Protein AF-0000000085120084 (afdb_homodimer)

Foldseek 3Di:
DFWWLDWFDQDAQQKDDRGGAGEIETAGAAAPAFLQLLVDWDAAPVRRIGGGALQNCSHPCSNSVNIDDDDALVVVVVVVVVRVVVDPDPDAHAYEYHHRALCVCVPPPRSVVNQCVSQVVPHAYEYEHLQQDDDADDDLSLQRHAYEHAQEDCSSVDDDNRRADLVRQQRNVVRHPAHEYEYEDFQVCLVVVVVVVVVSCPPHDDHAYEYEYRDQAPVRSVVGQVSSCVSCVVVVHHYIYRRCRVVPNNDPRD/DFWWLDKFDQDADQKDDRGGFGEIETAGAAAPAFLQLLFDWDAAPVGDIGGGALQNCRHPCSNRVSIDDDPALVVVVVVVVVRVVVDPDPDAGAYEYHHRALCVCVPPPRSVVNQCVSQVVPHAYEYEHLQQDDDADDDLSLQRYAYAHAQEDCSSVDDDNRRADLVSQQRNPVRHPAHEYEYEDEQVCLVVVVVVVVVSCPPHDDHAYEYEYRDQAPVRRVVGQVSSCVSCVVVVHHYMYRRCRVVPNNDPRD

Nearest PDB structures (foldseek):
  5th5-assembly1_A  TM=8.296E-01  e=1.908E-13  Bacillus subtilis
  6c7h-assembly1_A  TM=4.377E-01  e=2.631E-01  synthetic construct
  7qc9-assembly1_A  TM=4.422E-01  e=4.883E-01  Thermotoga maritima MSB8
  7qc7-assembly1_A  TM=3.231E-01  e=5.526E-01  Thermotoga maritima MSB8
  5th5-assembly1_A  TM=7.676E-01  e=8.579E-13  Bacillus subtilis

InterPro domains:
  IPR007197 Radical SAM [PS51918] (14-254)
  IPR013785 Aldolase-type TIM barrel [G3DSA:3.20.20.70] (2-247)
  IPR024924 7-carboxy-7-deazaguanine synthase-like [MF_00917] (2-251)
  IPR024924 7-carboxy-7-deazaguanine synthase-like [PIRSF000370] (1-253)
  IPR058240 Radical SAM superfamily [SSF102114] (69-213)

Solvent-accessible surface area (backbone atoms only — not comparable to full-atom values): 26102 Å² total; per-residue (Å²): 119,42,50,33,45,46,74,42,47,74,32,48,32,30,47,62,88,55,44,23,30,32,22,32,37,39,23,19,36,38,36,100,58,62,30,39,47,62,53,31,76,42,67,40,87,93,67,49,77,43,56,12,37,93,50,34,68,23,28,42,69,75,36,47,86,61,35,45,75,33,76,42,37,66,58,52,51,51,53,52,49,52,42,49,64,79,39,86,61,94,59,75,57,29,37,34,36,22,45,28,26,40,66,80,41,57,84,38,66,42,49,45,51,40,52,45,50,38,43,78,70,64,22,51,38,34,37,38,27,42,48,36,62,82,69,79,87,88,49,76,63,62,34,65,38,31,37,42,24,36,40,58,48,72,64,25,65,45,53,66,83,61,30,55,26,67,68,29,48,32,50,49,50,72,53,19,86,77,31,30,38,33,35,75,39,42,66,90,37,48,73,61,47,52,54,51,48,54,54,66,56,50,95,38,70,88,59,59,40,28,41,21,40,39,57,68,35,44,68,45,24,60,74,14,36,63,58,43,40,51,49,16,49,60,66,66,26,21,30,24,62,54,47,44,25,68,73,54,30,68,55,78,75,93,116,47,46,30,42,47,72,41,46,73,36,50,32,31,47,64,85,55,43,24,30,33,23,33,38,41,24,19,35,39,36,97,60,66,30,41,47,63,54,34,72,45,67,44,88,88,62,49,77,44,55,12,37,92,51,38,68,20,28,44,67,78,36,48,84,66,33,43,77,32,80,44,38,64,60,53,49,50,54,50,48,52,42,50,64,76,40,83,64,91,58,77,55,29,37,34,38,24,46,32,25,42,67,81,38,59,83,36,64,47,50,44,51,43,52,44,51,39,46,77,68,63,24,49,40,34,38,40,29,43,49,39,60,86,69,81,84,86,53,74,65,63,36,69,38,32,38,44,26,37,43,58,52,67,64,27,65,48,55,63,89,59,32,56,27,64,68,29,49,36,54,50,49,74,54,19,88,80,32,30,38,33,35,73,42,42,68,92,39,48,69,62,45,53,56,50,49,55,59,64,56,52,96,38,71,87,59,58,42,30,40,24,42,39,58,65,34,44,68,46,23,62,75,15,36,63,61,45,40,51,52,15,49,59,68,67,24,23,29,24,63,54,48,43,26,65,73,56,30,69,56,78,78,94

Sequence (508 aa):
MLEINEIFGPTIQGEGKLVGTPSIFIRFGKCNFSCTGFGVVYETPSGIKKYACDSYYAVDKEFKDTWTKYQSYNDIVAEVDNLISTYNYNYKIDIVITGGEPLLYWNKKEFQKLLKHYIENGHKVTIETNASLNINFEFDYQKEILFSMSVKLSNSLEPLNKRINKNTLVKILENTKDSYMKFVIGKDFLNKAKTEIIEILKDIPKCEVYLMPLGDTADEINKNCEDVINMAIENGFKYCDRLHIRVWNNKRGVMLEINEIFGPTIQGEGKLVGTPSIFIRFGKCNFSCTGFGVVYETPSGIKKYACDSYYAVDKEFKDTWTKYQSYNDIVAEVDNLISTYNYNYKIDIVITGGEPLLYWNKKEFQKLLKHYIENGHKVTIETNASLNINFEFDYQKEILFSMSVKLSNSLEPLNKRINKNTLVKILENTKDSYMKFVIGKDFLNKAKTEIIEILKDIPKCEVYLMPLGDTADEINKNCEDVINMAIENGFKYCDRLHIRVWNNKRGV

Organism: Aliarcobacter butzleri (strain RM4018) (NCBI:txid367737)

Radius of gyration: 23.21 Å; Cα contacts (8 Å, |Δi|>4): 1169; chains: 2; bounding box: 50×69×61 Å

Structure (mmCIF, N/CA/C/O backbone):
data_AF-0000000085120084-model_v1
#
loop_
_entity.id
_entity.type
_entity.pdbx_description
1 polymer '7-carboxy-7-deazaguanine synthase'
#
loop_
_atom_site.group_PDB
_atom_site.id
_atom_site.type_symbol
_atom_site.label_atom_id
_atom_site.label_alt_id
_atom_site.label_comp_id
_atom_site.label_asym_id
_atom_site.label_entity_id
_atom_site.label_seq_id
_atom_site.pdbx_PDB_ins_code
_atom_site.Cartn_x
_atom_site.Cartn_y
_atom_site.Cartn_z
_atom_site.occupancy
_atom_site.B_iso_or_equiv
_atom_site.auth_seq_id
_atom_site.auth_comp_id
_atom_site.auth_asym_id
_atom_site.auth_atom_id
_atom_site.pdbx_PDB_model_num
ATOM 1 N N . MET A 1 1 ? 12.641 30.453 6.977 1 88.81 1 MET A N 1
ATOM 2 C CA . MET A 1 1 ? 13.125 29.484 7.961 1 88.81 1 MET A CA 1
ATOM 3 C C . MET A 1 1 ? 12.188 28.297 8.07 1 88.81 1 MET A C 1
ATOM 5 O O . MET A 1 1 ? 10.961 28.453 8.047 1 88.81 1 MET A O 1
ATOM 9 N N . LEU A 1 2 ? 12.867 27.078 8.125 1 94.75 2 LEU A N 1
ATOM 10 C CA . LEU A 1 2 ? 12.086 25.844 8.227 1 94.75 2 LEU A CA 1
ATOM 11 C C . LEU A 1 2 ? 12.391 25.109 9.531 1 94.75 2 LEU A C 1
ATOM 13 O O . LEU A 1 2 ? 13.555 24.906 9.875 1 94.75 2 LEU A O 1
ATOM 17 N N . GLU A 1 3 ? 11.312 24.828 10.156 1 95.69 3 GLU A N 1
ATOM 18 C CA . GLU A 1 3 ? 11.492 24.141 11.438 1 95.69 3 GLU A CA 1
ATOM 19 C C . GLU A 1 3 ? 11.172 22.656 11.312 1 95.69 3 GLU A C 1
ATOM 21 O O . GLU A 1 3 ? 10.031 22.281 11.07 1 95.69 3 GLU A O 1
ATOM 26 N N . ILE A 1 4 ? 12.273 21.906 11.453 1 96.38 4 ILE A N 1
ATOM 27 C CA . ILE A 1 4 ? 12.164 20.469 11.195 1 96.38 4 ILE A CA 1
ATOM 28 C C . ILE A 1 4 ? 12.383 19.703 12.5 1 96.38 4 ILE A C 1
ATOM 30 O O . ILE A 1 4 ? 13.336 19.969 13.234 1 96.38 4 ILE A O 1
ATOM 34 N N . ASN A 1 5 ? 11.344 18.859 12.898 1 93.88 5 ASN A N 1
ATOM 35 C CA . ASN A 1 5 ? 11.438 18.031 14.102 1 93.88 5 ASN A CA 1
ATOM 36 C C . ASN A 1 5 ? 12.492 16.938 13.953 1 93.88 5 ASN A C 1
ATOM 38 O O . ASN A 1 5 ? 13.328 16.75 14.836 1 93.88 5 ASN A O 1
ATOM 42 N N . GLU A 1 6 ? 12.406 16.25 12.859 1 95.12 6 GLU A N 1
ATOM 43 C CA . GLU A 1 6 ? 13.406 15.211 12.648 1 95.12 6 GLU A CA 1
ATOM 44 C C . GLU A 1 6 ? 13.523 14.852 11.164 1 95.12 6 GLU A C 1
ATOM 46 O O . GLU A 1 6 ? 12.57 15 10.406 1 95.12 6 GLU A O 1
ATOM 51 N N . ILE A 1 7 ? 14.633 14.594 10.648 1 96.69 7 ILE A N 1
ATOM 52 C CA . ILE A 1 7 ? 14.898 14 9.336 1 96.69 7 ILE A CA 1
ATOM 53 C C . ILE A 1 7 ? 15.516 12.617 9.516 1 96.69 7 ILE A C 1
ATOM 55 O O . ILE A 1 7 ? 16.578 12.477 10.117 1 96.69 7 ILE A O 1
ATOM 59 N N . PHE A 1 8 ? 14.758 11.57 9.07 1 95.75 8 PHE A N 1
ATOM 60 C CA . PHE A 1 8 ? 15.234 10.219 9.352 1 95.75 8 PHE A CA 1
ATOM 61 C C . PHE A 1 8 ? 14.992 9.297 8.164 1 95.75 8 PHE A C 1
ATOM 63 O O . PHE A 1 8 ? 14.219 9.633 7.262 1 95.75 8 PHE A O 1
ATOM 70 N N . GLY A 1 9 ? 15.461 8.195 8.234 1 93 9 GLY A N 1
ATOM 71 C CA . GLY A 1 9 ? 15.477 7.195 7.176 1 93 9 GLY A CA 1
ATOM 72 C C . GLY A 1 9 ? 16.875 6.84 6.715 1 93 9 GLY A C 1
ATOM 73 O O . GLY A 1 9 ? 17.859 7.207 7.359 1 93 9 GLY A O 1
ATOM 74 N N . PRO A 1 10 ? 16.953 6.141 5.668 1 93.62 10 PRO A N 1
ATOM 75 C CA . PRO A 1 10 ? 15.906 5.52 4.863 1 93.62 10 PRO A CA 1
ATOM 76 C C . PRO A 1 10 ? 15.141 4.438 5.625 1 93.62 10 PRO A C 1
ATOM 78 O O . PRO A 1 10 ? 15.727 3.719 6.441 1 93.62 10 PRO A O 1
ATOM 81 N N . THR A 1 11 ? 13.984 4.543 5.555 1 95.88 11 THR A N 1
ATOM 82 C CA . THR A 1 11 ? 13.055 3.514 6.016 1 95.88 11 THR A CA 1
ATOM 83 C C . THR A 1 11 ? 11.969 3.266 4.977 1 95.88 11 THR A C 1
ATOM 85 O O . THR A 1 11 ? 12.18 3.477 3.779 1 95.88 11 THR A O 1
ATOM 88 N N . ILE A 1 12 ? 10.938 2.73 5.34 1 96.75 12 ILE A N 1
ATOM 89 C CA . ILE A 1 12 ? 9.875 2.492 4.367 1 96.75 12 ILE A CA 1
ATOM 90 C C . ILE A 1 12 ? 8.648 3.314 4.738 1 96.75 12 ILE A C 1
ATOM 92 O O . ILE A 1 12 ? 8.398 3.574 5.918 1 96.75 12 ILE A O 1
ATOM 96 N N . GLN A 1 13 ? 7.988 3.801 3.74 1 97.62 13 GLN A N 1
ATOM 97 C CA . GLN A 1 13 ? 6.672 4.398 3.934 1 97.62 13 GLN A CA 1
ATOM 98 C C . GLN A 1 13 ? 5.699 3.4 4.555 1 97.62 13 GLN A C 1
ATOM 100 O O . GLN A 1 13 ? 5.512 2.301 4.027 1 97.62 13 GLN A O 1
ATOM 105 N N . GLY A 1 14 ? 5.207 3.688 5.594 1 96.31 14 GLY A N 1
ATOM 106 C CA . GLY A 1 14 ? 4.387 2.736 6.328 1 96.31 14 GLY A CA 1
ATOM 107 C C . GLY A 1 14 ? 2.896 2.947 6.121 1 96.31 14 GLY A C 1
ATOM 108 O O . GLY A 1 14 ? 2.078 2.172 6.617 1 96.31 14 GLY A O 1
ATOM 109 N N . GLU A 1 15 ? 2.535 3.965 5.395 1 96.88 15 GLU A N 1
ATOM 110 C CA . GLU A 1 15 ? 1.121 4.297 5.242 1 96.88 15 GLU A CA 1
ATOM 111 C C . GLU A 1 15 ? 0.801 4.695 3.805 1 96.88 15 GLU A C 1
ATOM 113 O O . GLU A 1 15 ? 1.697 5.062 3.041 1 96.88 15 GLU A O 1
ATOM 118 N N . GLY A 1 16 ? -0.418 4.492 3.479 1 96.62 16 GLY A N 1
ATOM 119 C CA . GLY A 1 16 ? -0.972 5.066 2.262 1 96.62 16 GLY A CA 1
ATOM 120 C C . GLY A 1 16 ? -0.589 4.297 1.012 1 96.62 16 GLY A C 1
ATOM 121 O O . GLY A 1 16 ? -0.245 3.117 1.083 1 96.62 16 GLY A O 1
ATOM 122 N N . LYS A 1 17 ? -0.605 5.035 -0.081 1 95.88 17 LYS A N 1
ATOM 123 C CA . LYS A 1 17 ? -0.541 4.453 -1.418 1 95.88 17 LYS A CA 1
ATOM 124 C C . LYS A 1 17 ? 0.846 3.881 -1.702 1 95.88 17 LYS A C 1
ATOM 126 O O . LYS A 1 17 ? 0.986 2.941 -2.486 1 95.88 17 LYS A O 1
ATOM 131 N N . LEU A 1 18 ? 1.805 4.418 -1.079 1 97.25 18 LEU A N 1
ATOM 132 C CA . LEU A 1 18 ? 3.168 4.02 -1.414 1 97.25 18 LEU A CA 1
ATOM 133 C C . LEU A 1 18 ? 3.801 3.23 -0.273 1 97.25 18 LEU A C 1
ATOM 135 O O . LEU A 1 18 ? 5.023 3.242 -0.108 1 97.25 18 LEU A O 1
ATOM 139 N N . VAL A 1 19 ? 2.861 2.586 0.517 1 97.94 19 VAL A N 1
ATOM 140 C CA . VAL A 1 19 ? 3.312 1.753 1.626 1 97.94 19 VAL A CA 1
ATOM 141 C C . VAL A 1 19 ? 4.371 0.769 1.136 1 97.94 19 VAL A C 1
ATOM 143 O O . VAL A 1 19 ? 4.238 0.191 0.054 1 97.94 19 VAL A O 1
ATOM 146 N N . GLY A 1 20 ? 5.457 0.679 1.888 1 97.75 20 GLY A N 1
ATOM 147 C CA . GLY A 1 20 ? 6.523 -0.267 1.6 1 97.75 20 GLY A CA 1
ATOM 148 C C . GLY A 1 20 ? 7.66 0.34 0.797 1 97.75 20 GLY A C 1
ATOM 149 O O . GLY A 1 20 ? 8.711 -0.282 0.629 1 97.75 20 GLY A O 1
ATOM 150 N N . THR A 1 21 ? 7.504 1.568 0.317 1 97.56 21 THR A N 1
ATOM 151 C CA . THR A 1 21 ? 8.5 2.209 -0.535 1 97.56 21 THR A CA 1
ATOM 152 C C . THR A 1 21 ? 9.633 2.797 0.305 1 97.56 21 THR A C 1
ATOM 154 O O . THR A 1 21 ? 9.383 3.473 1.306 1 97.56 21 THR A O 1
ATOM 157 N N . PRO A 1 22 ? 10.812 2.484 -0.003 1 96.31 22 PRO A N 1
ATOM 158 C CA . PRO A 1 22 ? 11.922 3.15 0.681 1 96.31 22 PRO A CA 1
ATOM 159 C C . PRO A 1 22 ? 11.812 4.672 0.65 1 96.31 22 PRO A C 1
ATOM 161 O O . PRO A 1 22 ? 11.656 5.262 -0.424 1 96.31 22 PRO A O 1
ATOM 164 N N . SER A 1 23 ? 11.93 5.16 1.755 1 96.12 23 SER A N 1
ATOM 165 C CA . SER A 1 23 ? 11.648 6.59 1.874 1 96.12 23 SER A CA 1
ATOM 166 C C . SER A 1 23 ? 12.523 7.234 2.945 1 96.12 23 SER A C 1
ATOM 168 O O . SER A 1 23 ? 12.945 6.566 3.893 1 96.12 23 SER A O 1
ATOM 170 N N . ILE A 1 24 ? 12.789 8.5 2.832 1 97.38 24 ILE A N 1
ATOM 171 C CA . ILE A 1 24 ? 13.328 9.398 3.85 1 97.38 24 ILE A CA 1
ATOM 172 C C . ILE A 1 24 ? 12.25 10.398 4.273 1 97.38 24 ILE A C 1
ATOM 174 O O . ILE A 1 24 ? 11.523 10.93 3.432 1 97.38 24 ILE A O 1
ATOM 178 N N . PHE A 1 25 ? 12.219 10.625 5.457 1 98.19 25 PHE A N 1
ATOM 179 C CA . PHE A 1 25 ? 11.156 11.461 6.012 1 98.19 25 PHE A CA 1
ATOM 180 C C . PHE A 1 25 ? 11.719 12.789 6.512 1 98.19 25 PHE A C 1
ATOM 182 O O . PHE A 1 25 ? 12.758 12.82 7.176 1 98.19 25 PHE A O 1
ATOM 189 N N . ILE A 1 26 ? 11.117 13.711 6.219 1 98.38 26 ILE A N 1
ATOM 190 C CA . ILE A 1 26 ? 11.352 15.039 6.773 1 98.38 26 ILE A CA 1
ATOM 191 C C . ILE A 1 26 ? 10.117 15.508 7.535 1 98.38 26 ILE A C 1
ATOM 193 O O . ILE A 1 26 ? 9.102 15.859 6.926 1 98.38 26 ILE A O 1
ATOM 197 N N . ARG A 1 27 ? 10.297 15.375 8.758 1 97.5 27 ARG A N 1
ATOM 198 C CA . ARG A 1 27 ? 9.164 15.695 9.617 1 97.5 27 ARG A CA 1
ATOM 199 C C . ARG A 1 27 ? 9.258 17.125 10.133 1 97.5 27 ARG A C 1
ATOM 201 O O . ARG A 1 27 ? 10.102 17.438 10.969 1 97.5 27 ARG A O 1
ATOM 208 N N . PHE A 1 28 ? 8.32 17.953 9.68 1 97.25 28 PHE A N 1
ATOM 209 C CA . PHE A 1 28 ? 8.297 19.359 10.031 1 97.25 28 PHE A CA 1
ATOM 210 C C . PHE A 1 28 ? 7.625 19.562 11.383 1 97.25 28 PHE A C 1
ATOM 212 O O . PHE A 1 28 ? 6.812 18.75 11.812 1 97.25 28 PHE A O 1
ATOM 219 N N . GLY A 1 29 ? 8.016 20.547 12.016 1 94.19 29 GLY A N 1
ATOM 220 C CA . GLY A 1 29 ? 7.391 20.906 13.281 1 94.19 29 GLY A CA 1
ATOM 221 C C . GLY A 1 29 ? 6.176 21.812 13.109 1 94.19 29 GLY A C 1
ATOM 222 O O . GLY A 1 29 ? 5.945 22.344 12.031 1 94.19 29 GLY A O 1
ATOM 223 N N . LYS A 1 30 ? 5.527 21.797 14.094 1 93.94 30 LYS A N 1
ATOM 224 C CA . LYS A 1 30 ? 4.344 22.641 14.234 1 93.94 30 LYS A CA 1
ATOM 225 C C . LYS A 1 30 ? 3.156 22.062 13.477 1 93.94 30 LYS A C 1
ATOM 227 O O . LYS A 1 30 ? 3.334 21.359 12.469 1 93.94 30 LYS A O 1
ATOM 232 N N . CYS A 1 31 ? 2.127 22.328 14.07 1 96.31 31 CYS A N 1
ATOM 233 C CA . CYS A 1 31 ? 0.863 21.953 13.453 1 96.31 31 CYS A CA 1
ATOM 234 C C . CYS A 1 31 ? -0.243 22.922 13.828 1 96.31 31 CYS A C 1
ATOM 236 O O . CYS A 1 31 ? -0.233 23.5 14.922 1 96.31 31 CYS A O 1
ATOM 238 N N . ASN A 1 32 ? -1.125 23.203 12.703 1 93.25 32 ASN A N 1
ATOM 239 C CA . ASN A 1 32 ? -2.277 24.047 12.969 1 93.25 32 ASN A CA 1
ATOM 240 C C . ASN A 1 32 ? -3.34 23.312 13.781 1 93.25 32 ASN A C 1
ATOM 242 O O . ASN A 1 32 ? -4.395 23.875 14.078 1 93.25 32 ASN A O 1
ATOM 246 N N . PHE A 1 33 ? -2.982 21.938 14.188 1 92.56 33 PHE A N 1
ATOM 247 C CA . PHE A 1 33 ? -3.928 21.141 14.969 1 92.56 33 PHE A CA 1
ATOM 248 C C . PHE A 1 33 ? -3.275 20.625 16.25 1 92.56 33 PHE A C 1
ATOM 250 O O . PHE A 1 33 ? -2.047 20.562 16.344 1 92.56 33 PHE A O 1
ATOM 257 N N . SER A 1 34 ? -4.156 20.359 17.078 1 91 34 SER A N 1
ATOM 258 C CA . SER A 1 34 ? -3.672 19.688 18.281 1 91 34 SER A CA 1
ATOM 259 C C . SER A 1 34 ? -4.125 18.234 18.312 1 91 34 SER A C 1
ATOM 261 O O . SER A 1 34 ? -3.443 17.391 18.891 1 91 34 SER A O 1
ATOM 263 N N . CYS A 1 35 ? -5.246 18.016 17.891 1 92 35 CYS A N 1
ATOM 264 C CA . CYS A 1 35 ? -5.832 16.688 17.703 1 92 35 CYS A CA 1
ATOM 265 C C . CYS A 1 35 ? -5.812 15.906 19.016 1 92 35 CYS A C 1
ATOM 267 O O . CYS A 1 35 ? -5.41 14.742 19.031 1 92 35 CYS A O 1
ATOM 269 N N . THR A 1 36 ? -6.258 16.281 20.016 1 89.5 36 THR A N 1
ATOM 270 C CA . THR A 1 36 ? -6.297 15.719 21.359 1 89.5 36 THR A CA 1
ATOM 271 C C . THR A 1 36 ? -7.227 14.508 21.406 1 89.5 36 THR A C 1
ATOM 273 O O . THR A 1 36 ? -7.109 13.656 22.297 1 89.5 36 THR A O 1
ATOM 276 N N . GLY A 1 37 ? -8.047 14.703 20.5 1 88.69 37 GLY A N 1
ATOM 277 C CA . GLY A 1 37 ? -9.055 13.656 20.484 1 88.69 37 GLY A CA 1
ATOM 278 C C . GLY A 1 37 ? -8.469 12.273 20.234 1 88.69 37 GLY A C 1
ATOM 279 O O . GLY A 1 37 ? -9.125 11.266 20.5 1 88.69 37 GLY A O 1
ATOM 280 N N . PHE A 1 38 ? -7.43 12.203 19.672 1 88.62 38 PHE A N 1
ATOM 281 C CA . PHE A 1 38 ? -6.828 10.898 19.406 1 88.62 38 PHE A CA 1
ATOM 282 C C . PHE A 1 38 ? -6.242 10.305 20.672 1 88.62 38 PHE A C 1
ATOM 284 O O . PHE A 1 38 ? -5.969 9.102 20.734 1 88.62 38 PHE A O 1
ATOM 291 N N . GLY A 1 39 ? -6.059 11.141 21.625 1 86.06 39 GLY A N 1
ATOM 292 C CA . GLY A 1 39 ? -5.902 10.672 22.984 1 86.06 39 GLY A CA 1
ATOM 293 C C . GLY A 1 39 ? -4.539 10.07 23.266 1 86.06 39 GLY A C 1
ATOM 294 O O . GLY A 1 39 ? -4.375 9.289 24.203 1 86.06 39 GLY A O 1
ATOM 295 N N . VAL A 1 40 ? -3.762 10.484 22.438 1 85.75 40 VAL A N 1
ATOM 296 C CA . VAL A 1 40 ? -2.41 10.023 22.75 1 85.75 40 VAL A CA 1
ATOM 297 C C . VAL A 1 40 ? -1.847 10.828 23.922 1 85.75 40 VAL A C 1
ATOM 299 O O . VAL A 1 40 ? -1.767 12.055 23.859 1 85.75 40 VAL A O 1
ATOM 302 N N . VAL A 1 41 ? -1.443 9.844 24.844 1 87.56 41 VAL A N 1
ATOM 303 C CA . VAL A 1 41 ? -0.958 10.492 26.062 1 87.56 41 VAL A CA 1
ATOM 304 C C . VAL A 1 41 ? 0.563 10.617 26 1 87.56 41 VAL A C 1
ATOM 306 O O . VAL A 1 41 ? 1.261 9.664 25.656 1 87.56 41 VAL A O 1
ATOM 309 N N . TYR A 1 42 ? 0.962 12.055 26.297 1 88.94 42 TYR A N 1
ATOM 310 C CA . TYR A 1 42 ? 2.406 12.258 26.328 1 88.94 42 TYR A CA 1
ATOM 311 C C . TYR A 1 42 ? 2.789 13.266 27.406 1 88.94 42 TYR A C 1
ATOM 313 O O . TYR A 1 42 ? 1.93 13.969 27.938 1 88.94 42 TYR A O 1
ATOM 321 N N . GLU A 1 43 ? 3.945 13.023 27.75 1 88.38 43 GLU A N 1
ATOM 322 C CA . GLU A 1 43 ? 4.469 13.953 28.75 1 88.38 43 GLU A CA 1
ATOM 323 C C . GLU A 1 43 ? 5.375 14.992 28.094 1 88.38 43 GLU A C 1
ATOM 325 O O . GLU A 1 43 ? 6.27 14.656 27.312 1 88.38 43 GLU A O 1
ATOM 330 N N . THR A 1 44 ? 5.219 16.344 28.422 1 88.94 44 THR A N 1
ATOM 331 C CA . THR A 1 44 ? 6.023 17.438 27.906 1 88.94 44 THR A CA 1
ATOM 332 C C . THR A 1 44 ? 7.367 17.516 28.609 1 88.94 44 THR A C 1
ATOM 334 O O . THR A 1 44 ? 7.555 16.891 29.656 1 88.94 44 THR A O 1
ATOM 337 N N . PRO A 1 45 ? 8.336 18.094 27.938 1 87.12 45 PRO A N 1
ATOM 338 C CA . PRO A 1 45 ? 9.633 18.203 28.609 1 87.12 45 PRO A CA 1
ATOM 339 C C . PRO A 1 45 ? 9.516 18.828 30 1 87.12 45 PRO A C 1
ATOM 341 O O . PRO A 1 45 ? 10.359 18.578 30.859 1 87.12 45 PRO A O 1
ATOM 344 N N . SER A 1 46 ? 8.562 19.672 30.391 1 88.19 46 SER A N 1
ATOM 345 C CA . SER A 1 46 ? 8.344 20.297 31.703 1 88.19 46 SER A CA 1
ATOM 346 C C . SER A 1 46 ? 7.609 19.359 32.656 1 88.19 46 SER A C 1
ATOM 348 O O . SER A 1 46 ? 7.312 19.719 33.781 1 88.19 46 SER A O 1
ATOM 350 N N . GLY A 1 47 ? 7.18 17.938 32 1 91.19 47 GLY A N 1
ATOM 351 C CA . GLY A 1 47 ? 6.602 16.906 32.844 1 91.19 47 GLY A CA 1
ATOM 352 C C . GLY A 1 47 ? 5.082 16.922 32.844 1 91.19 47 GLY A C 1
ATOM 353 O O . GLY A 1 47 ? 4.453 16.234 33.656 1 91.19 47 GLY A O 1
ATOM 354 N N . ILE A 1 48 ? 4.641 17.844 32.094 1 87.19 48 ILE A N 1
ATOM 355 C CA . ILE A 1 48 ? 3.186 17.938 32.031 1 87.19 48 ILE A CA 1
ATOM 356 C C . ILE A 1 48 ? 2.633 16.891 31.078 1 87.19 48 ILE A C 1
ATOM 358 O O . ILE A 1 48 ? 3.109 16.75 29.953 1 87.19 48 ILE A O 1
ATOM 362 N N . LYS A 1 49 ? 1.561 16.125 31.562 1 89.38 49 LYS A N 1
ATOM 363 C CA . LYS A 1 49 ? 0.931 15.102 30.719 1 89.38 49 LYS A CA 1
ATOM 364 C C . LYS A 1 49 ? -0.169 15.711 29.844 1 89.38 49 LYS A C 1
ATOM 366 O O . LYS A 1 49 ? -1.047 16.422 30.359 1 89.38 49 LYS A O 1
ATOM 371 N N . LYS A 1 50 ? 0.06 15.352 28.516 1 90.44 50 LYS A N 1
ATOM 372 C CA . LYS A 1 50 ? -0.904 15.906 27.578 1 90.44 50 LYS A CA 1
ATOM 373 C C . LYS A 1 50 ? -1.448 14.828 26.641 1 90.44 50 LYS A C 1
ATOM 375 O O . LYS A 1 50 ? -0.98 13.688 26.656 1 90.44 50 LYS A O 1
ATOM 380 N N . TYR A 1 51 ? -2.557 15.297 25.906 1 91.12 51 TYR A N 1
ATOM 381 C CA . TYR A 1 51 ? -3.15 14.406 24.906 1 91.12 51 TYR A CA 1
ATOM 382 C C . TYR A 1 51 ? -3.094 15.023 23.516 1 91.12 51 TYR A C 1
ATOM 384 O O . TYR A 1 51 ? -3.346 16.219 23.359 1 91.12 51 TYR A O 1
ATOM 392 N N . ALA A 1 52 ? -2.799 14.141 22.672 1 86.75 52 ALA A N 1
ATOM 393 C CA . ALA A 1 52 ? -2.734 14.648 21.312 1 86.75 52 ALA A CA 1
ATOM 394 C C . ALA A 1 52 ? -2.67 13.5 20.297 1 86.75 52 ALA A C 1
ATOM 396 O O . ALA A 1 52 ? -3.133 12.391 20.578 1 86.75 52 ALA A O 1
ATOM 397 N N . CYS A 1 53 ? -2.15 13.789 19.109 1 89.94 53 CYS A N 1
ATOM 398 C CA . CYS A 1 53 ? -1.941 12.758 18.094 1 89.94 53 CYS A CA 1
ATOM 399 C C . CYS A 1 53 ? -0.586 12.086 18.281 1 89.94 53 CYS A C 1
ATOM 401 O O . CYS A 1 53 ? 0.19 12.469 19.156 1 89.94 53 CYS A O 1
ATOM 403 N N . ASP A 1 54 ? -0.395 11.086 17.453 1 83.06 54 ASP A N 1
ATOM 404 C CA . ASP A 1 54 ? 0.789 10.258 17.672 1 83.06 54 ASP A CA 1
ATOM 405 C C . ASP A 1 54 ? 2.059 11.008 17.266 1 83.06 54 ASP A C 1
ATOM 407 O O . ASP A 1 54 ? 3.17 10.531 17.516 1 83.06 54 ASP A O 1
ATOM 411 N N . SER A 1 55 ? 1.997 12.219 16.781 1 89.69 55 SER A N 1
ATOM 412 C CA . SER A 1 55 ? 3.15 13.031 16.422 1 89.69 55 SER A CA 1
ATOM 413 C C . SER A 1 55 ? 3.244 14.289 17.281 1 89.69 55 SER A C 1
ATOM 415 O O . SER A 1 55 ? 3.676 15.344 16.812 1 89.69 55 SER A O 1
ATOM 417 N N . TYR A 1 56 ? 2.928 14.203 18.391 1 89.12 56 TYR A N 1
ATOM 418 C CA . TYR A 1 56 ? 2.836 15.312 19.328 1 89.12 56 TYR A CA 1
ATOM 419 C C . TYR A 1 56 ? 4.16 16.062 19.422 1 89.12 56 TYR A C 1
ATOM 421 O O . TYR A 1 56 ? 4.176 17.297 19.578 1 89.12 56 TYR A O 1
ATOM 429 N N . TYR A 1 57 ? 4.98 15.266 19.406 1 86.38 57 TYR A N 1
ATOM 430 C CA . TYR A 1 57 ? 6.301 15.859 19.578 1 86.38 57 TYR A CA 1
ATOM 431 C C . TYR A 1 57 ? 6.609 16.844 18.469 1 86.38 57 TYR A C 1
ATOM 433 O O . TYR A 1 57 ? 7.473 17.719 18.609 1 86.38 57 TYR A O 1
ATOM 441 N N . ALA A 1 58 ? 6.188 16.797 17.156 1 86.94 58 ALA A N 1
ATOM 442 C CA . ALA A 1 58 ? 6.348 17.719 16.047 1 86.94 58 ALA A CA 1
ATOM 443 C C . ALA A 1 58 ? 5.27 18.797 16.062 1 86.94 58 ALA A C 1
ATOM 445 O O . ALA A 1 58 ? 5.316 19.75 15.289 1 86.94 58 ALA A O 1
ATOM 446 N N . VAL A 1 59 ? 4.199 18.531 17 1 84.06 59 VAL A N 1
ATOM 447 C CA . VAL A 1 59 ? 3.035 19.406 16.984 1 84.06 59 VAL A CA 1
ATOM 448 C C . VAL A 1 59 ? 3.082 20.359 18.188 1 84.06 59 VAL A C 1
ATOM 450 O O . VAL A 1 59 ? 2.92 21.562 18.047 1 84.06 59 VAL A O 1
ATOM 453 N N . ASP A 1 60 ? 3.416 19.766 19.359 1 84.94 60 ASP A N 1
ATOM 454 C CA . ASP A 1 60 ? 3.352 20.516 20.609 1 84.94 60 ASP A CA 1
ATOM 455 C C . ASP A 1 60 ? 4.543 21.453 20.75 1 84.94 60 ASP A C 1
ATOM 457 O O . ASP A 1 60 ? 5.695 21.016 20.734 1 84.94 60 ASP A O 1
ATOM 461 N N . LYS A 1 61 ? 4.406 22.719 21.016 1 86.31 61 LYS A N 1
ATOM 462 C CA . LYS A 1 61 ? 5.422 23.766 21.078 1 86.31 61 LYS A CA 1
ATOM 463 C C . LYS A 1 61 ? 6.375 23.547 22.234 1 86.31 61 LYS A C 1
ATOM 465 O O . LYS A 1 61 ? 7.473 24.109 22.266 1 86.31 61 LYS A O 1
ATOM 470 N N . GLU A 1 62 ? 5.652 22.719 23.141 1 88.38 62 GLU A N 1
ATOM 471 C CA . GLU A 1 62 ? 6.527 22.406 24.266 1 88.38 62 GLU A CA 1
ATOM 472 C C . GLU A 1 62 ? 7.777 21.672 23.797 1 88.38 62 GLU A C 1
ATOM 474 O O . GLU A 1 62 ? 8.766 21.594 24.531 1 88.38 62 GLU A O 1
ATOM 479 N N . PHE A 1 63 ? 7.691 21.25 22.641 1 87.5 63 PHE A N 1
ATOM 480 C CA . PHE A 1 63 ? 8.836 20.5 22.141 1 87.5 63 PHE A CA 1
ATOM 481 C C . PHE A 1 63 ? 9.617 21.312 21.125 1 87.5 63 PHE A C 1
ATOM 483 O O . PHE A 1 63 ? 10.508 20.797 20.453 1 87.5 63 PHE A O 1
ATOM 490 N N . LYS A 1 64 ? 9.391 22.516 20.844 1 88.5 64 LYS A N 1
ATOM 491 C CA . LYS A 1 64 ? 9.93 23.359 19.781 1 88.5 64 LYS A CA 1
ATOM 492 C C . LYS A 1 64 ? 11.445 23.484 19.891 1 88.5 64 LYS A C 1
ATOM 494 O O . LYS A 1 64 ? 12.133 23.641 18.891 1 88.5 64 LYS A O 1
ATOM 499 N N . ASP A 1 65 ? 11.852 23.469 21.156 1 88.62 65 ASP A N 1
ATOM 500 C CA . ASP A 1 65 ? 13.289 23.641 21.359 1 88.62 65 ASP A CA 1
ATOM 501 C C . ASP A 1 65 ? 14.062 22.438 20.812 1 88.62 65 ASP A C 1
ATOM 503 O O . ASP A 1 65 ? 15.281 22.5 20.625 1 88.62 65 ASP A O 1
ATOM 507 N N . THR A 1 66 ? 13.281 21.594 20.469 1 87.62 66 THR A N 1
ATOM 508 C CA . THR A 1 66 ? 13.922 20.406 19.938 1 87.62 66 THR A CA 1
ATOM 509 C C . THR A 1 66 ? 13.914 20.422 18.406 1 87.62 66 THR A C 1
ATOM 511 O O . THR A 1 66 ? 14.508 19.547 17.781 1 87.62 66 THR A O 1
ATOM 514 N N . TRP A 1 67 ? 13.281 21.266 17.969 1 90.75 67 TRP A N 1
ATOM 515 C CA . TRP A 1 67 ? 13.227 21.375 16.516 1 90.75 67 TRP A CA 1
ATOM 516 C C . TRP A 1 67 ? 14.445 22.109 15.969 1 90.75 67 TRP A C 1
ATOM 518 O O . TRP A 1 67 ? 14.922 23.062 16.578 1 90.75 67 TRP A O 1
ATOM 528 N N . THR A 1 68 ? 14.883 21.531 14.938 1 93.69 68 THR A N 1
ATOM 529 C CA . THR A 1 68 ? 16.016 22.188 14.289 1 93.69 68 THR A CA 1
ATOM 530 C C . THR A 1 68 ? 15.539 23.219 13.266 1 93.69 68 THR A C 1
ATOM 532 O O . THR A 1 68 ? 14.656 22.922 12.453 1 93.69 68 THR A O 1
ATOM 535 N N . LYS A 1 69 ? 16.109 24.297 13.328 1 95.44 69 LYS A N 1
ATOM 536 C CA . LYS A 1 69 ? 15.727 25.359 12.406 1 95.44 69 LYS A CA 1
ATOM 537 C C . LYS A 1 69 ? 16.719 25.469 11.25 1 95.44 69 LYS A C 1
ATOM 539 O O . LYS A 1 69 ? 17.922 25.656 11.469 1 95.44 69 LYS A O 1
ATOM 544 N N . TYR A 1 70 ? 16.109 25.453 10.078 1 95.5 70 TYR A N 1
ATOM 545 C CA . TYR A 1 70 ? 16.969 25.531 8.898 1 95.5 70 TYR A CA 1
ATOM 546 C C . TYR A 1 70 ? 16.688 26.812 8.109 1 95.5 70 TYR A C 1
ATOM 548 O O . TYR A 1 70 ? 15.539 27.094 7.754 1 95.5 70 TYR A O 1
ATOM 556 N N . GLN A 1 71 ? 17.812 27.344 7.918 1 95.06 71 GLN A N 1
ATOM 557 C CA . GLN A 1 71 ? 17.672 28.609 7.207 1 95.06 71 GLN A CA 1
ATOM 558 C C . GLN A 1 71 ? 17.578 28.391 5.703 1 95.06 71 GLN A C 1
ATOM 560 O O . GLN A 1 71 ? 16.938 29.172 4.992 1 95.06 71 GLN A O 1
ATOM 565 N N . SER A 1 72 ? 18.062 27.531 5.344 1 97.06 72 SER A N 1
ATOM 566 C CA . SER A 1 72 ? 18.078 27.234 3.916 1 97.06 72 SER A CA 1
ATOM 567 C C . SER A 1 72 ? 17.719 25.766 3.656 1 97.06 72 SER A C 1
ATOM 569 O O . SER A 1 72 ? 18.172 24.875 4.383 1 97.06 72 SER A O 1
ATOM 571 N N . TYR A 1 73 ? 16.953 25.547 2.59 1 96 73 TYR A N 1
ATOM 572 C CA . TYR A 1 73 ? 16.609 24.188 2.215 1 96 73 TYR A CA 1
ATOM 573 C C . TYR A 1 73 ? 17.844 23.359 1.942 1 96 73 TYR A C 1
ATOM 575 O O . TYR A 1 73 ? 17.812 22.125 2.025 1 96 73 TYR A O 1
ATOM 583 N N . ASN A 1 74 ? 19.062 23.969 1.508 1 97.31 74 ASN A N 1
ATOM 584 C CA . ASN A 1 74 ? 20.281 23.25 1.172 1 97.31 74 ASN A CA 1
ATOM 585 C C . ASN A 1 74 ? 20.812 22.438 2.357 1 97.31 74 ASN A C 1
ATOM 587 O O . ASN A 1 74 ? 21.359 21.359 2.18 1 97.31 74 ASN A O 1
ATOM 591 N N . ASP A 1 75 ? 20.469 22.984 3.59 1 96.88 75 ASP A N 1
ATOM 592 C CA . ASP A 1 75 ? 20.938 22.281 4.781 1 96.88 75 ASP A CA 1
ATOM 593 C C . ASP A 1 75 ? 20.125 21 5.012 1 96.88 75 ASP A C 1
ATOM 595 O O . ASP A 1 75 ? 20.656 20 5.496 1 96.88 75 ASP A O 1
ATOM 599 N N . ILE A 1 76 ? 18.969 21.234 4.727 1 98 76 ILE A N 1
ATOM 600 C CA . ILE A 1 76 ? 18.109 20.062 4.836 1 98 76 ILE A CA 1
ATOM 601 C C . ILE A 1 76 ? 18.516 19.016 3.797 1 98 76 ILE A C 1
ATOM 603 O O . ILE A 1 76 ? 18.641 17.828 4.113 1 98 76 ILE A O 1
ATOM 607 N N . VAL A 1 77 ? 18.719 19.344 2.535 1 97.31 77 VAL A N 1
ATOM 608 C CA . VAL A 1 77 ? 19.141 18.453 1.46 1 97.31 77 VAL A CA 1
ATOM 609 C C . VAL A 1 77 ? 20.453 17.781 1.841 1 97.31 77 VAL A C 1
ATOM 611 O O . VAL A 1 77 ? 20.641 16.578 1.603 1 97.31 77 VAL A O 1
ATOM 614 N N . ALA A 1 78 ? 21.281 18.516 2.414 1 96.69 78 ALA A N 1
ATOM 615 C CA . ALA A 1 78 ? 22.578 17.953 2.812 1 96.69 78 ALA A CA 1
ATOM 616 C C . ALA A 1 78 ? 22.391 16.812 3.818 1 96.69 78 ALA A C 1
ATOM 618 O O . ALA A 1 78 ? 23.062 15.789 3.74 1 96.69 78 ALA A O 1
ATOM 619 N N . GLU A 1 79 ? 21.547 17.156 4.797 1 95.69 79 GLU A N 1
ATOM 620 C CA . GLU A 1 79 ? 21.266 16.125 5.793 1 95.69 79 GLU A CA 1
ATOM 621 C C . GLU A 1 79 ? 20.672 14.875 5.141 1 95.69 79 GLU A C 1
ATOM 623 O O . GLU A 1 79 ? 21.062 13.75 5.477 1 95.69 79 GLU A O 1
ATOM 628 N N . VAL A 1 80 ? 19.656 15.133 4.273 1 96.19 80 VAL A N 1
ATOM 629 C CA . VAL A 1 80 ? 19.016 14.016 3.574 1 96.19 80 VAL A CA 1
ATOM 630 C C . VAL A 1 80 ? 20.047 13.273 2.73 1 96.19 80 VAL A C 1
ATOM 632 O O . VAL A 1 80 ? 20.062 12.039 2.709 1 96.19 80 VAL A O 1
ATOM 635 N N . ASP A 1 81 ? 20.875 13.859 2.01 1 93 81 ASP A N 1
ATOM 636 C CA . ASP A 1 81 ? 21.906 13.25 1.187 1 93 81 ASP A CA 1
ATOM 637 C C . ASP A 1 81 ? 22.859 12.398 2.033 1 93 81 ASP A C 1
ATOM 639 O O . ASP A 1 81 ? 23.328 11.352 1.584 1 93 81 ASP A O 1
ATOM 643 N N . ASN A 1 82 ? 23.078 12.906 3.295 1 92.81 82 ASN A N 1
ATOM 644 C CA . ASN A 1 82 ? 23.922 12.133 4.195 1 92.81 82 ASN A CA 1
ATOM 645 C C . ASN A 1 82 ? 23.281 10.797 4.562 1 92.81 82 ASN A C 1
ATOM 647 O O . ASN A 1 82 ? 23.969 9.773 4.664 1 92.81 82 ASN A O 1
ATOM 651 N N . LEU A 1 83 ? 22 11.039 4.816 1 91.56 83 LEU A N 1
ATOM 652 C CA . LEU A 1 83 ? 21.281 9.812 5.113 1 91.56 83 LEU A CA 1
ATOM 653 C C . LEU A 1 83 ? 21.297 8.859 3.922 1 91.56 83 LEU A C 1
ATOM 655 O O . LEU A 1 83 ? 21.469 7.652 4.09 1 91.56 83 LEU A O 1
ATOM 659 N N . ILE A 1 84 ? 21.188 9.203 2.781 1 86.19 84 ILE A N 1
ATOM 660 C CA . ILE A 1 84 ? 21.156 8.414 1.557 1 86.19 84 ILE A CA 1
ATOM 661 C C . ILE A 1 84 ? 22.531 7.805 1.3 1 86.19 84 ILE A C 1
ATOM 663 O O . ILE A 1 84 ? 22.625 6.66 0.85 1 86.19 84 ILE A O 1
ATOM 667 N N . SER A 1 85 ? 23.5 8.602 1.416 1 84.94 85 SER A N 1
ATOM 668 C CA . SER A 1 85 ? 24.859 8.211 1.064 1 84.94 85 SER A CA 1
ATOM 669 C C . SER A 1 85 ? 25.328 7.023 1.896 1 84.94 85 SER A C 1
ATOM 671 O O . SER A 1 85 ? 26.312 6.367 1.552 1 84.94 85 SER A O 1
ATOM 673 N N . THR A 1 86 ? 24.562 6.852 3.293 1 79.75 86 THR A N 1
ATOM 674 C CA . THR A 1 86 ? 24.906 5.727 4.156 1 79.75 86 THR A CA 1
ATOM 675 C C . THR A 1 86 ? 24.625 4.402 3.453 1 79.75 86 THR A C 1
ATOM 677 O O . THR A 1 86 ? 25.125 3.355 3.869 1 79.75 86 THR A O 1
ATOM 680 N N . TYR A 1 87 ? 23.906 4.5 2.258 1 75.06 87 TYR A N 1
ATOM 681 C CA . TYR A 1 87 ? 23.609 3.309 1.469 1 75.06 87 TYR A CA 1
ATOM 682 C C . TYR A 1 87 ? 24.062 3.488 0.023 1 75.06 87 TYR A C 1
ATOM 684 O O . TYR A 1 87 ? 24.125 4.613 -0.477 1 75.06 87 TYR A O 1
ATOM 692 N N . ASN A 1 88 ? 24.797 2.572 -0.396 1 73.25 88 ASN A N 1
ATOM 693 C CA . ASN A 1 88 ? 25.172 2.643 -1.806 1 73.25 88 ASN A CA 1
ATOM 694 C C . ASN A 1 88 ? 23.953 2.523 -2.713 1 73.25 88 ASN A C 1
ATOM 696 O O . ASN A 1 88 ? 23.609 1.427 -3.162 1 73.25 88 ASN A O 1
ATOM 700 N N . TYR A 1 89 ? 23.172 3.658 -2.867 1 70.19 89 TYR A N 1
ATOM 701 C CA . TYR A 1 89 ? 21.906 3.664 -3.572 1 70.19 89 TYR A CA 1
ATOM 702 C C . TYR A 1 89 ? 22.094 4.008 -5.043 1 70.19 89 TYR A C 1
ATOM 704 O O . TYR A 1 89 ? 22.844 4.918 -5.383 1 70.19 89 TYR A O 1
ATOM 712 N N . ASN A 1 90 ? 21.594 3.25 -5.914 1 78.06 90 ASN A N 1
ATOM 713 C CA . ASN A 1 90 ? 21.594 3.609 -7.328 1 78.06 90 ASN A CA 1
ATOM 714 C C . ASN A 1 90 ? 20.188 3.961 -7.82 1 78.06 90 ASN A C 1
ATOM 716 O O . ASN A 1 90 ? 19.922 3.922 -9.023 1 78.06 90 ASN A O 1
ATOM 720 N N . TYR A 1 91 ? 19.375 4.258 -6.664 1 84.75 91 TYR A N 1
ATOM 721 C CA . TYR A 1 91 ? 18 4.605 -7.047 1 84.75 91 TYR A CA 1
ATOM 722 C C . TYR A 1 91 ? 17.547 5.871 -6.332 1 84.75 91 TYR A C 1
ATOM 724 O O . TYR A 1 91 ? 18.188 6.328 -5.387 1 84.75 91 TYR A O 1
ATOM 732 N N . LYS A 1 92 ? 16.375 6.465 -6.949 1 89.56 92 LYS A N 1
ATOM 733 C CA . LYS A 1 92 ? 15.781 7.652 -6.336 1 89.56 92 LYS A CA 1
ATOM 734 C C . LYS A 1 92 ? 14.867 7.277 -5.18 1 89.56 92 LYS A C 1
ATOM 736 O O . LYS A 1 92 ? 13.914 6.516 -5.359 1 89.56 92 LYS A O 1
ATOM 741 N N . ILE A 1 93 ? 15.25 7.848 -3.914 1 93.38 93 ILE A N 1
ATOM 742 C CA . ILE A 1 93 ? 14.484 7.512 -2.723 1 93.38 93 ILE A CA 1
ATOM 743 C C . ILE A 1 93 ? 13.328 8.5 -2.559 1 93.38 93 ILE A C 1
ATOM 745 O O . ILE A 1 93 ? 13.477 9.688 -2.852 1 93.38 93 ILE A O 1
ATOM 749 N N . ASP A 1 94 ? 12.203 7.906 -2.242 1 96.56 94 ASP A N 1
ATOM 750 C CA . ASP A 1 94 ? 11.039 8.758 -2.033 1 96.56 94 ASP A CA 1
ATOM 751 C C . ASP A 1 94 ? 11.242 9.688 -0.838 1 96.56 94 ASP A C 1
ATOM 753 O O . ASP A 1 94 ? 11.773 9.273 0.195 1 96.56 94 ASP A O 1
ATOM 757 N N . ILE A 1 95 ? 10.914 10.898 -0.975 1 98.25 95 ILE A N 1
ATOM 758 C CA . ILE A 1 95 ? 10.984 11.875 0.106 1 98.25 95 ILE A CA 1
ATOM 759 C C . ILE A 1 95 ? 9.578 12.141 0.648 1 98.25 95 ILE A C 1
ATOM 761 O O . ILE A 1 95 ? 8.695 12.594 -0.086 1 98.25 95 ILE A O 1
ATOM 765 N N . VAL A 1 96 ? 9.461 11.836 1.783 1 98.75 96 VAL A N 1
ATOM 766 C CA . VAL A 1 96 ? 8.172 12.047 2.436 1 98.75 96 VAL A CA 1
ATOM 767 C C . VAL A 1 96 ? 8.258 13.242 3.379 1 98.75 96 VAL A C 1
ATOM 769 O O . VAL A 1 96 ? 9.008 13.211 4.359 1 98.75 96 VAL A O 1
ATOM 772 N N . ILE A 1 97 ? 7.578 14.141 3.109 1 98.69 97 ILE A N 1
ATOM 773 C CA . ILE A 1 97 ? 7.484 15.344 3.924 1 98.69 97 ILE A CA 1
ATOM 774 C C . ILE A 1 97 ? 6.238 15.281 4.805 1 98.69 97 ILE A C 1
ATOM 776 O O . ILE A 1 97 ? 5.113 15.258 4.301 1 98.69 97 ILE A O 1
ATOM 780 N N . THR A 1 98 ? 6.539 15.273 6.031 1 98 98 THR A N 1
ATOM 781 C CA . THR A 1 98 ? 5.477 15.094 7.012 1 98 98 THR A CA 1
ATOM 782 C C . THR A 1 98 ? 5.719 15.961 8.242 1 98 98 THR A C 1
ATOM 784 O O . THR A 1 98 ? 6.445 16.953 8.172 1 98 98 THR A O 1
ATOM 787 N N . GLY A 1 99 ? 5.059 15.617 9.367 1 95.38 99 GLY A N 1
ATOM 788 C CA . GLY A 1 99 ? 5.281 16.344 10.602 1 95.38 99 GLY A CA 1
ATOM 789 C C . GLY A 1 99 ? 3.998 16.781 11.281 1 95.38 99 GLY A C 1
ATOM 790 O O . GLY A 1 99 ? 3.045 16.016 11.375 1 95.38 99 GLY A O 1
ATOM 791 N N . GLY A 1 100 ? 4.363 17.766 11.898 1 91.69 100 GLY A N 1
ATOM 792 C CA . GLY A 1 100 ? 3.049 18.281 12.25 1 91.69 100 GLY A CA 1
ATOM 793 C C . GLY A 1 100 ? 2.18 18.578 11.047 1 91.69 100 GLY A C 1
ATOM 794 O O . GLY A 1 100 ? 1.514 17.688 10.516 1 91.69 100 GLY A O 1
ATOM 795 N N . GLU A 1 101 ? 2.383 19.859 10.469 1 97.31 101 GLU A N 1
ATOM 796 C CA . GLU A 1 101 ? 1.701 20.156 9.211 1 97.31 101 GLU A CA 1
ATOM 797 C C . GLU A 1 101 ? 2.625 20.891 8.242 1 97.31 101 GLU A C 1
ATOM 799 O O . GLU A 1 101 ? 2.807 22.109 8.344 1 97.31 101 GLU A O 1
ATOM 804 N N . PRO A 1 102 ? 3.096 20.109 7.359 1 97.94 102 PRO A N 1
ATOM 805 C CA . PRO A 1 102 ? 4.086 20.688 6.445 1 97.94 102 PRO A CA 1
ATOM 806 C C . PRO A 1 102 ? 3.523 21.844 5.621 1 97.94 102 PRO A C 1
ATOM 808 O O . PRO A 1 102 ? 4.27 22.734 5.23 1 97.94 102 PRO A O 1
ATOM 811 N N . LEU A 1 103 ? 2.275 21.906 5.355 1 98.5 103 LEU A N 1
ATOM 812 C CA . LEU A 1 103 ? 1.739 22.953 4.48 1 98.5 103 LEU A CA 1
ATOM 813 C C . LEU A 1 103 ? 1.781 24.312 5.164 1 98.5 103 LEU A C 1
ATOM 815 O O . LEU A 1 103 ? 1.567 25.344 4.516 1 98.5 103 LEU A O 1
ATOM 819 N N . LEU A 1 104 ? 1.995 24.297 6.449 1 98 104 LEU A N 1
ATOM 820 C CA . LEU A 1 104 ? 2.256 25.562 7.117 1 98 104 LEU A CA 1
ATOM 821 C C . LEU A 1 104 ? 3.404 26.312 6.441 1 98 104 LEU A C 1
ATOM 823 O O . LEU A 1 104 ? 3.479 27.531 6.504 1 98 104 LEU A O 1
ATOM 827 N N . TYR A 1 105 ? 4.254 25.547 5.777 1 95.31 105 TYR A N 1
ATOM 828 C CA . TYR A 1 105 ? 5.453 26.156 5.207 1 95.31 105 TYR A CA 1
ATOM 829 C C . TYR A 1 105 ? 5.336 26.281 3.693 1 95.31 105 TYR A C 1
ATOM 831 O O . TYR A 1 105 ? 6.297 26.672 3.021 1 95.31 105 TYR A O 1
ATOM 839 N N . TRP A 1 106 ? 4.223 26.094 3.172 1 98.25 106 TRP A N 1
ATOM 840 C CA . TRP A 1 106 ? 3.98 25.969 1.739 1 98.25 106 TRP A CA 1
ATOM 841 C C . TRP A 1 106 ? 4.441 27.219 0.997 1 98.25 106 TRP A C 1
ATOM 843 O O . TRP A 1 106 ? 5.004 27.125 -0.098 1 98.25 106 TRP A O 1
ATOM 853 N N . ASN A 1 107 ? 4.227 28.312 1.519 1 96.5 107 ASN A N 1
ATOM 854 C CA . ASN A 1 107 ? 4.508 29.562 0.823 1 96.5 107 ASN A CA 1
ATOM 855 C C . ASN A 1 107 ? 5.922 30.062 1.116 1 96.5 107 ASN A C 1
ATOM 857 O O . ASN A 1 107 ? 6.301 31.156 0.69 1 96.5 107 ASN A O 1
ATOM 861 N N . LYS A 1 108 ? 6.516 29.359 2.08 1 96.62 108 LYS A N 1
ATOM 862 C CA . LYS A 1 108 ? 7.902 29.734 2.352 1 96.62 108 LYS A CA 1
ATOM 863 C C . LYS A 1 108 ? 8.812 29.359 1.181 1 96.62 108 LYS A C 1
ATOM 865 O O . LYS A 1 108 ? 8.766 28.234 0.685 1 96.62 108 LYS A O 1
ATOM 870 N N . LYS A 1 109 ? 9.688 30.234 0.824 1 97.62 109 LYS A N 1
ATOM 871 C CA . LYS A 1 109 ? 10.547 30.078 -0.345 1 97.62 109 LYS A CA 1
ATOM 872 C C . LYS A 1 109 ? 11.453 28.859 -0.201 1 97.62 109 LYS A C 1
ATOM 874 O O . LYS A 1 109 ? 11.594 28.062 -1.142 1 97.62 109 LYS A O 1
ATOM 879 N N . GLU A 1 110 ? 11.914 28.688 0.89 1 97.94 110 GLU A N 1
ATOM 880 C CA . GLU A 1 110 ? 12.867 27.609 1.097 1 97.94 110 GLU A CA 1
ATOM 881 C C . GLU A 1 110 ? 12.18 26.25 1.059 1 97.94 110 GLU A C 1
ATOM 883 O O . GLU A 1 110 ? 12.773 25.25 0.631 1 97.94 110 GLU A O 1
ATOM 888 N N . PHE A 1 111 ? 11.016 26.219 1.469 1 98.06 111 PHE A N 1
ATOM 889 C CA . PHE A 1 111 ? 10.242 25 1.395 1 98.06 111 PHE A CA 1
ATOM 890 C C . PHE A 1 111 ? 9.977 24.609 -0.056 1 98.06 111 PHE A C 1
ATOM 892 O O . PHE A 1 111 ? 10.148 23.453 -0.438 1 98.06 111 PHE A O 1
ATOM 899 N N . GLN A 1 112 ? 9.602 25.641 -0.774 1 98.69 112 GLN A N 1
ATOM 900 C CA . GLN A 1 112 ? 9.32 25.391 -2.184 1 98.69 112 GLN A CA 1
ATOM 901 C C . GLN A 1 112 ? 10.586 24.969 -2.93 1 98.69 112 GLN A C 1
ATOM 903 O O . GLN A 1 112 ? 10.547 24.109 -3.805 1 98.69 112 GLN A O 1
ATOM 908 N N . LYS A 1 113 ? 11.672 25.594 -2.508 1 98.62 113 LYS A N 1
ATOM 909 C CA . LYS A 1 113 ? 12.945 25.203 -3.109 1 98.62 113 LYS A CA 1
ATOM 910 C C . LYS A 1 113 ? 13.289 23.75 -2.762 1 98.62 113 LYS A C 1
ATOM 912 O O . LYS A 1 113 ? 13.844 23.031 -3.59 1 98.62 113 LYS A O 1
ATOM 917 N N . LEU A 1 114 ? 12.992 23.375 -1.61 1 98.62 114 LEU A N 1
ATOM 918 C CA . LEU A 1 114 ? 13.234 22 -1.169 1 98.62 114 LEU A CA 1
ATOM 919 C C . LEU A 1 114 ? 12.43 21.016 -2.002 1 98.62 114 LEU A C 1
ATOM 921 O O . LEU A 1 114 ? 12.977 20.031 -2.498 1 98.62 114 LEU A O 1
ATOM 925 N N . LEU A 1 115 ? 11.141 21.312 -2.145 1 98.75 115 LEU A N 1
ATOM 926 C CA . LEU A 1 115 ? 10.273 20.453 -2.947 1 98.75 115 LEU A CA 1
ATOM 927 C C . LEU A 1 115 ? 10.758 20.391 -4.391 1 98.75 115 LEU A C 1
ATOM 929 O O . LEU A 1 115 ? 10.875 19.312 -4.965 1 98.75 115 LEU A O 1
ATOM 933 N N . LYS A 1 116 ? 10.93 21.547 -4.973 1 98.62 116 LYS A N 1
ATOM 934 C CA . LYS A 1 116 ? 11.391 21.641 -6.352 1 98.62 116 LYS A CA 1
ATOM 935 C C . LYS A 1 116 ? 12.68 20.844 -6.555 1 98.62 116 LYS A C 1
ATOM 937 O O . LYS A 1 116 ? 12.836 20.141 -7.559 1 98.62 116 LYS A O 1
ATOM 942 N N . HIS A 1 117 ? 13.609 20.969 -5.582 1 98.44 117 HIS A N 1
ATOM 943 C CA . HIS A 1 117 ? 14.883 20.266 -5.668 1 98.44 117 HIS A CA 1
ATOM 944 C C . HIS A 1 117 ? 14.672 18.766 -5.84 1 98.44 117 HIS A C 1
ATOM 946 O O . HIS A 1 117 ? 15.219 18.172 -6.762 1 98.44 117 HIS A O 1
ATOM 952 N N . TYR A 1 118 ? 13.797 18.219 -5.02 1 98.19 118 TYR A N 1
ATOM 953 C CA . TYR A 1 118 ? 13.664 16.766 -5.043 1 98.19 118 TYR A CA 1
ATOM 954 C C . TYR A 1 118 ? 12.844 16.312 -6.246 1 98.19 118 TYR A C 1
ATOM 956 O O . TYR A 1 118 ? 13.172 15.312 -6.887 1 98.19 118 TYR A O 1
ATOM 964 N N . ILE A 1 119 ? 11.875 17.047 -6.527 1 98.25 119 ILE A N 1
ATOM 965 C CA . ILE A 1 119 ? 11.039 16.672 -7.656 1 98.25 119 ILE A CA 1
ATOM 966 C C . ILE A 1 119 ? 11.836 16.797 -8.953 1 98.25 119 ILE A C 1
ATOM 968 O O . ILE A 1 119 ? 11.82 15.875 -9.781 1 98.25 119 ILE A O 1
ATOM 972 N N . GLU A 1 120 ? 12.383 17.766 -9.25 1 96.56 120 GLU A N 1
ATOM 973 C CA . GLU A 1 120 ? 13.117 17.984 -10.492 1 96.56 120 GLU A CA 1
ATOM 974 C C . GLU A 1 120 ? 14.312 17.047 -10.609 1 96.56 120 GLU A C 1
ATOM 976 O O . GLU A 1 120 ? 14.844 16.828 -11.695 1 96.56 120 GLU A O 1
ATOM 981 N N . ASN A 1 121 ? 14.891 16.641 -9.242 1 95.56 121 ASN A N 1
ATOM 982 C CA . ASN A 1 121 ? 15.992 15.68 -9.297 1 95.56 121 ASN A CA 1
ATOM 983 C C . ASN A 1 121 ? 15.477 14.242 -9.32 1 95.56 121 ASN A C 1
ATOM 985 O O . ASN A 1 121 ? 16.25 13.305 -9.102 1 95.56 121 ASN A O 1
ATOM 989 N N . GLY A 1 122 ? 14.172 14.062 -9.609 1 93.75 122 GLY A N 1
ATOM 990 C CA . GLY A 1 122 ? 13.602 12.773 -9.977 1 93.75 122 GLY A CA 1
ATOM 991 C C . GLY A 1 122 ? 13.109 11.977 -8.789 1 93.75 122 GLY A C 1
ATOM 992 O O . GLY A 1 122 ? 12.734 10.812 -8.93 1 93.75 122 GLY A O 1
ATOM 993 N N . HIS A 1 123 ? 13.141 12.547 -7.582 1 95.88 123 HIS A N 1
ATOM 994 C CA . HIS A 1 123 ? 12.57 11.883 -6.418 1 95.88 123 HIS A CA 1
ATOM 995 C C . HIS A 1 123 ? 11.062 12.047 -6.371 1 95.88 123 HIS A C 1
ATOM 997 O O . HIS A 1 123 ? 10.531 13.062 -6.836 1 95.88 123 HIS A O 1
ATOM 1003 N N . LYS A 1 124 ? 10.461 11.109 -5.938 1 96.94 124 LYS A N 1
ATOM 1004 C CA . LYS A 1 124 ? 9.047 11.273 -5.637 1 96.94 124 LYS A CA 1
ATOM 1005 C C . LYS A 1 124 ? 8.844 11.969 -4.293 1 96.94 124 LYS A C 1
ATOM 1007 O O . LYS A 1 124 ? 9.516 11.641 -3.312 1 96.94 124 LYS A O 1
ATOM 1012 N N . VAL A 1 125 ? 8.039 12.852 -4.254 1 98.56 125 VAL A N 1
ATOM 1013 C CA . VAL A 1 125 ? 7.789 13.594 -3.021 1 98.56 125 VAL A CA 1
ATOM 1014 C C . VAL A 1 125 ? 6.344 13.398 -2.578 1 98.56 125 VAL A C 1
ATOM 1016 O O . VAL A 1 125 ? 5.41 13.68 -3.334 1 98.56 125 VAL A O 1
ATOM 1019 N N . THR A 1 126 ? 6.184 12.914 -1.504 1 98.81 126 THR A N 1
ATOM 1020 C CA . THR A 1 126 ? 4.879 12.797 -0.866 1 98.81 126 THR A CA 1
ATOM 1021 C C . THR A 1 126 ? 4.75 13.789 0.286 1 98.81 126 THR A C 1
ATOM 1023 O O . THR A 1 126 ? 5.633 13.875 1.142 1 98.81 126 THR A O 1
ATOM 1026 N N . ILE A 1 127 ? 3.729 14.492 0.396 1 98.88 127 ILE A N 1
ATOM 1027 C CA . ILE A 1 127 ? 3.441 15.352 1.539 1 98.88 127 ILE A CA 1
ATOM 1028 C C . ILE A 1 127 ? 2.25 14.797 2.316 1 98.88 127 ILE A C 1
ATOM 1030 O O . ILE A 1 127 ? 1.155 14.656 1.766 1 98.88 127 ILE A O 1
ATOM 1034 N N . GLU A 1 128 ? 2.562 14.43 3.355 1 98.38 128 GLU A N 1
ATOM 1035 C CA . GLU A 1 128 ? 1.495 14.078 4.289 1 98.38 128 GLU A CA 1
ATOM 1036 C C . GLU A 1 128 ? 0.946 15.312 4.992 1 98.38 128 GLU A C 1
ATOM 1038 O O . GLU A 1 128 ? 1.671 15.992 5.723 1 98.38 128 GLU A O 1
ATOM 1043 N N . THR A 1 129 ? -0.253 15.547 4.957 1 98.69 129 THR A N 1
ATOM 1044 C CA . THR A 1 129 ? -0.85 16.812 5.375 1 98.69 129 THR A CA 1
ATOM 1045 C C . THR A 1 129 ? -2.291 16.609 5.836 1 98.69 129 THR A C 1
ATOM 1047 O O . THR A 1 129 ? -2.953 15.656 5.406 1 98.69 129 THR A O 1
ATOM 1050 N N . ASN A 1 130 ? -2.666 17.359 6.703 1 97.94 130 ASN A N 1
ATOM 1051 C CA . ASN A 1 130 ? -4.074 17.344 7.078 1 97.94 130 ASN A CA 1
ATOM 1052 C C . ASN A 1 130 ? -4.934 18.094 6.062 1 97.94 130 ASN A C 1
ATOM 1054 O O . ASN A 1 130 ? -6.164 18.047 6.125 1 97.94 130 ASN A O 1
ATOM 1058 N N . ALA A 1 131 ? -4.254 18.875 5.125 1 98.62 131 ALA A N 1
ATOM 1059 C CA . ALA A 1 131 ? -4.859 19.516 3.961 1 98.62 131 ALA A CA 1
ATOM 1060 C C . ALA A 1 131 ? -5.898 20.547 4.379 1 98.62 131 ALA A C 1
ATOM 1062 O O . ALA A 1 131 ? -6.898 20.75 3.686 1 98.62 131 ALA A O 1
ATOM 1063 N N . SER A 1 132 ? -5.688 21.062 5.34 1 98.06 132 SER A N 1
ATOM 1064 C CA . SER A 1 132 ? -6.672 22.031 5.828 1 98.06 132 SER A CA 1
ATOM 1065 C C . SER A 1 132 ? -6.277 23.453 5.465 1 98.06 132 SER A C 1
ATOM 1067 O O . SER A 1 132 ? -7.098 24.375 5.551 1 98.06 132 SER A O 1
ATOM 1069 N N . LEU A 1 133 ? -4.992 23.641 5.137 1 98 133 LEU A N 1
ATOM 1070 C CA . LEU A 1 133 ? -4.492 24.984 4.879 1 98 133 LEU A CA 1
ATOM 1071 C C . LEU A 1 133 ? -4.629 25.344 3.404 1 98 133 LEU A C 1
ATOM 1073 O O . LEU A 1 133 ? -4.488 24.469 2.535 1 98 133 LEU A O 1
ATOM 1077 N N . ASN A 1 134 ? -4.801 26.484 3.148 1 97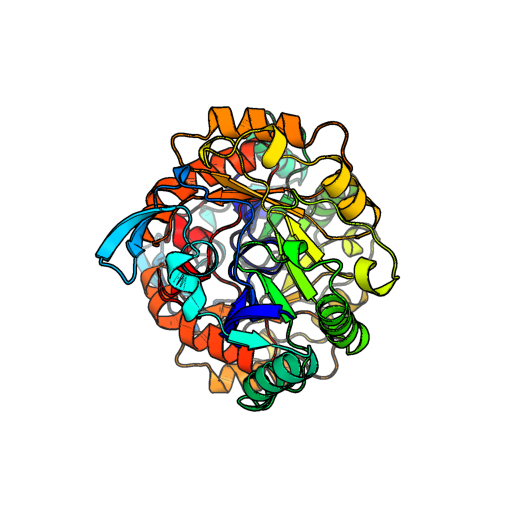.69 134 ASN A N 1
ATOM 1078 C CA . ASN A 1 134 ? -4.934 26.953 1.771 1 97.69 134 ASN A CA 1
ATOM 1079 C C . ASN A 1 134 ? -3.588 26.953 1.051 1 97.69 134 ASN A C 1
ATOM 1081 O O . ASN A 1 134 ? -2.611 27.516 1.552 1 97.69 134 ASN A O 1
ATOM 1085 N N . ILE A 1 135 ? -3.721 26.391 0.034 1 97.62 135 ILE A N 1
ATOM 1086 C CA . ILE A 1 135 ? -2.506 26.438 -0.773 1 97.62 135 ILE A CA 1
ATOM 1087 C C . ILE A 1 135 ? -2.865 26.688 -2.234 1 97.62 135 ILE A C 1
ATOM 1089 O O . ILE A 1 135 ? -4.004 26.469 -2.648 1 97.62 135 ILE A O 1
ATOM 1093 N N . ASN A 1 136 ? -1.865 27.219 -2.992 1 97.69 136 ASN A N 1
ATOM 1094 C CA . ASN A 1 136 ? -2.027 27.422 -4.43 1 97.69 136 ASN A CA 1
ATOM 1095 C C . ASN A 1 136 ? -0.893 26.766 -5.215 1 97.69 136 ASN A C 1
ATOM 1097 O O . ASN A 1 136 ? 0.236 26.672 -4.73 1 97.69 136 ASN A O 1
ATOM 1101 N N . PHE A 1 137 ? -1.298 26.25 -6.367 1 96.75 137 PHE A N 1
ATOM 1102 C CA . PHE A 1 137 ? -0.284 25.672 -7.238 1 96.75 137 PHE A CA 1
ATOM 1103 C C . PHE A 1 137 ? 0.218 26.703 -8.25 1 96.75 137 PHE A C 1
ATOM 1105 O O . PHE A 1 137 ? -0.513 27.094 -9.156 1 96.75 137 PHE A O 1
ATOM 1112 N N . GLU A 1 138 ? 1.503 27.156 -7.938 1 98 138 GLU A N 1
ATOM 1113 C CA . GLU A 1 138 ? 2.082 28.25 -8.711 1 98 138 GLU A CA 1
ATOM 1114 C C . GLU A 1 138 ? 3.129 27.734 -9.695 1 98 138 GLU A C 1
ATOM 1116 O O . GLU A 1 138 ? 3.482 28.422 -10.656 1 98 138 GLU A O 1
ATOM 1121 N N . PHE A 1 139 ? 3.557 26.578 -9.32 1 98.06 139 PHE A N 1
ATOM 1122 C CA . PHE A 1 139 ? 4.66 26.047 -10.117 1 98.06 139 PHE A CA 1
ATOM 1123 C C . PHE A 1 139 ? 4.344 24.641 -10.609 1 98.06 139 PHE A C 1
ATOM 1125 O O . PHE A 1 139 ? 3.641 23.875 -9.945 1 98.06 139 PHE A O 1
ATOM 1132 N N . ASP A 1 140 ? 4.812 24.234 -11.719 1 97.69 140 ASP A N 1
ATOM 1133 C CA . ASP A 1 140 ? 4.496 22.953 -12.359 1 97.69 140 ASP A CA 1
ATOM 1134 C C . ASP A 1 140 ? 4.988 21.781 -11.516 1 97.69 140 ASP A C 1
ATOM 1136 O O . ASP A 1 140 ? 4.312 20.75 -11.414 1 97.69 140 ASP A O 1
ATOM 1140 N N . TYR A 1 141 ? 6.145 21.922 -10.758 1 98.19 141 TYR A N 1
ATOM 1141 C CA . TYR A 1 141 ? 6.688 20.812 -9.977 1 98.19 141 TYR A CA 1
ATOM 1142 C C . TYR A 1 141 ? 5.758 20.453 -8.82 1 98.19 141 TYR A C 1
ATOM 1144 O O . TYR A 1 141 ? 5.773 19.328 -8.344 1 98.19 141 TYR A O 1
ATOM 1152 N N . GLN A 1 142 ? 4.996 21.453 -8.398 1 98.75 142 GLN A N 1
ATOM 1153 C CA . GLN A 1 142 ? 4.074 21.219 -7.297 1 98.75 142 GLN A CA 1
ATOM 1154 C C . GLN A 1 142 ? 3.018 20.188 -7.672 1 98.75 142 GLN A C 1
ATOM 1156 O O . GLN A 1 142 ? 2.484 19.484 -6.801 1 98.75 142 GLN A O 1
ATOM 1161 N N . LYS A 1 143 ? 2.789 20.109 -9.039 1 98.56 143 LYS A N 1
ATOM 1162 C CA . LYS A 1 143 ? 1.744 19.219 -9.516 1 98.56 143 LYS A CA 1
ATOM 1163 C C . LYS A 1 143 ? 2.209 17.766 -9.484 1 98.56 143 LYS A C 1
ATOM 1165 O O . LYS A 1 143 ? 1.398 16.844 -9.617 1 98.56 143 LYS A O 1
ATOM 1170 N N . GLU A 1 144 ? 3.369 17.641 -9.25 1 98.44 144 GLU A N 1
ATOM 1171 C CA . GLU A 1 144 ? 3.949 16.297 -9.234 1 98.44 144 GLU A CA 1
ATOM 1172 C C . GLU A 1 144 ? 3.973 15.727 -7.82 1 98.44 144 GLU A C 1
ATOM 1174 O O . GLU A 1 144 ? 4.359 14.57 -7.621 1 98.44 144 GLU A O 1
ATOM 1179 N N . ILE A 1 145 ? 3.727 16.391 -6.883 1 98.62 145 ILE A N 1
ATOM 1180 C CA . ILE A 1 145 ? 3.727 15.969 -5.484 1 98.62 145 ILE A CA 1
ATOM 1181 C C . ILE A 1 145 ? 2.545 15.039 -5.227 1 98.62 145 ILE A C 1
ATOM 1183 O O . ILE A 1 145 ? 1.437 15.281 -5.711 1 98.62 145 ILE A O 1
ATOM 1187 N N . LEU A 1 146 ? 2.656 14.125 -4.645 1 98.69 146 LEU A N 1
ATOM 1188 C CA . LEU A 1 146 ? 1.595 13.273 -4.121 1 98.69 146 LEU A CA 1
ATOM 1189 C C . LEU A 1 146 ? 1.165 13.727 -2.732 1 98.69 146 LEU A C 1
ATOM 1191 O O . LEU A 1 146 ? 1.941 13.641 -1.778 1 98.69 146 LEU A O 1
ATOM 1195 N N . PHE A 1 147 ? 0.089 14.039 -2.592 1 98.88 147 PHE A N 1
ATOM 1196 C CA . PHE A 1 147 ? -0.431 14.453 -1.293 1 98.88 147 PHE A CA 1
ATOM 1197 C C . PHE A 1 147 ? -1.201 13.312 -0.635 1 98.88 147 PHE A C 1
ATOM 1199 O O . PHE A 1 147 ? -2.143 12.773 -1.22 1 98.88 147 PHE A O 1
ATOM 1206 N N . SER A 1 148 ? -0.755 12.953 0.36 1 98.69 148 SER A N 1
ATOM 1207 C CA . SER A 1 148 ? -1.539 12.125 1.269 1 98.69 148 SER A CA 1
ATOM 1208 C C . SER A 1 148 ? -2.301 12.977 2.277 1 98.69 148 SER A C 1
ATOM 1210 O O . SER A 1 148 ? -1.729 13.43 3.27 1 98.69 148 SER A O 1
ATOM 1212 N N . MET A 1 149 ? -3.436 13.133 2.008 1 98.69 149 MET A N 1
ATOM 1213 C CA . MET A 1 149 ? -4.215 14.086 2.783 1 98.69 149 MET A CA 1
ATOM 1214 C C . MET A 1 149 ? -4.984 13.391 3.902 1 98.69 149 MET A C 1
ATOM 1216 O O . MET A 1 149 ? -6.004 12.75 3.654 1 98.69 149 MET A O 1
ATOM 1220 N N . SER A 1 150 ? -4.539 13.5 5.023 1 97.94 150 SER A N 1
ATOM 1221 C CA . SER A 1 150 ? -5.18 12.961 6.219 1 97.94 150 SER A CA 1
ATOM 1222 C C . SER A 1 150 ? -6.16 13.969 6.82 1 97.94 150 SER A C 1
ATOM 1224 O O . SER A 1 150 ? -5.895 14.547 7.875 1 97.94 150 SER A O 1
ATOM 1226 N N . VAL A 1 151 ? -7.102 14.211 6.262 1 98 151 VAL A N 1
ATOM 1227 C CA . VAL A 1 151 ? -8.109 15.164 6.719 1 98 151 VAL A CA 1
ATOM 1228 C C . VAL A 1 151 ? -8.695 14.703 8.055 1 98 151 VAL A C 1
ATOM 1230 O O . VAL A 1 151 ? -9.07 13.539 8.195 1 98 151 VAL A O 1
ATOM 1233 N N . LYS A 1 152 ? -8.797 15.352 8.938 1 94.56 152 LYS A N 1
ATOM 1234 C CA . LYS A 1 152 ? -9.18 14.992 10.297 1 94.56 152 LYS A CA 1
ATOM 1235 C C . LYS A 1 152 ? -10.695 14.977 10.453 1 94.56 152 LYS A C 1
ATOM 1237 O O . LYS A 1 152 ? -11.391 15.844 9.914 1 94.56 152 LYS A O 1
ATOM 1242 N N . LEU A 1 153 ? -11.023 14.266 11.125 1 96.75 153 LEU A N 1
ATOM 1243 C CA . LEU A 1 153 ? -12.445 14.141 11.438 1 96.75 153 LEU A CA 1
ATOM 1244 C C . LEU A 1 153 ? -12.734 14.648 12.852 1 96.75 153 LEU A C 1
ATOM 1246 O O . LEU A 1 153 ? -11.828 15.125 13.539 1 96.75 153 LEU A O 1
ATOM 1250 N N . SER A 1 154 ? -14.023 14.328 13.188 1 95.12 154 SER A N 1
ATOM 1251 C CA . SER A 1 154 ? -14.438 14.953 14.438 1 95.12 154 SER A CA 1
ATOM 1252 C C . SER A 1 154 ? -13.812 14.258 15.641 1 95.12 154 SER A C 1
ATOM 1254 O O . SER A 1 154 ? -13.75 14.82 16.734 1 95.12 154 SER A O 1
ATOM 1256 N N . ASN A 1 155 ? -13.266 13.039 15.375 1 91.75 155 ASN A N 1
ATOM 1257 C CA . ASN A 1 155 ? -12.617 12.336 16.469 1 91.75 155 ASN A CA 1
ATOM 1258 C C . ASN A 1 155 ? -11.289 12.984 16.859 1 91.75 155 ASN A C 1
ATOM 1260 O O . ASN A 1 155 ? -10.734 12.688 17.922 1 91.75 155 ASN A O 1
ATOM 1264 N N . SER A 1 156 ? -10.859 13.953 15.984 1 92 156 SER A N 1
ATOM 1265 C CA . SER A 1 156 ? -9.656 14.711 16.344 1 92 156 SER A CA 1
ATOM 1266 C C . SER A 1 156 ? -9.984 15.836 17.312 1 92 156 SER A C 1
ATOM 1268 O O . SER A 1 156 ? -9.086 16.406 17.938 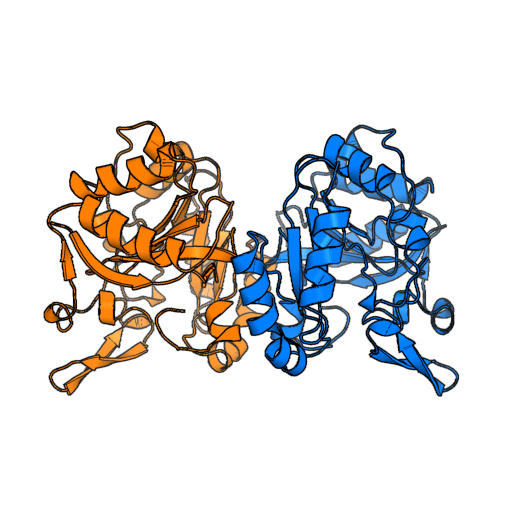1 92 156 SER A O 1
ATOM 1270 N N . LEU A 1 157 ? -11.008 15.977 17.625 1 89.12 157 LEU A N 1
ATOM 1271 C CA . LEU A 1 157 ? -11.57 17.062 18.422 1 89.12 157 LEU A CA 1
ATOM 1272 C C . LEU A 1 157 ? -11.203 18.422 17.844 1 89.12 157 LEU A C 1
ATOM 1274 O O . LEU A 1 157 ? -11.398 19.453 18.484 1 89.12 157 LEU A O 1
ATOM 1278 N N . GLU A 1 158 ? -10.891 18.594 16.391 1 87.06 158 GLU A N 1
ATOM 1279 C CA . GLU A 1 158 ? -10.664 19.859 15.719 1 87.06 158 GLU A CA 1
ATOM 1280 C C . GLU A 1 158 ? -11.945 20.375 15.07 1 87.06 158 GLU A C 1
ATOM 1282 O O . GLU A 1 158 ? -12.703 19.609 14.477 1 87.06 158 GLU A O 1
ATOM 1287 N N . PRO A 1 159 ? -11.945 21.375 15.406 1 93.88 159 PRO A N 1
ATOM 1288 C CA . PRO A 1 159 ? -13.211 21.922 14.906 1 93.88 159 PRO A CA 1
ATOM 1289 C C . PRO A 1 159 ? -13.383 21.719 13.406 1 93.88 159 PRO A C 1
ATOM 1291 O O . PRO A 1 159 ? -12.406 21.781 12.648 1 93.88 159 PRO A O 1
ATOM 1294 N N . LEU A 1 160 ? -14.617 21.688 12.977 1 93.06 160 LEU A N 1
ATOM 1295 C CA . LEU A 1 160 ? -15 21.375 11.602 1 93.06 160 LEU A CA 1
ATOM 1296 C C . LEU A 1 160 ? -14.469 22.438 10.641 1 93.06 160 LEU A C 1
ATOM 1298 O O . LEU A 1 160 ? -13.875 22.109 9.609 1 93.06 160 LEU A O 1
ATOM 1302 N N . ASN A 1 161 ? -14.609 23.609 10.812 1 90.88 161 ASN A N 1
ATOM 1303 C CA . ASN A 1 161 ? -14.234 24.688 9.922 1 90.88 161 ASN A CA 1
ATOM 1304 C C . ASN A 1 161 ? -12.719 24.812 9.797 1 90.88 161 ASN A C 1
ATOM 1306 O O . ASN A 1 161 ? -12.219 25.453 8.859 1 90.88 161 ASN A O 1
ATOM 1310 N N . LYS A 1 162 ? -12.023 24.234 10.742 1 93 162 LYS A N 1
ATOM 1311 C CA . LYS A 1 162 ? -10.562 24.266 10.711 1 93 162 LYS A CA 1
ATOM 1312 C C . LYS A 1 162 ? -9.992 23.047 10.016 1 93 162 LYS A C 1
ATOM 1314 O O . LYS A 1 162 ? -8.977 23.125 9.32 1 93 162 LYS A O 1
ATOM 1319 N N . ARG A 1 163 ? -10.688 22 10.211 1 93.25 163 ARG A N 1
ATOM 1320 C CA . ARG A 1 163 ? -10.039 20.75 9.82 1 93.25 163 ARG A CA 1
ATOM 1321 C C . ARG A 1 163 ? -10.43 20.359 8.398 1 93.25 163 ARG A C 1
ATOM 1323 O O . ARG A 1 163 ? -9.781 19.516 7.785 1 93.25 163 ARG A O 1
ATOM 1330 N N . ILE A 1 164 ? -11.562 21 7.832 1 97.19 164 ILE A N 1
ATOM 1331 C CA . ILE A 1 164 ? -11.992 20.688 6.473 1 97.19 164 ILE A CA 1
ATOM 1332 C C . ILE A 1 164 ? -11.805 21.906 5.574 1 97.19 164 ILE A C 1
ATOM 1334 O O . ILE A 1 164 ? -12.445 22.938 5.777 1 97.19 164 ILE A O 1
ATOM 1338 N N . ASN A 1 165 ? -11.07 21.688 4.734 1 95.94 165 ASN A N 1
ATOM 1339 C CA . ASN A 1 165 ? -10.891 22.734 3.725 1 95.94 165 ASN A CA 1
ATOM 1340 C C . ASN A 1 165 ? -11.039 22.172 2.312 1 95.94 165 ASN A C 1
ATOM 1342 O O . ASN A 1 165 ? -10.047 21.828 1.664 1 95.94 165 ASN A O 1
ATOM 1346 N N . LYS A 1 166 ? -12.281 22.234 1.819 1 96.81 166 LYS A N 1
ATOM 1347 C CA . LYS A 1 166 ? -12.625 21.578 0.563 1 96.81 166 LYS A CA 1
ATOM 1348 C C . LYS A 1 166 ? -11.961 22.266 -0.622 1 96.81 166 LYS A C 1
ATOM 1350 O O . LYS A 1 166 ? -11.609 21.625 -1.613 1 96.81 166 LYS A O 1
ATOM 1355 N N . ASN A 1 167 ? -11.672 23.578 -0.517 1 96.75 167 ASN A N 1
ATOM 1356 C CA . ASN A 1 167 ? -11 24.297 -1.598 1 96.75 167 ASN A CA 1
ATOM 1357 C C . ASN A 1 167 ? -9.586 23.75 -1.83 1 96.75 167 ASN A C 1
ATOM 1359 O O . ASN A 1 167 ? -9.188 23.516 -2.973 1 96.75 167 ASN A O 1
ATOM 1363 N N . THR A 1 168 ? -9.008 23.5 -0.715 1 98.38 168 THR A N 1
ATOM 1364 C CA . THR A 1 168 ? -7.656 22.953 -0.828 1 98.38 168 THR A CA 1
ATOM 1365 C C . THR A 1 168 ? -7.691 21.516 -1.344 1 98.38 168 THR A C 1
ATOM 1367 O O . THR A 1 168 ? -6.871 21.125 -2.18 1 98.38 168 THR A O 1
ATOM 1370 N N . LEU A 1 169 ? -8.578 20.812 -0.925 1 98.5 169 LEU A N 1
ATOM 1371 C CA . LEU A 1 169 ? -8.711 19.438 -1.401 1 98.5 169 LEU A CA 1
ATOM 1372 C C . LEU A 1 169 ? -8.938 19.406 -2.908 1 98.5 169 LEU A C 1
ATOM 1374 O O . LEU A 1 169 ? -8.297 18.625 -3.621 1 98.5 169 LEU A O 1
ATOM 1378 N N . VAL A 1 170 ? -9.805 20.312 -3.35 1 98.44 170 VAL A N 1
ATOM 1379 C CA . VAL A 1 170 ? -10.117 20.391 -4.773 1 98.44 170 VAL A CA 1
ATOM 1380 C C . VAL A 1 170 ? -8.875 20.812 -5.551 1 98.44 170 VAL A C 1
ATOM 1382 O O . VAL A 1 170 ? -8.539 20.219 -6.574 1 98.44 170 VAL A O 1
ATOM 1385 N N . LYS A 1 171 ? -8.312 21.719 -5.066 1 98.56 171 LYS A N 1
ATOM 1386 C CA . LYS A 1 171 ? -7.137 22.219 -5.766 1 98.56 171 LYS A CA 1
ATOM 1387 C C . LYS A 1 171 ? -6.066 21.141 -5.883 1 98.56 171 LYS A C 1
ATOM 1389 O O . LYS A 1 171 ? -5.469 20.953 -6.945 1 98.56 171 LYS A O 1
ATOM 1394 N N . ILE A 1 172 ? -5.855 20.469 -4.785 1 98.75 172 ILE A N 1
ATOM 1395 C CA . ILE A 1 172 ? -4.844 19.406 -4.801 1 98.75 172 ILE A CA 1
ATOM 1396 C C . ILE A 1 172 ? -5.266 18.312 -5.762 1 98.75 172 ILE A C 1
ATOM 1398 O O . ILE A 1 172 ? -4.477 17.875 -6.605 1 98.75 172 ILE A O 1
ATOM 1402 N N . LEU A 1 173 ? -6.48 17.938 -5.719 1 98.56 173 LEU A N 1
ATOM 1403 C CA . LEU A 1 173 ? -6.941 16.797 -6.488 1 98.56 173 LEU A CA 1
ATOM 1404 C C . LEU A 1 173 ? -7.055 17.141 -7.969 1 98.56 173 LEU A C 1
ATOM 1406 O O . LEU A 1 173 ? -6.879 16.281 -8.836 1 98.56 173 LEU A O 1
ATOM 1410 N N . GLU A 1 174 ? -7.25 18.422 -8.227 1 98.19 174 GLU A N 1
ATOM 1411 C CA . GLU A 1 174 ? -7.348 18.844 -9.625 1 98.19 174 GLU A CA 1
ATOM 1412 C C . GLU A 1 174 ? -5.969 19.062 -10.234 1 98.19 174 GLU A C 1
ATOM 1414 O O . GLU A 1 174 ? -5.805 18.984 -11.453 1 98.19 174 GLU A O 1
ATOM 1419 N N . ASN A 1 175 ? -5.09 19.25 -9.367 1 98.56 175 ASN A N 1
ATOM 1420 C CA . ASN A 1 175 ? -3.799 19.625 -9.93 1 98.56 175 ASN A CA 1
ATOM 1421 C C . ASN A 1 175 ? -2.793 18.484 -9.859 1 98.56 175 ASN A C 1
ATOM 1423 O O . ASN A 1 175 ? -1.735 18.531 -10.484 1 98.56 175 ASN A O 1
ATOM 1427 N N . THR A 1 176 ? -3.188 17.578 -9.07 1 98.31 176 THR A N 1
ATOM 1428 C CA . THR A 1 176 ? -2.262 16.453 -8.953 1 98.31 176 THR A CA 1
ATOM 1429 C C . THR A 1 176 ? -2.939 15.148 -9.359 1 98.31 176 THR A C 1
ATOM 1431 O O . THR A 1 176 ? -4.164 15.023 -9.273 1 98.31 176 THR A O 1
ATOM 1434 N N . LYS A 1 177 ? -2.273 14.219 -9.75 1 90.69 177 LYS A N 1
ATOM 1435 C CA . LYS A 1 177 ? -2.869 13.031 -10.367 1 90.69 177 LYS A CA 1
ATOM 1436 C C . LYS A 1 177 ? -3.186 11.969 -9.32 1 90.69 177 LYS A C 1
ATOM 1438 O O . LYS A 1 177 ? -4.254 11.352 -9.359 1 90.69 177 LYS A O 1
ATOM 1443 N N . ASP A 1 178 ? -2.373 11.727 -8.281 1 94.25 178 ASP A N 1
ATOM 1444 C CA . ASP A 1 178 ? -2.473 10.508 -7.492 1 94.25 178 ASP A CA 1
ATOM 1445 C C . ASP A 1 178 ? -2.641 10.82 -6.008 1 94.25 178 ASP A C 1
ATOM 1447 O O . ASP A 1 178 ? -2.518 9.938 -5.16 1 94.25 178 ASP A O 1
ATOM 1451 N N . SER A 1 179 ? -3.039 12.047 -5.797 1 98.75 179 SER A N 1
ATOM 1452 C CA . SER A 1 179 ? -3.223 12.406 -4.395 1 98.75 179 SER A CA 1
ATOM 1453 C C . SER A 1 179 ? -4.488 11.781 -3.822 1 98.75 179 SER A C 1
ATOM 1455 O O . SER A 1 179 ? -5.445 11.523 -4.555 1 98.75 179 SER A O 1
ATOM 1457 N N . TYR A 1 180 ? -4.43 11.531 -2.555 1 98.69 180 TYR A N 1
ATOM 1458 C CA . TYR A 1 180 ? -5.52 10.773 -1.953 1 98.69 180 TYR A CA 1
ATOM 1459 C C . TYR A 1 180 ? -5.805 11.258 -0.536 1 98.69 180 TYR A C 1
ATOM 1461 O O . TYR A 1 180 ? -5.062 12.078 0.008 1 98.69 180 TYR A O 1
ATOM 1469 N N . MET A 1 181 ? -6.91 10.773 -0.051 1 98.62 181 MET A N 1
ATOM 1470 C CA . MET A 1 181 ? -7.285 11.109 1.319 1 98.62 181 MET A CA 1
ATOM 1471 C C . MET A 1 181 ? -7.125 9.906 2.238 1 98.62 181 MET A C 1
ATOM 1473 O O . MET A 1 181 ? -7.285 8.758 1.806 1 98.62 181 MET A O 1
ATOM 1477 N N . LYS A 1 182 ? -6.812 10.133 3.451 1 98.19 182 LYS A N 1
ATOM 1478 C CA . LYS A 1 182 ? -6.602 9.133 4.492 1 98.19 182 LYS A CA 1
ATOM 1479 C C . LYS A 1 182 ? -7.25 9.555 5.805 1 98.19 182 LYS A C 1
ATOM 1481 O O . LYS A 1 182 ? -6.973 10.648 6.316 1 98.19 182 LYS A O 1
ATOM 1486 N N . PHE A 1 183 ? -8.047 8.789 6.273 1 97.94 183 PHE A N 1
ATOM 1487 C CA . PHE A 1 183 ? -8.742 9.172 7.496 1 97.94 183 PHE A CA 1
ATOM 1488 C C . PHE A 1 183 ? -8.453 8.18 8.617 1 97.94 183 PHE A C 1
ATOM 1490 O O . PHE A 1 183 ? -8.555 6.965 8.422 1 97.94 183 PHE A O 1
ATOM 1497 N N . VAL A 1 184 ? -8.156 8.586 9.742 1 96 184 VAL A N 1
ATOM 1498 C CA . VAL A 1 184 ? -7.84 7.781 10.914 1 96 184 VAL A CA 1
ATOM 1499 C C . VAL A 1 184 ? -9.102 7.57 11.75 1 96 184 VAL A C 1
ATOM 1501 O O . VAL A 1 184 ? -9.742 8.531 12.18 1 96 184 VAL A O 1
ATOM 1504 N N . ILE A 1 185 ? -9.344 6.34 11.938 1 92.75 185 ILE A N 1
ATOM 1505 C CA . ILE A 1 185 ? -10.633 6.043 12.547 1 92.75 185 ILE A CA 1
ATOM 1506 C C . ILE A 1 185 ? -10.453 5.023 13.672 1 92.75 185 ILE A C 1
ATOM 1508 O O . ILE A 1 185 ? -9.781 4.004 13.492 1 92.75 185 ILE A O 1
ATOM 1512 N N . GLY A 1 186 ? -11.008 5.297 14.773 1 89.31 186 GLY A N 1
ATOM 1513 C CA . GLY A 1 186 ? -11.094 4.328 15.859 1 89.31 186 GLY A CA 1
ATOM 1514 C C . GLY A 1 186 ? -12.367 3.508 15.82 1 89.31 186 GLY A C 1
ATOM 1515 O O . GLY A 1 186 ? -13.367 3.926 15.227 1 89.31 186 GLY A O 1
ATOM 1516 N N . LYS A 1 187 ? -12.375 2.332 16.422 1 83.19 187 LYS A N 1
ATOM 1517 C CA . LYS A 1 187 ? -13.484 1.392 16.344 1 83.19 187 LYS A CA 1
ATOM 1518 C C . LYS A 1 187 ? -14.773 2.014 16.891 1 83.19 187 LYS A C 1
ATOM 1520 O O . LYS A 1 187 ? -15.867 1.661 16.453 1 83.19 187 LYS A O 1
ATOM 1525 N N . ASP A 1 188 ? -14.594 2.895 17.734 1 85.69 188 ASP A N 1
ATOM 1526 C CA . ASP A 1 188 ? -15.797 3.463 18.344 1 85.69 188 ASP A CA 1
ATOM 1527 C C . ASP A 1 188 ? -16.281 4.684 17.562 1 85.69 188 ASP A C 1
ATOM 1529 O O . ASP A 1 188 ? -17.203 5.375 18 1 85.69 188 ASP A O 1
ATOM 1533 N N . PHE A 1 189 ? -15.734 4.93 16.438 1 88.62 189 PHE A N 1
ATOM 1534 C CA . PHE A 1 189 ? -16.047 6.145 15.695 1 88.62 189 PHE A CA 1
ATOM 1535 C C . PHE A 1 189 ? -16.453 5.812 14.266 1 88.62 189 PHE A C 1
ATOM 1537 O O . PHE A 1 189 ? -16.484 6.695 13.398 1 88.62 189 PHE A O 1
ATOM 1544 N N . LEU A 1 190 ? -16.781 4.664 13.992 1 90.88 190 LEU A N 1
ATOM 1545 C CA . LEU A 1 190 ? -16.906 4.156 12.633 1 90.88 190 LEU A CA 1
ATOM 1546 C C . LEU A 1 190 ? -18.109 4.785 11.93 1 90.88 190 LEU A C 1
ATOM 1548 O O . LEU A 1 190 ? -18 5.293 10.812 1 90.88 190 LEU A O 1
ATOM 1552 N N . ASN A 1 191 ? -19.266 4.609 12.578 1 91.81 191 ASN A N 1
ATOM 1553 C CA . ASN A 1 191 ? -20.469 5.102 11.93 1 91.81 191 ASN A CA 1
ATOM 1554 C C . ASN A 1 191 ? -20.391 6.605 11.672 1 91.81 191 ASN A C 1
ATOM 1556 O O . ASN A 1 191 ? -20.734 7.074 10.586 1 91.81 191 ASN A O 1
ATOM 1560 N N . LYS A 1 192 ? -19.922 7.371 12.609 1 95 192 LYS A N 1
ATOM 1561 C CA . LYS A 1 192 ? -19.781 8.812 12.422 1 95 192 LYS A CA 1
ATOM 1562 C C . LYS A 1 192 ? -18.703 9.133 11.383 1 95 192 LYS A C 1
ATOM 1564 O O . LYS A 1 192 ? -18.859 10.062 10.586 1 95 192 LYS A O 1
ATOM 1569 N N . ALA A 1 193 ? -17.672 8.344 11.547 1 95.44 193 ALA A N 1
ATOM 1570 C CA . ALA A 1 193 ? -16.609 8.531 10.555 1 95.44 193 ALA A CA 1
ATOM 1571 C C . ALA A 1 193 ? -17.156 8.383 9.133 1 95.44 193 ALA A C 1
ATOM 1573 O O . ALA A 1 193 ? -16.844 9.195 8.258 1 95.44 193 ALA A O 1
ATOM 1574 N N . LYS A 1 194 ? -17.969 7.406 8.852 1 94.62 194 LYS A N 1
ATOM 1575 C CA . LYS A 1 194 ? -18.547 7.148 7.535 1 94.62 194 LYS A CA 1
ATOM 1576 C C . LYS A 1 194 ? -19.344 8.352 7.035 1 94.62 194 LYS A C 1
ATOM 1578 O O . LYS A 1 194 ? -19.156 8.805 5.906 1 94.62 194 LYS A O 1
ATOM 1583 N N . THR A 1 195 ? -20.094 8.781 7.898 1 95.75 195 THR A N 1
ATOM 1584 C CA . THR A 1 195 ? -20.938 9.906 7.52 1 95.75 195 THR A CA 1
ATOM 1585 C C . THR A 1 195 ? -20.094 11.133 7.188 1 95.75 195 THR A C 1
ATOM 1587 O O . THR A 1 195 ? -20.344 11.805 6.184 1 95.75 195 THR A O 1
ATOM 1590 N N . GLU A 1 196 ? -19.156 11.383 8.102 1 97.69 196 GLU A N 1
ATOM 1591 C CA . GLU A 1 196 ? -18.328 12.57 7.898 1 97.69 196 GLU A CA 1
ATOM 1592 C C . GLU A 1 196 ? -17.5 12.461 6.617 1 97.69 196 GLU A C 1
ATOM 1594 O O . GLU A 1 196 ? -17.344 13.438 5.883 1 97.69 196 GLU A O 1
ATOM 1599 N N . ILE A 1 197 ? -16.984 11.336 6.293 1 97.5 197 ILE A N 1
ATOM 1600 C CA . ILE A 1 197 ? -16.156 11.109 5.117 1 97.5 197 ILE A CA 1
ATOM 1601 C C . ILE A 1 197 ? -16.984 11.297 3.852 1 97.5 197 ILE A C 1
ATOM 1603 O O . ILE A 1 197 ? -16.547 11.961 2.908 1 97.5 197 ILE A O 1
ATOM 1607 N N . ILE A 1 198 ? -18.172 10.742 3.861 1 95.5 198 ILE A N 1
ATOM 1608 C CA . ILE A 1 198 ? -19.047 10.883 2.711 1 95.5 198 ILE A CA 1
ATOM 1609 C C . ILE A 1 198 ? -19.344 12.367 2.465 1 95.5 198 ILE A C 1
ATOM 1611 O O . ILE A 1 198 ? -19.359 12.812 1.317 1 95.5 198 ILE A O 1
ATOM 1615 N N . GLU A 1 199 ? -19.5 12.93 3.525 1 96.56 199 GLU A N 1
ATOM 1616 C CA . GLU A 1 199 ? -19.797 14.359 3.377 1 96.56 199 GLU A CA 1
ATOM 1617 C C . GLU A 1 199 ? -18.578 15.109 2.828 1 96.56 199 GLU A C 1
ATOM 1619 O O . GLU A 1 199 ? -18.719 15.984 1.975 1 96.56 199 GLU A O 1
ATOM 1624 N N . ILE A 1 200 ? -17.469 14.883 3.375 1 96.88 200 ILE A N 1
ATOM 1625 C CA . ILE A 1 200 ? -16.234 15.531 2.926 1 96.88 200 ILE A CA 1
ATOM 1626 C C . ILE A 1 200 ? -16.016 15.25 1.441 1 96.88 200 ILE A C 1
ATOM 1628 O O . ILE A 1 200 ? -15.594 16.125 0.691 1 96.88 200 ILE A O 1
ATOM 1632 N N . LEU A 1 201 ? -16.328 14.039 0.942 1 96.88 201 LEU A N 1
ATOM 1633 C CA . LEU A 1 201 ? -16.047 13.594 -0.416 1 96.88 201 LEU A CA 1
ATOM 1634 C C . LEU A 1 201 ? -17.047 14.18 -1.407 1 96.88 201 LEU A C 1
ATOM 1636 O O . LEU A 1 201 ? -16.844 14.094 -2.621 1 96.88 201 LEU A O 1
ATOM 1640 N N . LYS A 1 202 ? -18.031 14.836 -0.812 1 95.94 202 LYS A N 1
ATOM 1641 C CA . LYS A 1 202 ? -19.016 15.453 -1.694 1 95.94 202 LYS A CA 1
ATOM 1642 C C . LYS A 1 202 ? -18.438 16.672 -2.404 1 95.94 202 LYS A C 1
ATOM 1644 O O . LYS A 1 202 ? -17.734 17.469 -1.792 1 95.94 202 LYS A O 1
ATOM 1649 N N . ASP A 1 203 ? -18.703 16.703 -3.588 1 93.56 203 ASP A N 1
ATOM 1650 C CA . ASP A 1 203 ? -18.469 17.859 -4.449 1 93.56 203 ASP A CA 1
ATOM 1651 C C . ASP A 1 203 ? -16.969 18.156 -4.57 1 93.56 203 ASP A C 1
ATOM 1653 O O . ASP A 1 203 ? -16.562 19.312 -4.637 1 93.56 203 ASP A O 1
ATOM 1657 N N . ILE A 1 204 ? -16.141 17.203 -4.34 1 96.81 204 ILE A N 1
ATOM 1658 C CA . ILE A 1 204 ? -14.734 17.312 -4.691 1 96.81 204 ILE A CA 1
ATOM 1659 C C . ILE A 1 204 ? -14.359 16.234 -5.703 1 96.81 204 ILE A C 1
ATOM 1661 O O . ILE A 1 204 ? -15.086 15.242 -5.852 1 96.81 204 ILE A O 1
ATOM 1665 N N . PRO A 1 205 ? -13.328 16.531 -6.355 1 97.44 205 PRO A N 1
ATOM 1666 C CA . PRO A 1 205 ? -12.953 15.5 -7.332 1 97.44 205 PRO A CA 1
ATOM 1667 C C . PRO A 1 205 ? -12.719 14.133 -6.695 1 97.44 205 PRO A C 1
ATOM 1669 O O . PRO A 1 205 ? -12.242 14.055 -5.559 1 97.44 205 PRO A O 1
ATOM 1672 N N . LYS A 1 206 ? -13.117 13.172 -7.457 1 94.75 206 LYS A N 1
ATOM 1673 C CA . LYS A 1 206 ? -12.961 11.812 -6.945 1 94.75 206 LYS A CA 1
ATOM 1674 C C . LYS A 1 206 ? -11.492 11.484 -6.691 1 94.75 206 LYS A C 1
ATOM 1676 O O . LYS A 1 206 ? -10.617 11.875 -7.473 1 94.75 206 LYS A O 1
ATOM 1681 N N . CYS A 1 207 ? -11.234 10.789 -5.621 1 96.75 207 CYS A N 1
ATOM 1682 C CA . CYS A 1 207 ? -9.891 10.344 -5.262 1 96.75 207 CYS A CA 1
ATOM 1683 C C . CYS A 1 207 ? -9.945 9.086 -4.406 1 96.75 207 CYS A C 1
ATOM 1685 O O . CYS A 1 207 ? -11.016 8.703 -3.92 1 96.75 207 CYS A O 1
ATOM 1687 N N . GLU A 1 208 ? -8.977 8.367 -4.395 1 97.06 208 GLU A N 1
ATOM 1688 C CA . GLU A 1 208 ? -8.898 7.215 -3.498 1 97.06 208 GLU A CA 1
ATOM 1689 C C . GLU A 1 208 ? -8.992 7.648 -2.037 1 97.06 208 GLU A C 1
ATOM 1691 O O . GLU A 1 208 ? -8.461 8.695 -1.661 1 97.06 208 GLU A O 1
ATOM 1696 N N . VAL A 1 209 ? -9.516 6.895 -1.292 1 97.94 209 VAL A N 1
ATOM 1697 C CA . VAL A 1 209 ? -9.719 7.152 0.13 1 97.94 209 VAL A CA 1
ATOM 1698 C C . VAL A 1 209 ? -9.219 5.961 0.946 1 97.94 209 VAL A C 1
ATOM 1700 O O . VAL A 1 209 ? -9.625 4.824 0.709 1 97.94 209 VAL A O 1
ATOM 1703 N N . TYR A 1 210 ? -8.492 6.242 1.822 1 98.5 210 TYR A N 1
ATOM 1704 C CA . TYR A 1 210 ? -7.934 5.234 2.719 1 98.5 210 TYR A CA 1
ATOM 1705 C C . TYR A 1 210 ? -8.445 5.43 4.141 1 98.5 210 TYR A C 1
ATOM 1707 O O . TYR A 1 210 ? -8.516 6.559 4.633 1 98.5 210 TYR A O 1
ATOM 1715 N N . LEU A 1 211 ? -8.781 4.367 4.742 1 98.25 211 LEU A N 1
ATOM 1716 C CA . LEU A 1 211 ? -9.117 4.375 6.16 1 98.25 211 LEU A CA 1
ATOM 1717 C C . LEU A 1 211 ? -8.016 3.721 6.988 1 98.25 211 LEU A C 1
ATOM 1719 O O . LEU A 1 211 ? -7.613 2.592 6.703 1 98.25 211 LEU A O 1
ATOM 1723 N N . MET A 1 212 ? -7.59 4.363 7.953 1 97.06 212 MET A N 1
ATOM 1724 C CA . MET A 1 212 ? -6.484 3.932 8.805 1 97.06 212 MET A CA 1
ATOM 1725 C C . MET A 1 212 ? -6.934 3.807 10.258 1 97.06 212 MET A C 1
ATOM 1727 O O . MET A 1 212 ? -7.512 4.738 10.812 1 97.06 212 MET A O 1
ATOM 1731 N N . PRO A 1 213 ? -6.684 2.711 10.789 1 94.94 213 PRO A N 1
ATOM 1732 C CA . PRO A 1 213 ? -7.125 2.547 12.18 1 94.94 213 PRO A CA 1
ATOM 1733 C C . PRO A 1 213 ? -6.32 3.398 13.156 1 94.94 213 PRO A C 1
ATOM 1735 O O . PRO A 1 213 ? -5.113 3.572 12.984 1 94.94 213 PRO A O 1
ATOM 1738 N N . LEU A 1 214 ? -6.957 3.82 14.109 1 91.88 214 LEU A N 1
ATOM 1739 C CA . LEU A 1 214 ? -6.289 4.566 15.172 1 91.88 214 LEU A CA 1
ATOM 1740 C C . LEU A 1 214 ? -5.449 3.637 16.047 1 91.88 214 LEU A C 1
ATOM 1742 O O . LEU A 1 214 ? -5.871 2.521 16.359 1 91.88 214 LEU A O 1
ATOM 1746 N N . GLY A 1 215 ? -4.379 4.055 16.359 1 86.5 215 GLY A N 1
ATOM 1747 C CA . GLY A 1 215 ? -3.514 3.277 17.234 1 86.5 215 GLY A CA 1
ATOM 1748 C C . GLY A 1 215 ? -2.043 3.602 17.062 1 86.5 215 GLY A C 1
ATOM 1749 O O . GLY A 1 215 ? -1.556 3.729 15.93 1 86.5 215 GLY A O 1
ATOM 1750 N N . ASP A 1 216 ? -1.476 3.748 18.172 1 86.81 216 ASP A N 1
ATOM 1751 C CA . ASP A 1 216 ? -0.053 4.062 18.078 1 86.81 216 ASP A CA 1
ATOM 1752 C C . ASP A 1 216 ? 0.8 2.867 18.5 1 86.81 216 ASP A C 1
ATOM 1754 O O . ASP A 1 216 ? 2.021 2.98 18.609 1 86.81 216 ASP A O 1
ATOM 1758 N N . THR A 1 217 ? 0.139 1.667 18.75 1 89.12 217 THR A N 1
ATOM 1759 C CA . THR A 1 217 ? 0.803 0.382 18.938 1 89.12 217 THR A CA 1
ATOM 1760 C C . THR A 1 217 ? 0.132 -0.701 18.094 1 89.12 217 THR A C 1
ATOM 1762 O O . THR A 1 217 ? -1.021 -0.549 17.688 1 89.12 217 THR A O 1
ATOM 1765 N N . ALA A 1 218 ? 0.876 -1.694 17.875 1 88.88 218 ALA A N 1
ATOM 1766 C CA . ALA A 1 218 ? 0.336 -2.797 17.078 1 88.88 218 ALA A CA 1
ATOM 1767 C C . ALA A 1 218 ? -0.907 -3.389 17.734 1 88.88 218 ALA A C 1
ATOM 1769 O O . ALA A 1 218 ? -1.876 -3.729 17.047 1 88.88 218 ALA A O 1
ATOM 1770 N N . ASP A 1 219 ? -0.87 -3.508 19.031 1 91.25 219 ASP A N 1
ATOM 1771 C CA . ASP A 1 219 ? -2.01 -4.051 19.75 1 91.25 219 ASP A CA 1
ATOM 1772 C C . ASP A 1 219 ? -3.25 -3.178 19.562 1 91.25 219 ASP A C 1
ATOM 1774 O O . ASP A 1 219 ? -4.352 -3.691 19.359 1 91.25 219 ASP A O 1
ATOM 1778 N N . GLU A 1 220 ? -2.998 -1.958 19.688 1 89.62 220 GLU A N 1
ATOM 1779 C CA . GLU A 1 220 ? -4.129 -1.052 19.516 1 89.62 220 GLU A CA 1
ATOM 1780 C C . GLU A 1 220 ? -4.68 -1.109 18.094 1 89.62 220 GLU A C 1
ATOM 1782 O O . GLU A 1 220 ? -5.895 -1.073 17.891 1 89.62 220 GLU A O 1
ATOM 1787 N N . ILE A 1 221 ? -3.875 -1.153 17.188 1 91.38 221 ILE A N 1
ATOM 1788 C CA . ILE A 1 221 ? -4.289 -1.263 15.789 1 91.38 221 ILE A CA 1
ATOM 1789 C C . ILE A 1 221 ? -5.062 -2.562 15.586 1 91.38 221 ILE A C 1
ATOM 1791 O O . ILE A 1 221 ? -6.109 -2.57 14.93 1 91.38 221 ILE A O 1
ATOM 1795 N N . ASN A 1 222 ? -4.535 -3.582 16.219 1 91.56 222 ASN A N 1
ATOM 1796 C CA . ASN A 1 222 ? -5.199 -4.875 16.078 1 91.56 222 ASN A CA 1
ATOM 1797 C C . ASN A 1 222 ? -6.617 -4.832 16.656 1 91.56 222 ASN A C 1
ATOM 1799 O O . ASN A 1 222 ? -7.516 -5.508 16.141 1 91.56 222 ASN A O 1
ATOM 1803 N N . LYS A 1 223 ? -6.75 -4.227 17.578 1 91.19 223 LYS A N 1
ATOM 1804 C CA . LYS A 1 223 ? -8.07 -4.125 18.188 1 91.19 223 LYS A CA 1
ATOM 1805 C C . LYS A 1 223 ? -9.055 -3.406 17.281 1 91.19 223 LYS A C 1
ATOM 1807 O O . LYS A 1 223 ? -10.266 -3.621 17.359 1 91.19 223 LYS A O 1
ATOM 1812 N N . ASN A 1 224 ? -8.406 -2.498 16.484 1 92.69 224 ASN A N 1
ATOM 1813 C CA . ASN A 1 224 ? -9.281 -1.624 15.711 1 92.69 224 ASN A CA 1
ATOM 1814 C C . ASN A 1 224 ? -9.336 -2.045 14.25 1 92.69 224 ASN A C 1
ATOM 1816 O O . ASN A 1 224 ? -10.297 -1.723 13.539 1 92.69 224 ASN A O 1
ATOM 1820 N N . CYS A 1 225 ? -8.43 -2.713 13.703 1 94 225 CYS A N 1
ATOM 1821 C CA . CYS A 1 225 ? -8.188 -2.822 12.266 1 94 225 CYS A CA 1
ATOM 1822 C C . CYS A 1 225 ? -9.312 -3.582 11.578 1 94 225 CYS A C 1
ATOM 1824 O O . CYS A 1 225 ? -9.75 -3.201 10.492 1 94 225 CYS A O 1
ATOM 1826 N N . GLU A 1 226 ? -9.906 -4.609 12.195 1 94.81 226 GLU A N 1
ATOM 1827 C CA . GLU A 1 226 ? -10.93 -5.398 11.508 1 94.81 226 GLU A CA 1
ATOM 1828 C C . GLU A 1 226 ? -12.18 -4.57 11.25 1 94.81 226 GLU A C 1
ATOM 1830 O O . GLU A 1 226 ? -12.781 -4.664 10.18 1 94.81 226 GLU A O 1
ATOM 1835 N N . ASP A 1 227 ? -12.5 -3.865 12.25 1 95.94 227 ASP A N 1
ATOM 1836 C CA . ASP A 1 227 ? -13.656 -2.99 12.086 1 95.94 227 ASP A CA 1
ATOM 1837 C C . ASP A 1 227 ? -13.414 -1.963 10.984 1 95.94 227 ASP A C 1
ATOM 1839 O O . ASP A 1 227 ? -14.305 -1.684 10.18 1 95.94 227 ASP A O 1
ATOM 1843 N N . VAL A 1 228 ? -12.258 -1.403 11.062 1 96.25 228 VAL A N 1
ATOM 1844 C CA . VAL A 1 228 ? -11.93 -0.393 10.07 1 96.25 228 VAL A CA 1
ATOM 1845 C C . VAL A 1 228 ? -11.891 -1.03 8.68 1 96.25 228 VAL A C 1
ATOM 1847 O O . VAL A 1 228 ? -12.359 -0.439 7.703 1 96.25 228 VAL A O 1
ATOM 1850 N N . ILE A 1 229 ? -11.406 -2.184 8.484 1 96.31 229 ILE A N 1
ATOM 1851 C CA . ILE A 1 229 ? -11.383 -2.939 7.238 1 96.31 229 ILE A CA 1
ATOM 1852 C C . ILE A 1 229 ? -12.812 -3.145 6.742 1 96.31 229 ILE A C 1
ATOM 1854 O O . ILE A 1 229 ? -13.109 -2.916 5.562 1 96.31 229 ILE A O 1
ATOM 1858 N N . ASN A 1 230 ? -13.594 -3.67 7.656 1 94.56 230 ASN A N 1
ATOM 1859 C CA . ASN A 1 230 ? -14.977 -3.928 7.266 1 94.56 230 ASN A CA 1
ATOM 1860 C C . ASN A 1 230 ? -15.656 -2.664 6.754 1 94.56 230 ASN A C 1
ATOM 1862 O O . ASN A 1 230 ? -16.406 -2.709 5.773 1 94.56 230 ASN A O 1
ATOM 1866 N N . MET A 1 231 ? -15.32 -1.672 7.375 1 93.94 231 MET A N 1
ATOM 1867 C CA . MET A 1 231 ? -15.898 -0.407 6.93 1 93.94 231 MET A CA 1
ATOM 1868 C C . MET A 1 231 ? -15.359 -0.02 5.555 1 93.94 231 MET A C 1
ATOM 1870 O O . MET A 1 231 ? -16.109 0.481 4.711 1 93.94 231 MET A O 1
ATOM 1874 N N . ALA A 1 232 ? -14.086 -0.088 5.418 1 95.06 232 ALA A N 1
ATOM 1875 C CA . ALA A 1 232 ? -13.508 0.222 4.113 1 95.06 232 ALA A CA 1
ATOM 1876 C C . ALA A 1 232 ? -14.172 -0.596 3.012 1 95.06 232 ALA A C 1
ATOM 1878 O O . ALA A 1 232 ? -14.594 -0.047 1.991 1 95.06 232 ALA A O 1
ATOM 1879 N N . ILE A 1 233 ? -14.352 -1.854 3.27 1 94.81 233 ILE A N 1
ATOM 1880 C CA . ILE A 1 233 ? -14.938 -2.771 2.299 1 94.81 233 ILE A CA 1
ATOM 1881 C C . ILE A 1 233 ? -16.375 -2.35 1.991 1 94.81 233 ILE A C 1
ATOM 1883 O O . ILE A 1 233 ? -16.781 -2.281 0.826 1 94.81 233 ILE A O 1
ATOM 1887 N N . GLU A 1 234 ? -17.031 -1.994 2.971 1 92.19 234 GLU A N 1
ATOM 1888 C CA . GLU A 1 234 ? -18.453 -1.676 2.822 1 92.19 234 GLU A CA 1
ATOM 1889 C C . GLU A 1 234 ? -18.656 -0.406 2 1 92.19 234 GLU A C 1
ATOM 1891 O O . GLU A 1 234 ? -19.703 -0.208 1.397 1 92.19 234 GLU A O 1
ATOM 1896 N N . ASN A 1 235 ? -17.578 0.275 1.912 1 92.25 235 ASN A N 1
ATOM 1897 C CA . ASN A 1 235 ? -17.812 1.574 1.291 1 92.25 235 ASN A CA 1
ATOM 1898 C C . ASN A 1 235 ? -16.891 1.798 0.093 1 92.25 235 ASN A C 1
ATOM 1900 O O . ASN A 1 235 ? -16.859 2.893 -0.472 1 92.25 235 ASN A O 1
ATOM 1904 N N . GLY A 1 236 ? -16.188 0.919 -0.178 1 92.69 236 GLY A N 1
ATOM 1905 C CA . GLY A 1 236 ? -15.32 0.993 -1.347 1 92.69 236 GLY A CA 1
ATOM 1906 C C . GLY A 1 236 ? -14.062 1.805 -1.107 1 92.69 236 GLY A C 1
ATOM 1907 O O . GLY A 1 236 ? -13.516 2.4 -2.037 1 92.69 236 GLY A O 1
ATOM 1908 N N . PHE A 1 237 ? -13.75 1.994 0.125 1 96.25 237 PHE A N 1
ATOM 1909 C CA . PHE A 1 237 ? -12.492 2.65 0.48 1 96.25 237 PHE A CA 1
ATOM 1910 C C . PHE A 1 237 ? -11.375 1.629 0.648 1 96.25 237 PHE A C 1
ATOM 1912 O O . PHE A 1 237 ? -11.625 0.422 0.655 1 96.25 237 PHE A O 1
ATOM 1919 N N . LYS A 1 238 ? -10.281 2.074 0.763 1 97.62 238 LYS A N 1
ATOM 1920 C CA . LYS A 1 238 ? -9.133 1.205 0.981 1 97.62 238 LYS A CA 1
ATOM 1921 C C . LYS A 1 238 ? -8.68 1.245 2.439 1 97.62 238 LYS A C 1
ATOM 1923 O O . LYS A 1 238 ? -8.867 2.252 3.125 1 97.62 238 LYS A O 1
ATOM 1928 N N . TYR A 1 239 ? -8.25 0.197 2.811 1 97.81 239 TYR A N 1
ATOM 1929 C CA . TYR A 1 239 ? -7.691 0.139 4.156 1 97.81 239 TYR A CA 1
ATOM 1930 C C . TYR A 1 239 ? -6.207 0.484 4.148 1 97.81 239 TYR A C 1
ATOM 1932 O O . TYR A 1 239 ? -5.449 -0.019 3.316 1 97.81 239 TYR A O 1
ATOM 1940 N N . CYS A 1 240 ? -5.848 1.314 4.941 1 97.44 240 CYS A N 1
ATOM 1941 C CA . CYS A 1 240 ? -4.457 1.699 5.148 1 97.44 240 CYS A CA 1
ATOM 1942 C C . CYS A 1 240 ? -3.988 1.327 6.547 1 97.44 240 CYS A C 1
ATOM 1944 O O . CYS A 1 240 ? -4.438 1.914 7.535 1 97.44 240 CYS A O 1
ATOM 1946 N N . ASP A 1 241 ? -3.096 0.377 6.645 1 95.44 241 ASP A N 1
ATOM 1947 C CA . ASP A 1 241 ? -2.516 0.001 7.93 1 95.44 241 ASP A CA 1
ATOM 1948 C C . ASP A 1 241 ? -1.371 0.938 8.312 1 95.44 241 ASP A C 1
ATOM 1950 O O . ASP A 1 241 ? -1.136 1.944 7.641 1 95.44 241 ASP A O 1
ATOM 1954 N N . ARG A 1 242 ? -0.846 0.788 9.367 1 94.44 242 ARG A N 1
ATOM 1955 C CA . ARG A 1 242 ? 0.356 1.496 9.789 1 94.44 242 ARG A CA 1
ATOM 1956 C C . ARG A 1 242 ? 1.532 0.537 9.938 1 94.44 242 ARG A C 1
ATOM 1958 O O . ARG A 1 242 ? 1.897 0.163 11.055 1 94.44 242 ARG A O 1
ATOM 1965 N N . LEU A 1 243 ? 2.061 0.291 8.844 1 93.94 243 LEU A N 1
ATOM 1966 C CA . LEU A 1 243 ? 3.016 -0.806 8.727 1 93.94 243 LEU A CA 1
ATOM 1967 C C . LEU A 1 243 ? 4.219 -0.579 9.633 1 93.94 243 LEU A C 1
ATOM 1969 O O . LEU A 1 243 ? 4.738 -1.523 10.234 1 93.94 243 LEU A O 1
ATOM 1973 N N . HIS A 1 244 ? 4.598 0.615 9.766 1 94 244 HIS A N 1
ATOM 1974 C CA . HIS A 1 244 ? 5.758 0.892 10.602 1 94 244 HIS A CA 1
ATOM 1975 C C . HIS A 1 244 ? 5.465 0.565 12.062 1 94 244 HIS A C 1
ATOM 1977 O O . HIS A 1 244 ? 6.379 0.223 12.82 1 94 244 HIS A O 1
ATOM 1983 N N . ILE A 1 245 ? 4.285 0.772 12.438 1 91.75 245 ILE A N 1
ATOM 1984 C CA . ILE A 1 245 ? 3.918 0.425 13.805 1 91.75 245 ILE A CA 1
ATOM 1985 C C . ILE A 1 245 ? 3.887 -1.094 13.961 1 91.75 245 ILE A C 1
ATOM 1987 O O . ILE A 1 245 ? 4.25 -1.623 15.016 1 91.75 245 ILE A O 1
ATOM 1991 N N . ARG A 1 246 ? 3.328 -1.821 12.906 1 90.69 246 ARG A N 1
ATOM 1992 C CA . ARG A 1 246 ? 3.32 -3.279 12.953 1 90.69 246 ARG A CA 1
ATOM 1993 C C . ARG A 1 246 ? 4.73 -3.828 13.148 1 90.69 246 ARG A C 1
ATOM 1995 O O . ARG A 1 246 ? 4.93 -4.781 13.906 1 90.69 246 ARG A O 1
ATOM 2002 N N . VAL A 1 247 ? 5.672 -3.121 12.523 1 91.31 247 VAL A N 1
ATOM 2003 C CA . VAL A 1 247 ? 7.043 -3.621 12.477 1 91.31 247 VAL A CA 1
ATOM 2004 C C . VAL A 1 247 ? 7.797 -3.178 13.727 1 91.31 247 VAL A C 1
ATOM 2006 O O . VAL A 1 247 ? 8.516 -3.973 14.344 1 91.31 247 VAL A O 1
ATOM 2009 N N . TRP A 1 248 ? 7.566 -2 14.102 1 90.38 248 TRP A N 1
ATOM 2010 C CA . TRP A 1 248 ? 8.477 -1.449 15.102 1 90.38 248 TRP A CA 1
ATOM 2011 C C . TRP A 1 248 ? 7.703 -0.876 16.281 1 90.38 248 TRP A C 1
ATOM 2013 O O . TRP A 1 248 ? 8.289 -0.256 17.172 1 90.38 248 TRP A O 1
ATOM 2023 N N . ASN A 1 249 ? 6.422 -0.965 16.266 1 90 249 ASN A N 1
ATOM 2024 C CA . ASN A 1 249 ? 5.543 -0.377 17.266 1 90 249 ASN A CA 1
ATOM 2025 C C . ASN A 1 249 ? 5.738 1.133 17.375 1 90 249 ASN A C 1
ATOM 2027 O O . ASN A 1 249 ? 5.793 1.825 16.359 1 90 249 ASN A O 1
ATOM 2031 N N . ASN A 1 250 ? 5.863 1.745 18.422 1 81.81 250 ASN A N 1
ATOM 2032 C CA . ASN A 1 250 ? 5.855 3.199 18.531 1 81.81 250 ASN A CA 1
ATOM 2033 C C . ASN A 1 250 ? 7.27 3.773 18.5 1 81.81 250 ASN A C 1
ATOM 2035 O O . ASN A 1 250 ? 7.496 4.898 18.953 1 81.81 250 ASN A O 1
ATOM 2039 N N . LYS A 1 251 ? 8.125 2.941 17.969 1 84 251 LYS A N 1
ATOM 2040 C CA . LYS A 1 251 ? 9.5 3.416 17.875 1 84 251 LYS A CA 1
ATOM 2041 C C . LYS A 1 251 ? 9.602 4.605 16.922 1 84 251 LYS A C 1
ATOM 2043 O O . LYS A 1 251 ? 9.102 4.551 15.805 1 84 251 LYS A O 1
ATOM 2048 N N . ARG A 1 252 ? 10.203 5.785 17.328 1 78.5 252 ARG A N 1
ATOM 2049 C CA . ARG A 1 252 ? 10.336 6.984 16.516 1 78.5 252 ARG A CA 1
ATOM 2050 C C . ARG A 1 252 ? 11.469 6.84 15.508 1 78.5 252 ARG A C 1
ATOM 2052 O O . ARG A 1 252 ? 12.422 6.086 15.734 1 78.5 252 ARG A O 1
ATOM 2059 N N . GLY A 1 253 ? 11.297 7.414 14.555 1 80.19 253 GLY A N 1
ATOM 2060 C CA . GLY A 1 253 ? 12.359 7.492 13.562 1 80.19 253 GLY A CA 1
ATOM 2061 C C . GLY A 1 253 ? 12.461 6.246 12.703 1 80.19 253 GLY A C 1
ATOM 2062 O O . GLY A 1 253 ? 13.547 5.898 12.234 1 80.19 253 GLY A O 1
ATOM 2063 N N . VAL A 1 254 ? 11.531 5.711 12.625 1 83.38 254 VAL A N 1
ATOM 2064 C CA . VAL A 1 254 ? 11.539 4.516 11.789 1 83.38 254 VAL A CA 1
ATOM 2065 C C . VAL A 1 254 ? 10.359 4.547 10.828 1 83.38 254 VAL A C 1
ATOM 2067 O O . VAL A 1 254 ? 9.375 5.254 11.07 1 83.38 254 VAL A O 1
ATOM 2070 N N . MET B 1 1 ? -12.758 -26.969 -18.297 1 91 1 MET B N 1
ATOM 2071 C CA . MET B 1 1 ? -13.062 -27.125 -16.875 1 91 1 MET B CA 1
ATOM 2072 C C . MET B 1 1 ? -12.039 -26.406 -16.016 1 91 1 MET B C 1
ATOM 2074 O O . MET B 1 1 ? -10.836 -26.453 -16.297 1 91 1 MET B O 1
ATOM 2078 N N . LEU B 1 2 ? -12.547 -25.656 -15.055 1 96.62 2 LEU B N 1
ATOM 2079 C CA . LEU B 1 2 ? -11.719 -24.891 -14.133 1 96.62 2 LEU B CA 1
ATOM 2080 C C . LEU B 1 2 ? -11.82 -25.453 -12.719 1 96.62 2 LEU B C 1
ATOM 2082 O O . LEU B 1 2 ? -12.93 -25.672 -12.203 1 96.62 2 LEU B O 1
ATOM 2086 N N . GLU B 1 3 ? -10.773 -25.766 -12.188 1 97.25 3 GLU B N 1
ATOM 2087 C CA . GLU B 1 3 ? -10.75 -26.297 -10.836 1 97.25 3 GLU B CA 1
ATOM 2088 C C . GLU B 1 3 ? -10.359 -25.234 -9.82 1 97.25 3 GLU B C 1
ATOM 2090 O O . GLU B 1 3 ? -9.219 -24.75 -9.828 1 97.25 3 GLU B O 1
ATOM 2095 N N . ILE B 1 4 ? -11.234 -24.969 -8.945 1 97.38 4 ILE B N 1
ATOM 2096 C CA . ILE B 1 4 ? -11.086 -23.859 -8.016 1 97.38 4 ILE B CA 1
ATOM 2097 C C . ILE B 1 4 ? -11.109 -24.391 -6.578 1 97.38 4 ILE B C 1
ATOM 2099 O O . ILE B 1 4 ? -11.977 -25.172 -6.211 1 97.38 4 ILE B O 1
ATOM 2103 N N . ASN B 1 5 ? -10.109 -24.062 -5.883 1 95.44 5 ASN B N 1
ATOM 2104 C CA . ASN B 1 5 ? -10 -24.484 -4.488 1 95.44 5 ASN B CA 1
ATOM 2105 C C . ASN B 1 5 ? -10.984 -23.719 -3.605 1 95.44 5 ASN B C 1
ATOM 2107 O O . ASN B 1 5 ? -11.695 -24.328 -2.797 1 95.44 5 ASN B O 1
ATOM 2111 N N . GLU B 1 6 ? -11.031 -22.391 -3.836 1 96.38 6 GLU B N 1
ATOM 2112 C CA . GLU B 1 6 ? -11.984 -21.609 -3.057 1 96.38 6 GLU B CA 1
ATOM 2113 C C . GLU B 1 6 ? -12.234 -20.234 -3.689 1 96.38 6 GLU B C 1
ATOM 2115 O O . GLU B 1 6 ? -11.352 -19.688 -4.363 1 96.38 6 GLU B O 1
ATOM 2120 N N . ILE B 1 7 ? -13.359 -19.703 -3.469 1 96.5 7 ILE B N 1
ATOM 2121 C CA . ILE B 1 7 ? -13.773 -18.328 -3.77 1 96.5 7 ILE B CA 1
ATOM 2122 C C . ILE B 1 7 ? -14.242 -17.641 -2.492 1 96.5 7 ILE B C 1
ATOM 2124 O O . ILE B 1 7 ? -15.18 -18.109 -1.84 1 96.5 7 ILE B O 1
ATOM 2128 N N . PHE B 1 8 ? -13.547 -16.609 -2.178 1 96.31 8 PHE B N 1
ATOM 2129 C CA . PHE B 1 8 ? -13.914 -16 -0.898 1 96.31 8 PHE B CA 1
ATOM 2130 C C . PHE B 1 8 ? -13.766 -14.484 -0.949 1 96.31 8 PHE B C 1
ATOM 2132 O O . PHE B 1 8 ? -13.133 -13.953 -1.86 1 96.31 8 PHE B O 1
ATOM 2139 N N . GLY B 1 9 ? -14.18 -13.812 0.068 1 93.62 9 GLY B N 1
ATOM 2140 C CA . GLY B 1 9 ? -14.281 -12.367 0.188 1 93.62 9 GLY B CA 1
ATOM 2141 C C . GLY B 1 9 ? -15.711 -11.883 0.356 1 93.62 9 GLY B C 1
ATOM 2142 O O . GLY B 1 9 ? -16.625 -12.688 0.591 1 93.62 9 GLY B O 1
ATOM 2143 N N . PRO B 1 10 ? -15.961 -10.625 0.234 1 94.38 10 PRO B N 1
ATOM 2144 C CA . PRO B 1 10 ? -14.992 -9.531 0.095 1 94.38 10 PRO B CA 1
ATOM 2145 C C . PRO B 1 10 ? -14.07 -9.406 1.304 1 94.38 10 PRO B C 1
ATOM 2147 O O . PRO B 1 10 ? -14.492 -9.641 2.438 1 94.38 10 PRO B O 1
ATOM 2150 N N . THR B 1 11 ? -12.922 -9.211 1.096 1 96.12 11 THR B N 1
ATOM 2151 C CA . THR B 1 11 ? -11.891 -8.867 2.07 1 96.12 11 THR B CA 1
ATOM 2152 C C . THR B 1 11 ? -10.914 -7.844 1.488 1 96.12 11 THR B C 1
ATOM 2154 O O . THR B 1 11 ? -11.281 -7.062 0.608 1 96.12 11 THR B O 1
ATOM 2157 N N . ILE B 1 12 ? -9.781 -7.766 1.948 1 96.88 12 ILE B N 1
ATOM 2158 C CA . ILE B 1 12 ? -8.859 -6.781 1.395 1 96.88 12 ILE B CA 1
ATOM 2159 C C . ILE B 1 12 ? -7.629 -7.492 0.835 1 96.88 12 ILE B C 1
ATOM 2161 O O . ILE B 1 12 ? -7.234 -8.547 1.333 1 96.88 12 ILE B O 1
ATOM 2165 N N . GLN B 1 13 ? -7.168 -6.906 -0.197 1 97.62 13 GLN B N 1
ATOM 2166 C CA . GLN B 1 13 ? -5.883 -7.375 -0.707 1 97.62 13 GLN B CA 1
ATOM 2167 C C . GLN B 1 13 ? -4.77 -7.145 0.311 1 97.62 13 GLN B C 1
ATOM 2169 O O . GLN B 1 13 ? -4.566 -6.02 0.772 1 97.62 13 GLN B O 1
ATOM 2174 N N . GLY B 1 14 ? -4.145 -8.219 0.672 1 96.69 14 GLY B N 1
ATOM 2175 C CA . GLY B 1 14 ? -3.193 -8.133 1.767 1 96.69 14 GLY B CA 1
ATOM 2176 C C . GLY B 1 14 ? -1.757 -7.992 1.298 1 96.69 14 GLY B C 1
ATOM 2177 O O . GLY B 1 14 ? -0.845 -7.836 2.111 1 96.69 14 GLY B O 1
ATOM 2178 N N . GLU B 1 15 ? -1.548 -8.039 0.017 1 96.94 15 GLU B N 1
ATOM 2179 C CA . GLU B 1 15 ? -0.188 -8.039 -0.514 1 96.94 15 GLU B CA 1
ATOM 2180 C C . GLU B 1 15 ? -0.075 -7.148 -1.745 1 96.94 15 GLU B C 1
ATOM 2182 O O . GLU B 1 15 ? -1.081 -6.828 -2.383 1 96.94 15 GLU B O 1
ATOM 2187 N N . GLY B 1 16 ? 1.13 -6.691 -1.97 1 96.62 16 GLY B N 1
ATOM 2188 C CA . GLY B 1 16 ? 1.481 -6.07 -3.236 1 96.62 16 GLY B CA 1
ATOM 2189 C C . GLY B 1 16 ? 0.994 -4.641 -3.355 1 96.62 16 GLY B C 1
ATOM 2190 O O . GLY B 1 16 ? 0.738 -3.98 -2.346 1 96.62 16 GLY B O 1
ATOM 2191 N N . LYS B 1 17 ? 0.812 -4.176 -4.539 1 95.75 17 LYS B N 1
ATOM 2192 C CA . LYS B 1 17 ? 0.599 -2.779 -4.902 1 95.75 17 LYS B CA 1
ATOM 2193 C C . LYS B 1 17 ? -0.774 -2.297 -4.445 1 95.75 17 LYS B C 1
ATOM 2195 O O . LYS B 1 17 ? -0.962 -1.107 -4.18 1 95.75 17 LYS B O 1
ATOM 2200 N N . LEU B 1 18 ? -1.672 -3.16 -4.414 1 97.25 18 LEU B N 1
ATOM 2201 C CA . LEU B 1 18 ? -3.049 -2.754 -4.156 1 97.25 18 LEU B CA 1
ATOM 2202 C C . LEU B 1 18 ? -3.479 -3.148 -2.748 1 97.25 18 LEU B C 1
ATOM 2204 O O . LEU B 1 18 ? -4.664 -3.363 -2.494 1 97.25 18 LEU B O 1
ATOM 2208 N N . VAL B 1 19 ? -2.439 -3.322 -1.897 1 97.81 19 VAL B N 1
ATOM 2209 C CA . VAL B 1 19 ? -2.695 -3.697 -0.511 1 97.81 19 VAL B CA 1
ATOM 2210 C C . VAL B 1 19 ? -3.738 -2.758 0.093 1 97.81 19 VAL B C 1
ATOM 2212 O O . VAL B 1 19 ? -3.703 -1.548 -0.141 1 97.81 19 VAL B O 1
ATOM 2215 N N . GLY B 1 20 ? -4.715 -3.404 0.766 1 97.75 20 GLY B N 1
ATOM 2216 C CA . GLY B 1 20 ? -5.754 -2.648 1.446 1 97.75 20 GLY B CA 1
ATOM 2217 C C . GLY B 1 20 ? -7.016 -2.482 0.617 1 97.75 20 GLY B C 1
ATOM 2218 O O . GLY B 1 20 ? -8.039 -2.018 1.119 1 97.75 20 GLY B O 1
ATOM 2219 N N . THR B 1 21 ? -6.977 -2.846 -0.643 1 97.62 21 THR B N 1
ATOM 2220 C CA . THR B 1 21 ? -8.117 -2.648 -1.534 1 97.62 21 THR B CA 1
ATOM 2221 C C . THR B 1 21 ? -9.156 -3.75 -1.337 1 97.62 21 THR B C 1
ATOM 2223 O O . THR B 1 21 ? -8.812 -4.934 -1.296 1 97.62 21 THR B O 1
ATOM 2226 N N . PRO B 1 22 ? -10.375 -3.342 -1.179 1 95.81 22 PRO B N 1
ATOM 2227 C CA . PRO B 1 22 ? -11.43 -4.359 -1.126 1 95.81 22 PRO B CA 1
ATOM 2228 C C . PRO B 1 22 ? -11.414 -5.293 -2.334 1 95.81 22 PRO B C 1
ATOM 2230 O O . PRO B 1 22 ? -11.43 -4.828 -3.479 1 95.81 22 PRO B O 1
ATOM 2233 N N . SER B 1 23 ? -11.383 -6.68 -2.037 1 97.25 23 SER B N 1
ATOM 2234 C CA . SER B 1 23 ? -11.172 -7.645 -3.107 1 97.25 23 SER B CA 1
ATOM 2235 C C . SER B 1 23 ? -11.922 -8.945 -2.84 1 97.25 23 SER B C 1
ATOM 2237 O O . SER B 1 23 ? -12.172 -9.297 -1.685 1 97.25 23 SER B O 1
ATOM 2239 N N . ILE B 1 24 ? -12.289 -9.578 -3.852 1 97.25 24 ILE B N 1
ATOM 2240 C CA . ILE B 1 24 ? -12.734 -10.961 -3.836 1 97.25 24 ILE B CA 1
ATOM 2241 C C . ILE B 1 24 ? -11.672 -11.852 -4.477 1 97.25 24 ILE B C 1
ATOM 2243 O O . ILE B 1 24 ? -11.086 -11.492 -5.504 1 97.25 24 ILE B O 1
ATOM 2247 N N . PHE B 1 25 ? -11.484 -13.008 -3.934 1 98.25 25 PHE B N 1
ATOM 2248 C CA . PHE B 1 25 ? -10.406 -13.891 -4.363 1 98.25 25 PHE B CA 1
ATOM 2249 C C . PHE B 1 25 ? -10.969 -15.156 -4.996 1 98.25 25 PHE B C 1
ATOM 2251 O O . PHE B 1 25 ? -11.906 -15.758 -4.469 1 98.25 25 PHE B O 1
ATOM 2258 N N . ILE B 1 26 ? -10.484 -15.453 -6.051 1 98.44 26 ILE B N 1
ATOM 2259 C CA . ILE B 1 26 ? -10.727 -16.734 -6.695 1 98.44 26 ILE B CA 1
ATOM 2260 C C . ILE B 1 26 ? -9.43 -17.547 -6.734 1 98.44 26 ILE B C 1
ATOM 2262 O O . ILE B 1 26 ? -8.516 -17.234 -7.508 1 98.44 26 ILE B O 1
ATOM 2266 N N . ARG B 1 27 ? -9.352 -18.562 -5.891 1 98.12 27 ARG B N 1
ATOM 2267 C CA . ARG B 1 27 ? -8.133 -19.359 -5.738 1 98.12 27 ARG B CA 1
ATOM 2268 C C . ARG B 1 27 ? -8.234 -20.656 -6.508 1 98.12 27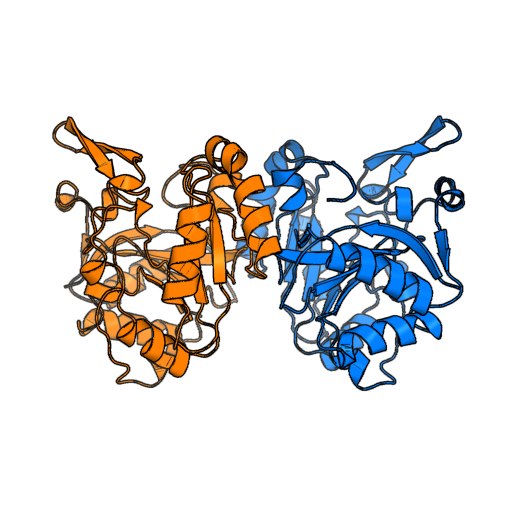 ARG B C 1
ATOM 2270 O O . ARG B 1 27 ? -8.977 -21.562 -6.121 1 98.12 27 ARG B O 1
ATOM 2277 N N . PHE B 1 28 ? -7.477 -20.75 -7.539 1 98 28 PHE B N 1
ATOM 2278 C CA . PHE B 1 28 ? -7.492 -21.922 -8.398 1 98 28 PHE B CA 1
ATOM 2279 C C . PHE B 1 28 ? -6.656 -23.047 -7.797 1 98 28 PHE B C 1
ATOM 2281 O O . PHE B 1 28 ? -5.746 -22.797 -7.004 1 98 28 PHE B O 1
ATOM 2288 N N . GLY B 1 29 ? -7.02 -24.203 -8.234 1 96.5 29 GLY B N 1
ATOM 2289 C CA . GLY B 1 29 ? -6.254 -25.359 -7.805 1 96.5 29 GLY B CA 1
ATOM 2290 C C . GLY B 1 29 ? -5.113 -25.703 -8.742 1 96.5 29 GLY B C 1
ATOM 2291 O O . GLY B 1 29 ? -5.051 -25.188 -9.867 1 96.5 29 GLY B O 1
ATOM 2292 N N . LYS B 1 30 ? -4.367 -26.531 -8.195 1 96.19 30 LYS B N 1
ATOM 2293 C CA . LYS B 1 30 ? -3.229 -27.094 -8.914 1 96.19 30 LYS B CA 1
ATOM 2294 C C . LYS B 1 30 ? -2.119 -26.062 -9.086 1 96.19 30 LYS B C 1
ATOM 2296 O O . LYS B 1 30 ? -2.391 -24.859 -9.164 1 96.19 30 LYS B O 1
ATOM 2301 N N . CYS B 1 31 ? -1.02 -26.547 -9.164 1 97.38 31 CYS B N 1
ATOM 2302 C CA . CYS B 1 31 ? 0.168 -25.734 -9.398 1 97.38 31 CYS B CA 1
ATOM 2303 C C . CYS B 1 31 ? 1.265 -26.547 -10.07 1 97.38 31 CYS B C 1
ATOM 2305 O O . CYS B 1 31 ? 1.385 -27.75 -9.828 1 97.38 31 CYS B O 1
ATOM 2307 N N . ASN B 1 32 ? 1.918 -25.891 -10.891 1 97.12 32 ASN B N 1
ATOM 2308 C CA . ASN B 1 32 ? 3.025 -26.609 -11.516 1 97.12 32 ASN B CA 1
ATOM 2309 C C . ASN B 1 32 ? 4.246 -26.656 -10.602 1 97.12 32 ASN B C 1
ATOM 2311 O O . ASN B 1 32 ? 5.273 -27.234 -10.969 1 97.12 32 ASN B O 1
ATOM 2315 N N . PHE B 1 33 ? 4.098 -26.109 -9.375 1 97.25 33 PHE B N 1
ATOM 2316 C CA . PHE B 1 33 ? 5.172 -26.156 -8.383 1 97.25 33 PHE B CA 1
ATOM 2317 C C . PHE B 1 33 ? 4.707 -26.859 -7.117 1 97.25 33 PHE B C 1
ATOM 2319 O O . PHE B 1 33 ? 3.504 -26.969 -6.867 1 97.25 33 PHE B O 1
ATOM 2326 N N . SER B 1 34 ? 5.645 -27.391 -6.344 1 93.19 34 SER B N 1
ATOM 2327 C CA . SER B 1 34 ? 5.359 -27.922 -5.016 1 93.19 34 SER B CA 1
ATOM 2328 C C . SER B 1 34 ? 5.891 -27 -3.924 1 93.19 34 SER B C 1
ATOM 2330 O O . SER B 1 34 ? 5.34 -26.953 -2.82 1 93.19 34 SER B O 1
ATOM 2332 N N . CYS B 1 35 ? 6.914 -26.297 -4.172 1 94.94 35 CYS B N 1
ATOM 2333 C CA . CYS B 1 35 ? 7.551 -25.297 -3.33 1 94.94 35 CYS B CA 1
ATOM 2334 C C . CYS B 1 35 ? 7.762 -25.812 -1.915 1 94.94 35 CYS B C 1
ATOM 2336 O O . CYS B 1 35 ? 7.441 -25.141 -0.94 1 94.94 35 CYS B O 1
ATOM 2338 N N . THR B 1 36 ? 8.352 -27 -1.833 1 92.56 36 THR B N 1
ATOM 2339 C CA . THR B 1 36 ? 8.57 -27.656 -0.552 1 92.56 36 THR B CA 1
ATOM 2340 C C . THR B 1 36 ? 9.602 -26.906 0.276 1 92.56 36 THR B C 1
ATOM 2342 O O . THR B 1 36 ? 9.656 -27.047 1.499 1 92.56 36 THR B O 1
ATOM 2345 N N . GLY B 1 37 ? 10.273 -26.125 -0.304 1 90.94 37 GLY B N 1
ATOM 2346 C CA . GLY B 1 37 ? 11.328 -25.375 0.363 1 90.94 37 GLY B CA 1
ATOM 2347 C C . GLY B 1 37 ? 10.805 -24.344 1.335 1 90.94 37 GLY B C 1
ATOM 2348 O O . GLY B 1 37 ? 11.539 -23.859 2.201 1 90.94 37 GLY B O 1
ATOM 2349 N N . PHE B 1 38 ? 9.672 -23.906 1.166 1 89.06 38 PHE B N 1
ATOM 2350 C CA . PHE B 1 38 ? 9.102 -22.922 2.066 1 89.06 38 PHE B CA 1
ATOM 2351 C C . PHE B 1 38 ? 8.727 -23.547 3.402 1 89.06 38 PHE B C 1
ATOM 2353 O O . PHE B 1 38 ? 8.523 -22.844 4.395 1 89.06 38 PHE B O 1
ATOM 2360 N N . GLY B 1 39 ? 8.641 -24.844 3.336 1 88.88 39 GLY B N 1
ATOM 2361 C CA . GLY B 1 39 ? 8.68 -25.625 4.562 1 88.88 39 GLY B CA 1
ATOM 2362 C C . GLY B 1 39 ? 7.414 -25.5 5.391 1 88.88 39 GLY B C 1
ATOM 2363 O O . GLY B 1 39 ? 7.434 -25.734 6.602 1 88.88 39 GLY B O 1
ATOM 2364 N N . VAL B 1 40 ? 6.383 -25.109 4.742 1 87.06 40 VAL B N 1
ATOM 2365 C CA . VAL B 1 40 ? 5.102 -25.141 5.441 1 87.06 40 VAL B CA 1
ATOM 2366 C C . VAL B 1 40 ? 4.652 -26.578 5.637 1 87.06 40 VAL B C 1
ATOM 2368 O O . VAL B 1 40 ? 4.492 -27.328 4.664 1 87.06 40 VAL B O 1
ATOM 2371 N N . VAL B 1 41 ? 4.562 -26.906 6.844 1 90.94 41 VAL B N 1
ATOM 2372 C CA . VAL B 1 41 ? 4.172 -28.266 7.168 1 90.94 41 VAL B CA 1
ATOM 2373 C C . VAL B 1 41 ? 2.65 -28.359 7.246 1 90.94 41 VAL B C 1
ATOM 2375 O O . VAL B 1 41 ? 2 -27.516 7.871 1 90.94 41 VAL B O 1
ATOM 2378 N N . TYR B 1 42 ? 2.182 -29.391 6.516 1 90 42 TYR B N 1
ATOM 2379 C CA . TYR B 1 42 ? 0.745 -29.641 6.555 1 90 42 TYR B CA 1
ATOM 2380 C C . TYR B 1 42 ? 0.455 -31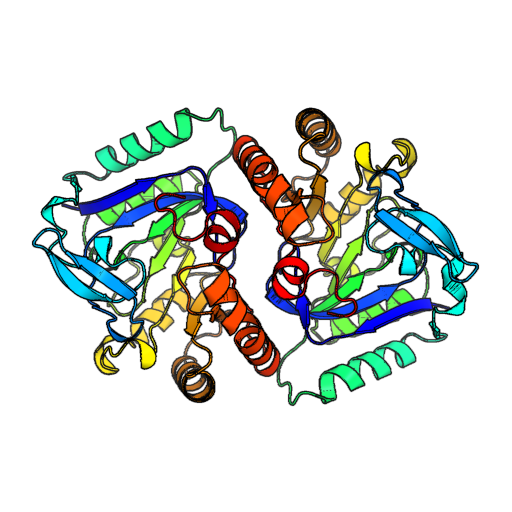.141 6.496 1 90 42 TYR B C 1
ATOM 2382 O O . TYR B 1 42 ? 1.335 -31.938 6.164 1 90 42 TYR B O 1
ATOM 2390 N N . GLU B 1 43 ? -0.617 -31.5 6.961 1 93.25 43 GLU B N 1
ATOM 2391 C CA . GLU B 1 43 ? -1.075 -32.875 6.898 1 93.25 43 GLU B CA 1
ATOM 2392 C C . GLU B 1 43 ? -2.123 -33.062 5.801 1 93.25 43 GLU B C 1
ATOM 2394 O O . GLU B 1 43 ? -3.074 -32.312 5.707 1 93.25 43 GLU B O 1
ATOM 2399 N N . THR B 1 44 ? -2.002 -34.062 4.992 1 92.38 44 THR B N 1
ATOM 2400 C CA . THR B 1 44 ? -2.947 -34.375 3.934 1 92.38 44 THR B CA 1
ATOM 2401 C C . THR B 1 44 ? -4.184 -35.094 4.508 1 92.38 44 THR B C 1
ATOM 2403 O O . THR B 1 44 ? -4.172 -35.531 5.656 1 92.38 44 THR B O 1
ATOM 2406 N N . PRO B 1 45 ? -5.203 -35.188 3.639 1 89.12 45 PRO B N 1
ATOM 2407 C CA . PRO B 1 45 ? -6.398 -35.875 4.117 1 89.12 45 PRO B CA 1
ATOM 2408 C C . PRO B 1 45 ? -6.125 -37.344 4.484 1 89.12 45 PRO B C 1
ATOM 2410 O O . PRO B 1 45 ? -6.832 -37.906 5.312 1 89.12 45 PRO B O 1
ATOM 2413 N N . SER B 1 46 ? -5.227 -37.875 4.047 1 91.06 46 SER B N 1
ATOM 2414 C CA . SER B 1 46 ? -4.898 -39.281 4.352 1 91.06 46 SER B CA 1
ATOM 2415 C C . SER B 1 46 ? -3.986 -39.375 5.57 1 91.06 46 SER B C 1
ATOM 2417 O O . SER B 1 46 ? -3.625 -40.469 5.996 1 91.06 46 SER B O 1
ATOM 2419 N N . GLY B 1 47 ? -3.533 -38.156 5.98 1 92.25 47 GLY B N 1
ATOM 2420 C CA . GLY B 1 47 ? -2.775 -38.156 7.223 1 92.25 47 GLY B CA 1
ATOM 2421 C C . GLY B 1 47 ? -1.278 -38.031 7.008 1 92.25 47 GLY B C 1
ATOM 2422 O O . GLY B 1 47 ? -0.5 -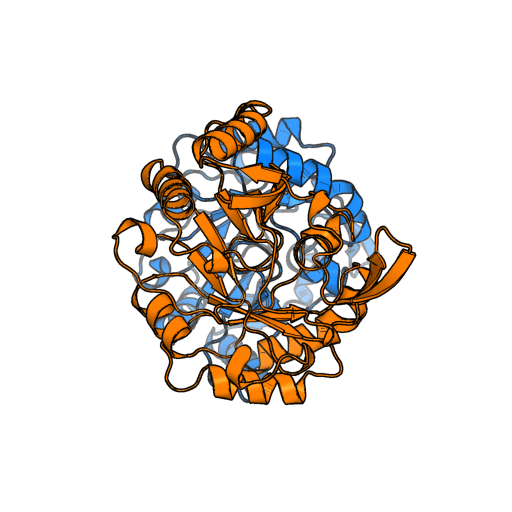38.156 7.957 1 92.25 47 GLY B O 1
ATOM 2423 N N . ILE B 1 48 ? -0.995 -37.906 5.98 1 92.81 48 ILE B N 1
ATOM 2424 C CA . ILE B 1 48 ? 0.432 -37.812 5.691 1 92.81 48 ILE B CA 1
ATOM 2425 C C . ILE B 1 48 ? 0.902 -36.375 5.836 1 92.81 48 ILE B C 1
ATOM 2427 O O . ILE B 1 48 ? 0.3 -35.469 5.266 1 92.81 48 ILE B O 1
ATOM 2431 N N . LYS B 1 49 ? 1.982 -36.312 6.531 1 92.44 49 LYS B N 1
ATOM 2432 C CA . LYS B 1 49 ? 2.566 -34.969 6.723 1 92.44 49 LYS B CA 1
ATOM 2433 C C . LYS B 1 49 ? 3.494 -34.625 5.566 1 92.44 49 LYS B C 1
ATOM 2435 O O . LYS B 1 49 ? 4.387 -35.406 5.211 1 92.44 49 LYS B O 1
ATOM 2440 N N . LYS B 1 50 ? 3.285 -33.344 5.086 1 94.19 50 LYS B N 1
ATOM 2441 C CA . LYS B 1 50 ? 4.086 -32.875 3.951 1 94.19 50 LYS B CA 1
ATOM 2442 C C . LYS B 1 50 ? 4.52 -31.438 4.133 1 94.19 50 LYS B C 1
ATOM 2444 O O . LYS B 1 50 ? 4.094 -30.766 5.07 1 94.19 50 LYS B O 1
ATOM 2449 N N . TYR B 1 51 ? 5.453 -31.094 3.262 1 92.25 51 TYR B N 1
ATOM 2450 C CA . TYR B 1 51 ? 5.98 -29.719 3.24 1 92.25 51 TYR B CA 1
ATOM 2451 C C . TYR B 1 51 ? 5.699 -29.047 1.903 1 92.25 51 TYR B C 1
ATOM 2453 O O . TYR B 1 51 ? 5.852 -29.672 0.846 1 92.25 51 TYR B O 1
ATOM 2461 N N . ALA B 1 52 ? 5.312 -27.734 2.049 1 92.94 52 ALA B N 1
ATOM 2462 C CA . ALA B 1 52 ? 5.051 -27 0.82 1 92.94 52 ALA B CA 1
ATOM 2463 C C . ALA B 1 52 ? 4.926 -25.5 1.1 1 92.94 52 ALA B C 1
ATOM 2465 O O . ALA B 1 52 ? 5.469 -25 2.088 1 92.94 52 ALA B O 1
ATOM 2466 N N . CYS B 1 53 ? 4.355 -24.75 0.22 1 91.69 53 CYS B N 1
ATOM 2467 C CA . CYS B 1 53 ? 4.066 -23.344 0.41 1 91.69 53 CYS B CA 1
ATOM 2468 C C . CYS B 1 53 ? 2.787 -23.141 1.216 1 91.69 53 CYS B C 1
ATOM 2470 O O . CYS B 1 53 ? 2.113 -24.109 1.562 1 91.69 53 CYS B O 1
ATOM 2472 N N . ASP B 1 54 ? 2.5 -21.922 1.516 1 85.94 54 ASP B N 1
ATOM 2473 C CA . ASP B 1 54 ? 1.399 -21.625 2.426 1 85.94 54 ASP B CA 1
ATOM 2474 C C . ASP B 1 54 ? 0.049 -21.859 1.756 1 85.94 54 ASP B C 1
ATOM 2476 O O . ASP B 1 54 ? -0.993 -21.812 2.412 1 85.94 54 ASP B O 1
ATOM 2480 N N . SER B 1 55 ? 0.002 -22.156 0.483 1 90 55 SER B N 1
ATOM 2481 C CA . SER B 1 55 ? -1.229 -22.484 -0.232 1 90 55 SER B CA 1
ATOM 2482 C C . SER B 1 55 ? -1.267 -23.938 -0.643 1 90 55 SER B C 1
ATOM 2484 O O . SER B 1 55 ? -1.822 -24.281 -1.688 1 90 55 SER B O 1
ATOM 2486 N N . TYR B 1 56 ? -0.772 -24.844 0.171 1 91.19 56 TYR B N 1
ATOM 2487 C CA . TYR B 1 56 ? -0.635 -26.266 -0.124 1 91.19 56 TYR B CA 1
ATOM 2488 C C . TYR B 1 56 ? -1.985 -26.875 -0.462 1 91.19 56 TYR B C 1
ATOM 2490 O O . TYR B 1 56 ? -2.068 -27.781 -1.296 1 91.19 56 TYR B O 1
ATOM 2498 N N . TYR B 1 57 ? -2.99 -26.453 0.073 1 90.88 57 TYR B N 1
ATOM 2499 C CA . TYR B 1 57 ? -4.316 -27.016 -0.144 1 90.88 57 TYR B CA 1
ATOM 2500 C C . TYR B 1 57 ? -4.797 -26.75 -1.565 1 90.88 57 TYR B C 1
ATOM 2502 O O . TYR B 1 57 ? -5.684 -27.453 -2.066 1 90.88 57 TYR B O 1
ATOM 2510 N N . ALA B 1 58 ? -4.242 -25.734 -2.131 1 92.56 58 ALA B N 1
ATOM 2511 C CA . ALA B 1 58 ? -4.586 -25.453 -3.523 1 92.56 58 ALA B CA 1
ATOM 2512 C C . ALA B 1 58 ? -3.57 -26.094 -4.473 1 92.56 58 ALA B C 1
ATOM 2514 O O . ALA B 1 58 ? -3.764 -26.094 -5.691 1 92.56 58 ALA B O 1
ATOM 2515 N N . VAL B 1 59 ? -2.566 -26.625 -3.994 1 92.38 59 VAL B N 1
ATOM 2516 C CA . VAL B 1 59 ? -1.468 -27.125 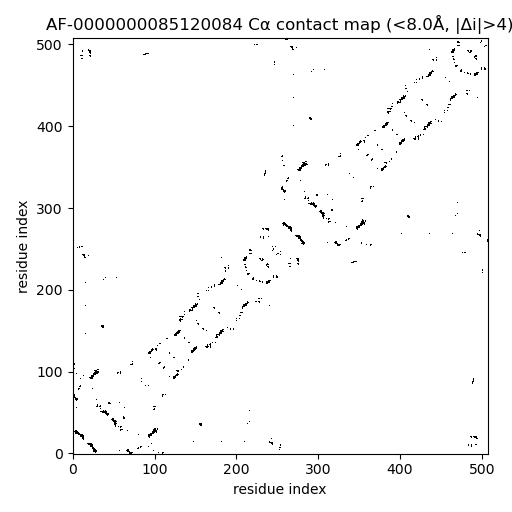-4.82 1 92.38 59 VAL B CA 1
ATOM 2517 C C . VAL B 1 59 ? -1.43 -28.656 -4.773 1 92.38 59 VAL B C 1
ATOM 2519 O O . VAL B 1 59 ? -1.347 -29.312 -5.812 1 92.38 59 VAL B O 1
ATOM 2522 N N . ASP B 1 60 ? -1.479 -29.219 -3.65 1 93.38 60 ASP B N 1
ATOM 2523 C CA . ASP B 1 60 ? -1.308 -30.656 -3.48 1 93.38 60 ASP B CA 1
ATOM 2524 C C . ASP B 1 60 ? -2.543 -31.422 -3.961 1 93.38 60 ASP B C 1
ATOM 2526 O O . ASP B 1 60 ? -3.646 -31.203 -3.453 1 93.38 60 ASP B O 1
ATOM 2530 N N . LYS B 1 61 ? -2.324 -32.406 -4.793 1 91.94 61 LYS B N 1
ATOM 2531 C CA . LYS B 1 61 ? -3.391 -33.188 -5.422 1 91.94 61 LYS B CA 1
ATOM 2532 C C . LYS B 1 61 ? -4.156 -34 -4.387 1 91.94 61 LYS B C 1
ATOM 2534 O O . LYS B 1 61 ? -5.277 -34.438 -4.645 1 91.94 61 LYS B O 1
ATOM 2539 N N . GLU B 1 62 ? -3.486 -34.188 -3.43 1 91.81 62 GLU B N 1
ATOM 2540 C CA . GLU B 1 62 ? -4.203 -34.906 -2.381 1 91.81 62 GLU B CA 1
ATOM 2541 C C . GLU B 1 62 ? -5.438 -34.125 -1.925 1 91.81 62 GLU B C 1
ATOM 2543 O O . GLU B 1 62 ? -6.336 -34.688 -1.302 1 91.81 62 GLU B O 1
ATOM 2548 N N . PHE B 1 63 ? -5.391 -32.938 -2.234 1 92.56 63 PHE B N 1
ATOM 2549 C CA . PHE B 1 63 ? -6.539 -32.125 -1.83 1 92.56 63 PHE B CA 1
ATOM 2550 C C . PHE B 1 63 ? -7.473 -31.891 -3.01 1 92.56 63 PHE B C 1
ATOM 2552 O O . PHE B 1 63 ? -8.422 -31.109 -2.908 1 92.56 63 PHE B O 1
ATOM 2559 N N . LYS B 1 64 ? -7.277 -32.562 -4.078 1 92.5 64 LYS B N 1
ATOM 2560 C CA . LYS B 1 64 ? -8.016 -32.312 -5.316 1 92.5 64 LYS B CA 1
ATOM 2561 C C . LYS B 1 64 ? -9.516 -32.562 -5.117 1 92.5 64 LYS B C 1
ATOM 2563 O O . LYS B 1 64 ? -10.336 -31.922 -5.781 1 92.5 64 LYS B O 1
ATOM 2568 N N . ASP B 1 65 ? -9.766 -33.438 -4.359 1 92.69 65 ASP B N 1
ATOM 2569 C CA . ASP B 1 65 ? -11.172 -33.781 -4.168 1 92.69 65 ASP B CA 1
ATOM 2570 C C . ASP B 1 65 ? -11.906 -32.625 -3.455 1 92.69 65 ASP B C 1
ATOM 2572 O O . ASP B 1 65 ? -13.141 -32.594 -3.443 1 92.69 65 ASP B O 1
ATOM 2576 N N . THR B 1 66 ? -11.156 -31.75 -2.881 1 90.75 66 THR B N 1
ATOM 2577 C CA . THR B 1 66 ? -11.789 -30.609 -2.211 1 90.75 66 THR B CA 1
ATOM 2578 C C . THR B 1 66 ? -11.961 -29.438 -3.174 1 90.75 66 THR B C 1
ATOM 2580 O O . THR B 1 66 ? -12.57 -28.438 -2.826 1 90.75 66 THR B O 1
ATOM 2583 N N . TRP B 1 67 ? -11.414 -29.609 -4.348 1 94.81 67 TRP B N 1
ATOM 2584 C CA . TRP B 1 67 ? -11.555 -28.547 -5.348 1 94.81 67 TRP B CA 1
ATOM 2585 C C . TRP B 1 67 ? -12.875 -28.672 -6.09 1 94.81 67 TRP B C 1
ATOM 2587 O O . TRP B 1 67 ? -13.328 -29.781 -6.391 1 94.81 67 TRP B O 1
ATOM 2597 N N . THR B 1 68 ? -13.344 -27.609 -6.336 1 96.56 68 THR B N 1
ATOM 2598 C CA . THR B 1 68 ? -14.578 -27.594 -7.121 1 96.56 68 THR B CA 1
ATOM 2599 C C . THR B 1 68 ? -14.266 -27.422 -8.602 1 96.56 68 THR B C 1
ATOM 2601 O O . THR B 1 68 ? -13.484 -26.531 -8.984 1 96.56 68 THR B O 1
ATOM 2604 N N . LYS B 1 69 ? -14.977 -28.25 -9.289 1 96.75 69 LYS B N 1
ATOM 2605 C CA . LYS B 1 69 ? -14.805 -28.203 -10.734 1 96.75 69 LYS B CA 1
ATOM 2606 C C . LYS B 1 69 ? -15.938 -27.406 -11.398 1 96.75 69 LYS B C 1
ATOM 2608 O O . LYS B 1 69 ? -17.109 -27.75 -11.234 1 96.75 69 LYS B O 1
ATOM 2613 N N . TYR B 1 70 ? -15.438 -26.516 -12.086 1 96.62 70 TYR B N 1
ATOM 2614 C CA . TYR B 1 70 ? -16.406 -25.688 -12.797 1 96.62 70 TYR B CA 1
ATOM 2615 C C . TYR B 1 70 ? -16.312 -25.906 -14.305 1 96.62 70 TYR B C 1
ATOM 2617 O O . TYR B 1 70 ? -15.227 -25.781 -14.883 1 96.62 70 TYR B O 1
ATOM 2625 N N . GLN B 1 71 ? -17.484 -26.156 -14.836 1 95.69 71 GLN B N 1
ATOM 2626 C CA . GLN B 1 71 ? -17.516 -26.375 -16.281 1 95.69 71 GLN B CA 1
ATOM 2627 C C . GLN B 1 71 ? -17.609 -25.047 -17.031 1 95.69 71 GLN B C 1
ATOM 2629 O O . GLN B 1 71 ? -17.109 -24.938 -18.156 1 95.69 71 GLN B O 1
ATOM 2634 N N . SER B 1 72 ? -18.109 -24.078 -16.344 1 96.38 72 SER B N 1
ATOM 2635 C CA . SER B 1 72 ? -18.297 -22.781 -16.984 1 96.38 72 SER B CA 1
ATOM 2636 C C . SER B 1 72 ? -17.891 -21.641 -16.062 1 96.38 72 SER B C 1
ATOM 2638 O O . SER B 1 72 ? -18.156 -21.688 -14.859 1 96.38 72 SER B O 1
ATOM 2640 N N . TYR B 1 73 ? -17.391 -20.562 -16.719 1 97.38 73 TYR B N 1
ATOM 2641 C CA . TYR B 1 73 ? -17 -19.391 -15.938 1 97.38 73 TYR B CA 1
ATOM 2642 C C . TYR B 1 73 ? -18.234 -18.719 -15.336 1 97.38 73 TYR B C 1
ATOM 2644 O O . TYR B 1 73 ? -18.125 -18.016 -14.328 1 97.38 73 TYR B O 1
ATOM 2652 N N . ASN B 1 74 ? -19.375 -18.922 -15.875 1 97.75 74 ASN B N 1
ATOM 2653 C CA . ASN B 1 74 ? -20.609 -18.312 -15.367 1 97.75 74 ASN B CA 1
ATOM 2654 C C . ASN B 1 74 ? -20.891 -18.75 -13.93 1 97.75 74 ASN B C 1
ATOM 2656 O O . ASN B 1 74 ? -21.422 -17.969 -13.141 1 97.75 74 ASN B O 1
ATOM 2660 N N . ASP B 1 75 ? -20.531 -20 -13.773 1 97.75 75 ASP B N 1
ATOM 2661 C CA . ASP B 1 75 ? -20.797 -20.5 -12.43 1 97.75 75 ASP B CA 1
ATOM 2662 C C . ASP B 1 75 ? -19.875 -19.844 -11.406 1 97.75 75 ASP B C 1
ATOM 2664 O O . ASP B 1 75 ? -20.281 -19.609 -10.266 1 97.75 75 ASP B O 1
ATOM 2668 N N . ILE B 1 76 ? -18.781 -19.547 -11.805 1 98 76 ILE B N 1
ATOM 2669 C CA . ILE B 1 76 ? -17.844 -18.844 -10.945 1 98 76 ILE B CA 1
ATOM 2670 C C . ILE B 1 76 ? -18.312 -17.406 -10.727 1 98 76 ILE B C 1
ATOM 2672 O O . ILE B 1 76 ? -18.328 -16.906 -9.602 1 98 76 ILE B O 1
ATOM 2676 N N . VAL B 1 77 ? -18.703 -16.75 -11.727 1 97.31 77 VAL B N 1
ATOM 2677 C CA . VAL B 1 77 ? -19.234 -15.391 -11.664 1 97.31 77 VAL B CA 1
ATOM 2678 C C . VAL B 1 77 ? -20.438 -15.344 -10.727 1 97.31 77 VAL B C 1
ATOM 2680 O O . VAL B 1 77 ? -20.578 -14.414 -9.93 1 97.31 77 VAL B O 1
ATOM 2683 N N . ALA B 1 78 ? -21.219 -16.344 -10.852 1 96.38 78 ALA B N 1
ATOM 2684 C CA . ALA B 1 78 ? -22.406 -16.391 -9.992 1 96.38 78 ALA B CA 1
ATOM 2685 C C . ALA B 1 78 ? -22.016 -16.469 -8.516 1 96.38 78 ALA B C 1
ATOM 2687 O O . ALA B 1 78 ? -22.625 -15.805 -7.672 1 96.38 78 ALA B O 1
ATOM 2688 N N . GLU B 1 79 ? -21.094 -17.25 -8.242 1 96.25 79 GLU B N 1
ATOM 2689 C CA . GLU B 1 79 ? -20.625 -17.375 -6.867 1 96.25 79 GLU B CA 1
ATOM 2690 C C . GLU B 1 79 ? -20.016 -16.047 -6.375 1 96.25 79 GLU B C 1
ATOM 2692 O O . GLU B 1 79 ? -20.297 -15.625 -5.25 1 96.25 79 GLU B O 1
ATOM 2697 N N . VAL B 1 80 ? -19.25 -15.406 -7.234 1 94.31 80 VAL B N 1
ATOM 2698 C CA . VAL B 1 80 ? -18.656 -14.125 -6.891 1 94.31 80 VAL B CA 1
ATOM 2699 C C . VAL B 1 80 ? -19.75 -13.07 -6.699 1 94.31 80 VAL B C 1
ATOM 2701 O O . VAL B 1 80 ? -19.688 -12.281 -5.754 1 94.31 80 VAL B O 1
ATOM 2704 N N . ASP B 1 81 ? -20.656 -13.023 -7.562 1 92.62 81 ASP B N 1
ATOM 2705 C CA . ASP B 1 81 ? -21.75 -12.07 -7.469 1 92.62 81 ASP B CA 1
ATOM 2706 C C . ASP B 1 81 ? -22.531 -12.25 -6.164 1 92.62 81 ASP B C 1
ATOM 2708 O O . ASP B 1 81 ? -22.984 -11.273 -5.566 1 92.62 81 ASP B O 1
ATOM 2712 N N . ASN B 1 82 ? -22.641 -13.508 -5.812 1 93.31 82 ASN B N 1
ATOM 2713 C CA . ASN B 1 82 ? -23.312 -13.781 -4.543 1 93.31 82 ASN B CA 1
ATOM 2714 C C . ASN B 1 82 ? -22.547 -13.188 -3.365 1 93.31 82 ASN B C 1
ATOM 2716 O O . ASN B 1 82 ? -23.156 -12.656 -2.428 1 93.31 82 ASN B O 1
ATOM 2720 N N . LEU B 1 83 ? -21.328 -13.32 -3.441 1 92 83 LEU B N 1
ATOM 2721 C CA . LEU B 1 83 ? -20.484 -12.75 -2.393 1 92 83 LEU B CA 1
ATOM 2722 C C . LEU B 1 83 ? -20.594 -11.227 -2.379 1 92 83 LEU B C 1
ATOM 2724 O O . LEU B 1 83 ? -20.672 -10.617 -1.312 1 92 83 LEU B O 1
ATOM 2728 N N . ILE B 1 84 ? -20.609 -10.648 -3.518 1 86.44 84 ILE B N 1
ATOM 2729 C CA . ILE B 1 84 ? -20.703 -9.203 -3.666 1 86.44 84 ILE B CA 1
ATOM 2730 C C . ILE B 1 84 ? -22.062 -8.719 -3.178 1 86.44 84 ILE B C 1
ATOM 2732 O O . ILE B 1 84 ? -22.172 -7.656 -2.561 1 86.44 84 ILE B O 1
ATOM 2736 N N . SER B 1 85 ? -23.062 -9.445 -3.521 1 85.38 85 SER B N 1
ATOM 2737 C CA . SER B 1 85 ? -24.438 -9.047 -3.225 1 85.38 85 SER B CA 1
ATOM 2738 C C . SER B 1 85 ? -24.688 -9 -1.721 1 85.38 85 SER B C 1
ATOM 2740 O O . SER B 1 85 ? -25.656 -8.383 -1.264 1 85.38 85 SER B O 1
ATOM 2742 N N . THR B 1 86 ? -23.766 -9.781 -0.96 1 81.94 86 THR B N 1
ATOM 2743 C CA . THR B 1 86 ? -23.922 -9.766 0.491 1 81.94 86 THR B CA 1
ATOM 2744 C C . THR B 1 86 ? -23.625 -8.375 1.046 1 81.94 86 THR B C 1
ATOM 2746 O O . THR B 1 86 ? -24 -8.062 2.182 1 81.94 86 THR B O 1
ATOM 2749 N N . TYR B 1 87 ? -23.047 -7.574 0.224 1 77.31 87 TYR B N 1
ATOM 2750 C CA . TYR B 1 87 ? -22.734 -6.199 0.598 1 77.31 87 TYR B CA 1
ATOM 2751 C C . TYR B 1 87 ? -23.406 -5.215 -0.351 1 77.31 87 TYR B C 1
ATOM 2753 O O . TYR B 1 87 ? -23.656 -5.539 -1.515 1 77.31 87 TYR B O 1
ATOM 2761 N N . ASN B 1 88 ? -24 -4.352 0.147 1 75.69 88 ASN B N 1
ATOM 2762 C CA . ASN B 1 88 ? -24.547 -3.322 -0.726 1 75.69 88 ASN B CA 1
ATOM 2763 C C . ASN B 1 88 ? -23.453 -2.432 -1.305 1 75.69 88 ASN B C 1
ATOM 2765 O O . ASN B 1 88 ? -23.188 -1.35 -0.779 1 75.69 88 ASN B O 1
ATOM 2769 N N . TYR B 1 89 ? -22.844 -2.889 -2.361 1 73.75 89 TYR B N 1
ATOM 2770 C CA . TYR B 1 89 ? -21.703 -2.201 -2.93 1 73.75 89 TYR B CA 1
ATOM 2771 C C . TYR B 1 89 ? -22.125 -1.286 -4.074 1 73.75 89 TYR B C 1
ATOM 2773 O O . TYR B 1 89 ? -22.969 -1.654 -4.891 1 73.75 89 TYR B O 1
ATOM 2781 N N . ASN B 1 90 ? -21.625 -0.085 -4.055 1 78.94 90 ASN B N 1
ATOM 2782 C CA . ASN B 1 90 ? -21.828 0.804 -5.191 1 78.94 90 ASN B CA 1
ATOM 2783 C C . ASN B 1 90 ? -20.547 1.046 -5.961 1 78.94 90 ASN B C 1
ATOM 2785 O O . ASN B 1 90 ? -20.438 1.994 -6.742 1 78.94 90 ASN B O 1
ATOM 2789 N N . TYR B 1 91 ? -19.641 0.245 -5.547 1 83.38 91 TYR B N 1
ATOM 2790 C CA . TYR B 1 91 ? -18.391 0.404 -6.262 1 83.38 91 TYR B CA 1
ATOM 2791 C C . TYR B 1 91 ? -17.922 -0.924 -6.848 1 83.38 91 TYR B C 1
ATOM 2793 O O . TYR B 1 91 ? -18.438 -1.983 -6.488 1 83.38 91 TYR B O 1
ATOM 2801 N N . LYS B 1 92 ? -16.969 -0.901 -7.879 1 89.38 92 LYS B N 1
ATOM 2802 C CA . LYS B 1 92 ? -16.406 -2.104 -8.484 1 89.38 92 LYS B CA 1
ATOM 2803 C C . LYS B 1 92 ? -15.289 -2.682 -7.617 1 89.38 92 LYS B C 1
ATOM 2805 O O . LYS B 1 92 ? -14.312 -1.989 -7.305 1 89.38 92 LYS B O 1
ATOM 2810 N N . ILE B 1 93 ? -15.484 -3.891 -7.207 1 93.19 93 ILE B N 1
ATOM 2811 C CA . ILE B 1 93 ? -14.555 -4.543 -6.293 1 93.19 93 ILE B CA 1
ATOM 2812 C C . ILE B 1 93 ? -13.445 -5.227 -7.09 1 93.19 93 ILE B C 1
ATOM 2814 O O . ILE B 1 93 ? -13.695 -5.785 -8.164 1 93.19 93 ILE B O 1
ATOM 2818 N N . ASP B 1 94 ? -12.305 -5.285 -6.586 1 96.94 94 ASP B N 1
ATOM 2819 C CA . ASP B 1 94 ? -11.164 -5.902 -7.262 1 96.94 94 ASP B CA 1
ATOM 2820 C C . ASP B 1 94 ? -11.258 -7.426 -7.219 1 96.94 94 ASP B C 1
ATOM 2822 O O . ASP B 1 94 ? -11.633 -8 -6.195 1 96.94 94 ASP B O 1
ATOM 2826 N N . ILE B 1 95 ? -11.055 -7.973 -8.336 1 98.19 95 ILE B N 1
ATOM 2827 C CA . ILE B 1 95 ? -11.039 -9.43 -8.406 1 98.19 95 ILE B CA 1
ATOM 2828 C C . ILE B 1 95 ? -9.594 -9.93 -8.445 1 98.19 95 ILE B C 1
ATOM 2830 O O . ILE B 1 95 ? -8.836 -9.586 -9.359 1 98.19 95 ILE B O 1
ATOM 2834 N N . VAL B 1 96 ? -9.25 -10.766 -7.48 1 98.69 96 VAL B N 1
ATOM 2835 C CA . VAL B 1 96 ? -7.898 -11.312 -7.395 1 98.69 96 VAL B CA 1
ATOM 2836 C C . VAL B 1 96 ? -7.922 -12.805 -7.727 1 98.69 96 VAL B C 1
ATOM 2838 O O . VAL B 1 96 ? -8.539 -13.594 -7.012 1 98.69 96 VAL B O 1
ATOM 2841 N N . ILE B 1 97 ? -7.402 -13.086 -8.781 1 98.69 97 ILE B N 1
ATOM 2842 C CA . ILE B 1 97 ? -7.277 -14.477 -9.211 1 98.69 97 ILE B CA 1
ATOM 2843 C C . ILE B 1 97 ? -5.93 -15.031 -8.766 1 98.69 97 ILE B C 1
ATOM 2845 O O . ILE B 1 97 ? -4.879 -14.555 -9.195 1 98.69 97 ILE B O 1
ATOM 2849 N N . THR B 1 98 ? -6.016 -16.047 -7.914 1 98.06 98 THR B N 1
ATOM 2850 C CA . THR B 1 98 ? -4.832 -16.625 -7.293 1 98.06 98 THR B CA 1
ATOM 2851 C C . THR B 1 98 ? -4.969 -18.141 -7.176 1 98.06 98 THR B C 1
ATOM 2853 O O . THR B 1 98 ? -5.762 -18.75 -7.891 1 98.06 98 THR B O 1
ATOM 2856 N N . GLY B 1 99 ? -4.18 -18.781 -6.297 1 95.69 99 GLY B N 1
ATOM 2857 C CA . GLY B 1 99 ? -4.285 -20.203 -6.059 1 95.69 99 GLY B CA 1
ATOM 2858 C C . GLY B 1 99 ? -2.947 -20.922 -6.113 1 95.69 99 GLY B C 1
ATOM 2859 O O . GLY B 1 99 ? -1.954 -20.438 -5.57 1 95.69 99 GLY B O 1
ATOM 2860 N N . GLY B 1 100 ? -3.139 -22.188 -6.559 1 94.88 100 GLY B N 1
ATOM 2861 C CA . GLY B 1 100 ? -1.818 -22.688 -6.906 1 94.88 100 GLY B CA 1
ATOM 2862 C C . GLY B 1 100 ? -1.133 -21.875 -7.98 1 94.88 100 GLY B C 1
ATOM 2863 O O . GLY B 1 100 ? -0.497 -20.859 -7.688 1 94.88 100 GLY B O 1
ATOM 2864 N N . GLU B 1 101 ? -1.521 -22.266 -9.258 1 97.94 101 GLU B N 1
ATOM 2865 C CA . GLU B 1 101 ? -1.038 -21.438 -10.359 1 97.94 101 GLU B CA 1
ATOM 2866 C C . GLU B 1 101 ? -2.139 -21.203 -11.391 1 97.94 101 GLU B C 1
ATOM 2868 O O . GLU B 1 101 ? -2.41 -22.062 -12.234 1 97.94 101 GLU B O 1
ATOM 2873 N N . PRO B 1 102 ? -2.664 -19.984 -11.328 1 98.12 102 PRO B N 1
ATOM 2874 C CA . PRO B 1 102 ? -3.787 -19.703 -12.219 1 98.12 102 PRO B CA 1
ATOM 2875 C C . PRO B 1 102 ? -3.4 -19.781 -13.695 1 98.12 102 PRO B C 1
ATOM 2877 O O . PRO B 1 102 ? -4.242 -20.078 -14.547 1 98.12 102 PRO B O 1
ATOM 2880 N N . LEU B 1 103 ? -2.189 -19.531 -14.039 1 98.5 103 LEU B N 1
ATOM 2881 C CA . LEU B 1 103 ? -1.821 -19.484 -15.445 1 98.5 103 LEU B CA 1
ATOM 2882 C C . LEU B 1 103 ? -1.87 -20.875 -16.062 1 98.5 103 LEU B C 1
ATOM 2884 O O . LEU B 1 103 ? -1.802 -21.031 -17.281 1 98.5 103 LEU B O 1
ATOM 2888 N N . LEU B 1 104 ? -1.957 -21.938 -15.258 1 98.12 104 LEU B N 1
ATOM 2889 C CA . LEU B 1 104 ? -2.219 -23.266 -15.797 1 98.12 104 LEU B CA 1
ATOM 2890 C C . LEU B 1 104 ? -3.492 -23.281 -16.641 1 98.12 104 LEU B C 1
ATOM 2892 O O . LEU B 1 104 ? -3.641 -24.109 -17.531 1 98.12 104 LEU B O 1
ATOM 2896 N N . TYR B 1 105 ? -4.262 -22.312 -16.391 1 97.88 105 TYR B N 1
ATOM 2897 C CA . TYR B 1 105 ? -5.559 -22.297 -17.062 1 97.88 105 TYR B CA 1
ATOM 2898 C C . TYR B 1 105 ? -5.625 -21.203 -18.109 1 97.88 105 TYR B C 1
ATOM 2900 O O . TYR B 1 105 ? -6.68 -20.969 -18.703 1 97.88 105 TYR B O 1
ATOM 2908 N N . TRP B 1 106 ? -4.59 -20.609 -18.391 1 98.25 106 TRP B N 1
ATOM 2909 C CA . TRP B 1 106 ? -4.531 -19.406 -19.219 1 98.25 106 TRP B CA 1
ATOM 2910 C C . TRP B 1 106 ? -5.148 -19.672 -20.594 1 98.25 106 TRP B C 1
ATOM 2912 O O . TRP B 1 106 ? -5.848 -18.812 -21.141 1 98.25 106 TRP B O 1
ATOM 2922 N N . ASN B 1 107 ? -4.922 -20.906 -21.094 1 97.62 107 ASN B N 1
ATOM 2923 C CA . ASN B 1 107 ? -5.383 -21.172 -22.453 1 97.62 107 ASN B CA 1
ATOM 2924 C C . ASN B 1 107 ? -6.77 -21.812 -22.453 1 97.62 107 ASN B C 1
ATOM 2926 O O . ASN B 1 107 ? -7.285 -22.188 -23.516 1 97.62 107 ASN B O 1
ATOM 2930 N N . LYS B 1 108 ? -7.184 -21.984 -21.391 1 97.62 108 LYS B N 1
ATOM 2931 C CA . LYS B 1 108 ? -8.547 -22.516 -21.344 1 97.62 108 LYS B CA 1
ATOM 2932 C C . LYS B 1 108 ? -9.562 -21.422 -21.672 1 97.62 108 LYS B C 1
ATOM 2934 O O . LYS B 1 108 ? -9.508 -20.328 -21.094 1 97.62 108 LYS B O 1
ATOM 2939 N N . LYS B 1 109 ? -10.438 -21.75 -22.438 1 97.56 109 LYS B N 1
ATOM 2940 C CA . LYS B 1 109 ? -11.438 -20.797 -22.922 1 97.56 109 LYS B CA 1
ATOM 2941 C C . LYS B 1 109 ? -12.242 -2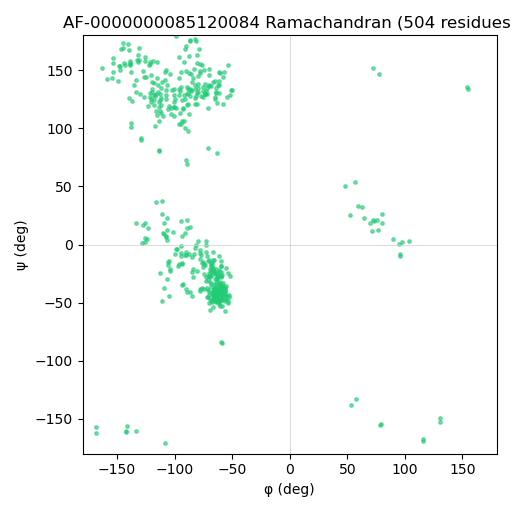0.219 -21.766 1 97.56 109 LYS B C 1
ATOM 2943 O O . LYS B 1 109 ? -12.477 -19.016 -21.719 1 97.56 109 LYS B O 1
ATOM 2948 N N . GLU B 1 110 ? -12.633 -21.047 -20.859 1 98.19 110 GLU B N 1
ATOM 2949 C CA . GLU B 1 110 ? -13.492 -20.578 -19.766 1 98.19 110 GLU B CA 1
ATOM 2950 C C . GLU B 1 110 ? -12.727 -19.656 -18.828 1 98.19 110 GLU B C 1
ATOM 2952 O O . GLU B 1 110 ? -13.312 -18.734 -18.25 1 98.19 110 GLU B O 1
ATOM 2957 N N . PHE B 1 111 ? -11.516 -19.844 -18.75 1 98.38 111 PHE B N 1
ATOM 2958 C CA . PHE B 1 111 ? -10.688 -18.953 -17.938 1 98.38 111 PHE B CA 1
ATOM 2959 C C . PHE B 1 111 ? -10.594 -17.578 -18.578 1 98.38 111 PHE B C 1
ATOM 2961 O O . PHE B 1 111 ? -10.75 -16.562 -17.906 1 98.38 111 PHE B O 1
ATOM 2968 N N . GLN B 1 112 ? -10.398 -17.578 -19.828 1 98.69 112 GLN B N 1
ATOM 2969 C CA . GLN B 1 112 ? -10.32 -16.312 -20.547 1 98.69 112 GLN B CA 1
ATOM 2970 C C . GLN B 1 112 ? -11.656 -15.57 -20.516 1 98.69 112 GLN B C 1
ATOM 2972 O O . GLN B 1 112 ? -11.695 -14.344 -20.391 1 98.69 112 GLN B O 1
ATOM 2977 N N . LYS B 1 113 ? -12.648 -16.297 -20.641 1 98.5 113 LYS B N 1
ATOM 2978 C CA . LYS B 1 113 ? -13.953 -15.656 -20.547 1 98.5 113 LYS B CA 1
ATOM 2979 C C . LYS B 1 113 ? -14.164 -15.023 -19.172 1 98.5 113 LYS B C 1
ATOM 2981 O O . LYS B 1 113 ? -14.766 -13.953 -19.062 1 98.5 113 LYS B O 1
ATOM 2986 N N . LEU B 1 114 ? -13.75 -15.672 -18.172 1 98.62 114 LEU B N 1
ATOM 2987 C CA . LEU B 1 114 ? -13.844 -15.164 -16.812 1 98.62 114 LEU B CA 1
ATOM 2988 C C . LEU B 1 114 ? -13.086 -13.844 -16.672 1 98.62 114 LEU B C 1
ATOM 2990 O O . LEU B 1 114 ? -13.617 -12.867 -16.141 1 98.62 114 LEU B O 1
ATOM 2994 N N . LEU B 1 115 ? -11.836 -13.781 -17.188 1 98.56 115 LEU B N 1
ATOM 2995 C CA . LEU B 1 115 ? -11.031 -12.562 -17.156 1 98.56 115 LEU B CA 1
ATOM 2996 C C . LEU B 1 115 ? -11.711 -11.438 -17.938 1 98.56 115 LEU B C 1
ATOM 2998 O O . LEU B 1 115 ? -11.836 -10.32 -17.438 1 98.56 115 LEU B O 1
ATOM 3002 N N . LYS B 1 116 ? -12.07 -11.695 -19.078 1 98.31 116 LYS B N 1
ATOM 3003 C CA . LYS B 1 116 ? -12.719 -10.719 -19.938 1 98.31 116 LYS B CA 1
ATOM 3004 C C . LYS B 1 116 ? -13.961 -10.133 -19.281 1 98.31 116 LYS B C 1
ATOM 3006 O O . LYS B 1 116 ? -14.195 -8.93 -19.344 1 98.31 116 LYS B O 1
ATOM 3011 N N . HIS B 1 117 ? -14.703 -11.016 -18.688 1 98 117 HIS B N 1
ATOM 3012 C CA . HIS B 1 117 ? -15.938 -10.586 -18.031 1 98 117 HIS B CA 1
ATOM 3013 C C . HIS B 1 117 ? -15.664 -9.5 -17 1 98 117 HIS B C 1
ATOM 3015 O O . HIS B 1 117 ? -16.281 -8.438 -17.016 1 98 117 HIS B O 1
ATOM 3021 N N . TYR B 1 118 ? -14.773 -9.664 -16.203 1 96.94 118 TYR B N 1
ATOM 3022 C CA . TYR B 1 118 ? -14.562 -8.734 -15.102 1 96.94 118 TYR B CA 1
ATOM 3023 C C . TYR B 1 118 ? -13.867 -7.465 -15.586 1 96.94 118 TYR B C 1
ATOM 3025 O O . TYR B 1 118 ? -14.219 -6.359 -15.172 1 96.94 118 TYR B O 1
ATOM 3033 N N . ILE B 1 119 ? -12.953 -7.641 -16.438 1 97.62 119 ILE B N 1
ATOM 3034 C CA . ILE B 1 119 ? -12.242 -6.473 -16.953 1 97.62 119 ILE B CA 1
ATOM 3035 C C . ILE B 1 119 ? -13.211 -5.594 -17.75 1 97.62 119 ILE B C 1
ATOM 3037 O O . ILE B 1 119 ? -13.25 -4.375 -17.562 1 97.62 119 ILE B O 1
ATOM 3041 N N . GLU B 1 120 ? -13.914 -6.078 -18.578 1 96.44 120 GLU B N 1
ATOM 3042 C CA . GLU B 1 120 ? -14.82 -5.293 -19.422 1 96.44 120 GLU B CA 1
ATOM 3043 C C . GLU B 1 120 ? -15.969 -4.715 -18.594 1 96.44 120 GLU B C 1
ATOM 3045 O O . GLU B 1 120 ? -16.625 -3.76 -19.031 1 96.44 120 GLU B O 1
ATOM 3050 N N . ASN B 1 121 ? -16.219 -5.305 -17.484 1 94.25 121 ASN B N 1
ATOM 3051 C CA . ASN B 1 121 ? -17.25 -4.738 -16.641 1 94.25 121 ASN B CA 1
ATOM 3052 C C . ASN B 1 121 ? -16.672 -3.779 -15.602 1 94.25 121 ASN B C 1
ATOM 3054 O O . ASN B 1 121 ? -17.344 -3.41 -14.641 1 94.25 121 ASN B O 1
ATOM 3058 N N . GLY B 1 122 ? -15.484 -3.527 -15.727 1 93.56 122 GLY B N 1
ATOM 3059 C CA . GLY B 1 122 ? -14.898 -2.393 -15.031 1 93.56 122 GLY B CA 1
ATOM 3060 C C . GLY B 1 122 ? -14.203 -2.779 -13.734 1 93.56 122 GLY B C 1
ATOM 3061 O O . GLY B 1 122 ? -13.789 -1.912 -12.961 1 93.56 122 GLY B O 1
ATOM 3062 N N . HIS B 1 123 ? -14.156 -4.031 -13.398 1 93.94 123 HIS B N 1
ATOM 3063 C CA . HIS B 1 123 ? -13.406 -4.473 -12.227 1 93.94 123 HIS B CA 1
ATOM 3064 C C . HIS B 1 123 ? -11.914 -4.523 -12.516 1 93.94 123 HIS B C 1
ATOM 3066 O O . HIS B 1 123 ? -11.5 -4.77 -13.656 1 93.94 123 HIS B O 1
ATOM 3072 N N . LYS B 1 124 ? -11.273 -4.266 -11.578 1 96.94 124 LYS B N 1
ATOM 3073 C CA . LYS B 1 124 ? -9.836 -4.508 -11.688 1 96.94 124 LYS B CA 1
ATOM 3074 C C . LYS B 1 124 ? -9.5 -5.969 -11.414 1 96.94 124 LYS B C 1
ATOM 3076 O O . LYS B 1 124 ? -10.023 -6.562 -10.469 1 96.94 124 LYS B O 1
ATOM 3081 N N . VAL B 1 125 ? -8.719 -6.496 -12.234 1 98.44 125 VAL B N 1
ATOM 3082 C CA . VAL B 1 125 ? -8.367 -7.902 -12.062 1 98.44 125 VAL B CA 1
ATOM 3083 C C . VAL B 1 125 ? -6.863 -8.031 -11.82 1 98.44 125 VAL B C 1
ATOM 3085 O O . VAL B 1 125 ? -6.055 -7.566 -12.625 1 98.44 125 VAL B O 1
ATOM 3088 N N . THR B 1 126 ? -6.508 -8.641 -10.773 1 98.75 126 THR B N 1
ATOM 3089 C CA . THR B 1 126 ? -5.125 -8.969 -10.453 1 98.75 126 THR B CA 1
ATOM 3090 C C . THR B 1 126 ? -4.902 -10.477 -10.508 1 98.75 126 THR B C 1
ATOM 3092 O O . THR B 1 126 ? -5.664 -11.242 -9.914 1 98.75 126 THR B O 1
ATOM 3095 N N . ILE B 1 127 ? -4.039 -10.898 -11.18 1 98.81 127 ILE B N 1
ATOM 3096 C CA . ILE B 1 127 ? -3.658 -12.305 -11.164 1 98.81 127 ILE B CA 1
ATOM 3097 C C . ILE B 1 127 ? -2.35 -12.477 -10.391 1 98.81 127 ILE B C 1
ATOM 3099 O O . ILE B 1 127 ? -1.327 -11.898 -10.758 1 98.81 127 ILE B O 1
ATOM 3103 N N . GLU B 1 128 ? -2.379 -13.188 -9.406 1 98.5 128 GLU B N 1
ATOM 3104 C CA . GLU B 1 128 ? -1.194 -13.617 -8.672 1 98.5 128 GLU B CA 1
ATOM 3105 C C . GLU B 1 128 ? -0.623 -14.906 -9.258 1 98.5 128 GLU B C 1
ATOM 3107 O O . GLU B 1 128 ? -1.288 -15.945 -9.258 1 98.5 128 GLU B O 1
ATOM 3112 N N . THR B 1 129 ? 0.489 -14.945 -9.664 1 98.56 129 THR B N 1
ATOM 3113 C CA . THR B 1 129 ? 1.06 -16.031 -10.445 1 98.56 129 THR B CA 1
ATOM 3114 C C . THR B 1 129 ? 2.553 -16.188 -10.156 1 98.56 129 THR B C 1
ATOM 3116 O O . THR B 1 129 ? 3.209 -15.219 -9.766 1 98.56 129 THR B O 1
ATOM 3119 N N . ASN B 1 130 ? 3.062 -17.375 -10.336 1 98.25 130 ASN B N 1
ATOM 3120 C CA . ASN B 1 130 ? 4.508 -17.562 -10.258 1 98.25 130 ASN B CA 1
ATOM 3121 C C . ASN B 1 130 ? 5.191 -17.203 -11.578 1 98.25 130 ASN B C 1
ATOM 3123 O O . ASN B 1 130 ? 6.418 -17.141 -11.648 1 98.25 130 ASN B O 1
ATOM 3127 N N . ALA B 1 131 ? 4.398 -16.938 -12.664 1 98.5 131 ALA B N 1
ATOM 3128 C CA . ALA B 1 131 ? 4.809 -16.406 -13.961 1 98.5 131 ALA B CA 1
ATOM 3129 C C . ALA B 1 131 ? 5.836 -17.312 -14.633 1 98.5 131 ALA B C 1
ATOM 3131 O O . ALA B 1 131 ? 6.715 -16.828 -15.352 1 98.5 131 ALA B O 1
ATOM 3132 N N . SER B 1 132 ? 5.691 -18.578 -14.383 1 98.31 132 SER B N 1
ATOM 3133 C CA . SER B 1 132 ? 6.652 -19.531 -14.953 1 98.31 132 SER B CA 1
ATOM 3134 C C . SER B 1 132 ? 6.125 -20.141 -16.25 1 98.31 132 SER B C 1
ATOM 3136 O O . SER B 1 132 ? 6.887 -20.734 -17.016 1 98.31 132 SER B O 1
ATOM 3138 N N . LEU B 1 133 ? 4.906 -20.031 -16.469 1 98.5 133 LEU B N 1
ATOM 3139 C CA . LEU B 1 133 ? 4.305 -20.703 -17.625 1 98.5 133 LEU B CA 1
ATOM 3140 C C . LEU B 1 133 ? 4.23 -19.766 -18.828 1 98.5 133 LEU B C 1
ATOM 3142 O O . LEU B 1 133 ? 4.051 -18.562 -18.656 1 98.5 133 LEU B O 1
ATOM 3146 N N . ASN B 1 134 ? 4.332 -20.375 -19.922 1 97.75 134 ASN B N 1
ATOM 3147 C CA . ASN B 1 134 ? 4.23 -19.594 -21.141 1 97.75 134 ASN B CA 1
ATOM 3148 C C . ASN B 1 134 ? 2.799 -19.125 -21.391 1 97.75 134 ASN B C 1
ATOM 3150 O O . ASN B 1 134 ? 1.864 -19.938 -21.359 1 97.75 134 ASN B O 1
ATOM 3154 N N . ILE B 1 135 ? 2.852 -17.844 -21.625 1 96.69 135 ILE B N 1
ATOM 3155 C CA . ILE B 1 135 ? 1.545 -17.312 -22 1 96.69 135 ILE B CA 1
ATOM 3156 C C . ILE B 1 135 ? 1.702 -16.312 -23.141 1 96.69 135 ILE B C 1
ATOM 3158 O O . ILE B 1 135 ? 2.791 -15.781 -23.375 1 96.69 135 ILE B O 1
ATOM 3162 N N . ASN B 1 136 ? 0.623 -16.141 -23.875 1 97.25 136 ASN B N 1
ATOM 3163 C CA . ASN B 1 136 ? 0.559 -15.141 -24.938 1 97.25 136 ASN B CA 1
ATOM 3164 C C . ASN B 1 136 ? -0.628 -14.203 -24.734 1 97.25 136 ASN B C 1
ATOM 3166 O O . ASN B 1 136 ? -1.665 -14.602 -24.203 1 97.25 136 ASN B O 1
ATOM 3170 N N . PHE B 1 137 ? -0.382 -12.984 -25.094 1 97.38 137 PHE B N 1
ATOM 3171 C CA . PHE B 1 137 ? -1.453 -12 -25.078 1 97.38 137 PHE B CA 1
ATOM 3172 C C . PHE B 1 137 ? -2.148 -11.93 -26.438 1 97.38 137 PHE B C 1
ATOM 3174 O O . PHE B 1 137 ? -1.565 -11.461 -27.406 1 97.38 137 PHE B O 1
ATOM 3181 N N . GLU B 1 138 ? -3.326 -12.477 -26.469 1 96.94 138 GLU B N 1
ATOM 3182 C CA . GLU B 1 138 ? -4.066 -12.602 -27.719 1 96.94 138 GLU B CA 1
ATOM 3183 C C . GLU B 1 138 ? -5.207 -11.594 -27.797 1 96.94 138 GLU B C 1
ATOM 3185 O O . GLU B 1 138 ? -5.723 -11.305 -28.875 1 96.94 138 GLU B O 1
ATOM 3190 N N . PHE B 1 139 ? -5.539 -11.078 -26.641 1 97.5 139 PHE B N 1
ATOM 3191 C CA . PHE B 1 139 ? -6.695 -10.188 -26.594 1 97.5 139 PHE B CA 1
ATOM 3192 C C . PHE B 1 139 ? -6.359 -8.914 -25.828 1 97.5 139 PHE B C 1
ATOM 3194 O O . PHE B 1 139 ? -5.551 -8.93 -24.906 1 97.5 139 PHE B O 1
ATOM 3201 N N . ASP B 1 140 ? -7.039 -7.797 -26.016 1 97.25 140 ASP B N 1
ATOM 3202 C CA . ASP B 1 140 ? -6.754 -6.48 -25.453 1 97.25 140 ASP B CA 1
ATOM 3203 C C . ASP B 1 140 ? -7.062 -6.441 -23.969 1 97.25 140 ASP B C 1
ATOM 3205 O O . ASP B 1 140 ? -6.328 -5.824 -23.188 1 97.25 140 ASP B O 1
ATOM 3209 N N . TYR B 1 141 ? -8.125 -7.121 -23.594 1 97.62 141 TYR B N 1
ATOM 3210 C CA . TYR B 1 141 ? -8.492 -7.055 -22.188 1 97.62 141 TYR B CA 1
ATOM 3211 C C . TYR B 1 141 ? -7.406 -7.672 -21.312 1 97.62 141 TYR B C 1
ATOM 3213 O O . TYR B 1 141 ? -7.285 -7.336 -20.125 1 97.62 141 TYR B O 1
ATOM 3221 N N . GLN B 1 142 ? -6.637 -8.57 -21.875 1 98.5 142 GLN B N 1
ATOM 3222 C CA . GLN B 1 142 ? -5.574 -9.219 -21.109 1 98.5 142 GLN B CA 1
ATOM 3223 C C . GLN B 1 142 ? -4.508 -8.219 -20.688 1 98.5 142 GLN B C 1
ATOM 3225 O O . GLN B 1 142 ? -3.83 -8.414 -19.672 1 98.5 142 GLN B O 1
ATOM 3230 N N . LYS B 1 143 ? -4.414 -7.133 -21.453 1 98.31 143 LYS B N 1
ATOM 3231 C CA . LYS B 1 143 ? -3.398 -6.117 -21.188 1 98.31 143 LYS B CA 1
ATOM 3232 C C . LYS B 1 143 ? -3.779 -5.25 -20 1 98.31 143 LYS B C 1
ATOM 3234 O O . LYS B 1 143 ? -2.945 -4.516 -19.469 1 98.31 143 LYS B O 1
ATOM 3239 N N . GLU B 1 144 ? -5.004 -5.262 -19.562 1 98 144 GLU B N 1
ATOM 3240 C CA . GLU B 1 144 ? -5.508 -4.477 -18.438 1 98 144 GLU B CA 1
ATOM 3241 C C . GLU B 1 144 ? -5.316 -5.219 -17.109 1 98 144 GLU B C 1
ATOM 3243 O O . GLU B 1 144 ? -5.602 -4.68 -16.047 1 98 144 GLU B O 1
ATOM 3248 N N . ILE B 1 145 ? -4.891 -6.5 -17.203 1 98.62 145 ILE B N 1
ATOM 3249 C CA . ILE B 1 145 ? -4.688 -7.32 -16.016 1 98.62 145 ILE B CA 1
ATOM 3250 C C . ILE B 1 145 ? -3.436 -6.855 -15.281 1 98.62 145 ILE B C 1
ATOM 3252 O O . ILE B 1 145 ? -2.41 -6.566 -15.898 1 98.62 145 ILE B O 1
ATOM 3256 N N . LEU B 1 146 ? -3.564 -6.691 -14.023 1 98.75 146 LEU B N 1
ATOM 3257 C CA . LEU B 1 146 ? -2.395 -6.484 -13.18 1 98.75 146 LEU B CA 1
ATOM 3258 C C . LEU B 1 146 ? -1.813 -7.816 -12.711 1 98.75 146 LEU B C 1
ATOM 3260 O O . LEU B 1 146 ? -2.455 -8.547 -11.961 1 98.75 146 LEU B O 1
ATOM 3264 N N . PHE B 1 147 ? -0.682 -8.102 -13.188 1 98.88 147 PHE B N 1
ATOM 3265 C CA . PHE B 1 147 ? -0.043 -9.336 -12.75 1 98.88 147 PHE B CA 1
ATOM 3266 C C . PHE B 1 147 ? 0.879 -9.086 -11.57 1 98.88 147 PHE B C 1
ATOM 3268 O O . PHE B 1 147 ? 1.786 -8.25 -11.648 1 98.88 147 PHE B O 1
ATOM 3275 N N . SER B 1 148 ? 0.584 -9.648 -10.484 1 98.69 148 SER B N 1
ATOM 3276 C CA . SER B 1 148 ? 1.525 -9.773 -9.383 1 98.69 148 SER B CA 1
ATOM 3277 C C . SER B 1 148 ? 2.357 -11.039 -9.5 1 98.69 148 SER B C 1
ATOM 3279 O O . SER B 1 148 ? 1.884 -12.133 -9.172 1 98.69 148 SER B O 1
ATOM 3281 N N . MET B 1 149 ? 3.504 -10.883 -10.008 1 98.69 149 MET B N 1
ATOM 3282 C CA . MET B 1 149 ? 4.309 -12.047 -10.367 1 98.69 149 MET B CA 1
ATOM 3283 C C . MET B 1 149 ? 5.262 -12.422 -9.234 1 98.69 149 MET B C 1
ATOM 3285 O O . MET B 1 149 ? 6.277 -11.758 -9.023 1 98.69 149 MET B O 1
ATOM 3289 N N . SER B 1 150 ? 4.895 -13.461 -8.547 1 98 150 SER B N 1
ATOM 3290 C CA . SER B 1 150 ? 5.715 -14 -7.465 1 98 150 SER B CA 1
ATOM 3291 C C . SER B 1 150 ? 6.691 -15.047 -7.984 1 98 150 SER B C 1
ATOM 3293 O O . SER B 1 150 ? 6.516 -16.234 -7.738 1 98 150 SER B O 1
ATOM 3295 N N . VAL B 1 151 ? 7.641 -14.617 -8.641 1 97.81 151 VAL B N 1
ATOM 3296 C CA . VAL B 1 151 ? 8.641 -15.508 -9.219 1 97.81 151 VAL B CA 1
ATOM 3297 C C . VAL B 1 151 ? 9.398 -16.234 -8.102 1 97.81 151 VAL B C 1
ATOM 3299 O O . VAL B 1 151 ? 9.859 -15.594 -7.145 1 97.81 151 VAL B O 1
ATOM 3302 N N . LYS B 1 152 ? 9.508 -17.484 -8.211 1 97.75 152 LYS B N 1
ATOM 3303 C CA . LYS B 1 152 ? 10.086 -18.266 -7.125 1 97.75 152 LYS B CA 1
ATOM 3304 C C . LYS B 1 152 ? 11.609 -18.297 -7.215 1 97.75 152 LYS B C 1
ATOM 3306 O O . LYS B 1 152 ? 12.172 -18.391 -8.305 1 97.75 152 LYS B O 1
ATOM 3311 N N . LEU B 1 153 ? 12.156 -18.203 -6.113 1 97.5 153 LEU B N 1
ATOM 3312 C CA . LEU B 1 153 ? 13.609 -18.312 -5.988 1 97.5 153 LEU B CA 1
ATOM 3313 C C . LEU B 1 153 ? 14.016 -19.703 -5.555 1 97.5 153 LEU B C 1
ATOM 3315 O O . LEU B 1 153 ? 13.164 -20.578 -5.367 1 97.5 153 LEU B O 1
ATOM 3319 N N . SER B 1 154 ? 15.258 -19.797 -5.457 1 95.62 154 SER B N 1
ATOM 3320 C CA . SER B 1 154 ? 15.773 -21.141 -5.211 1 95.62 154 SER B CA 1
ATOM 3321 C C . SER B 1 154 ? 15.352 -21.656 -3.836 1 95.62 154 SER B C 1
ATOM 3323 O O . SER B 1 154 ? 15.375 -22.859 -3.582 1 95.62 154 SER B O 1
ATOM 3325 N N . ASN B 1 155 ? 14.984 -20.812 -2.941 1 94.31 155 ASN B N 1
ATOM 3326 C CA . ASN B 1 155 ? 14.516 -21.266 -1.636 1 94.31 155 ASN B CA 1
ATOM 3327 C C . ASN B 1 155 ? 13.203 -22.031 -1.749 1 94.31 155 ASN B C 1
ATOM 3329 O O . ASN B 1 155 ? 12.789 -22.703 -0.802 1 94.31 155 ASN B O 1
ATOM 3333 N N . SER B 1 156 ? 12.516 -21.984 -2.861 1 94.56 156 SER B N 1
ATOM 3334 C CA . SER B 1 156 ? 11.336 -22.797 -3.104 1 94.56 156 SER B CA 1
ATOM 3335 C C . SER B 1 156 ? 11.719 -24.25 -3.402 1 94.56 156 SER B C 1
ATOM 3337 O O . SER B 1 156 ? 10.875 -25.141 -3.352 1 94.56 156 SER B O 1
ATOM 3339 N N . LEU B 1 157 ? 12.906 -24.484 -3.771 1 95.56 157 LEU B N 1
ATOM 3340 C CA . LEU B 1 157 ? 13.484 -25.766 -4.195 1 95.56 157 LEU B CA 1
ATOM 3341 C C . LEU B 1 157 ? 12.945 -26.172 -5.559 1 95.56 157 LEU B C 1
ATOM 3343 O O . LEU B 1 157 ? 13.148 -27.312 -5.992 1 95.56 157 LEU B O 1
ATOM 3347 N N . GLU B 1 158 ? 12.305 -25.281 -6.18 1 96.75 158 GLU B N 1
ATOM 3348 C CA . GLU B 1 158 ? 11.945 -25.547 -7.57 1 96.75 158 GLU B CA 1
ATOM 3349 C C . GLU B 1 158 ? 13.133 -25.312 -8.5 1 96.75 158 GLU B C 1
ATOM 3351 O O . GLU B 1 158 ? 13.891 -24.359 -8.328 1 96.75 158 GLU B O 1
ATOM 3356 N N . PRO B 1 159 ? 13.234 -26.219 -9.391 1 95.94 159 PRO B N 1
ATOM 3357 C CA . PRO B 1 159 ? 14.391 -26.094 -10.281 1 95.94 159 PRO B CA 1
ATOM 3358 C C . PRO B 1 159 ? 14.375 -24.797 -11.078 1 95.94 159 PRO B C 1
ATOM 3360 O O . PRO B 1 159 ? 13.312 -24.312 -11.469 1 95.94 159 PRO B O 1
ATOM 3363 N N . LEU B 1 160 ? 15.445 -24.312 -11.367 1 95.19 160 LEU B N 1
ATOM 3364 C CA . LEU B 1 160 ? 15.664 -23.031 -12.031 1 95.19 160 LEU B CA 1
ATOM 3365 C C . LEU B 1 160 ? 14.922 -22.969 -13.359 1 95.19 160 LEU B C 1
ATOM 3367 O O . LEU B 1 160 ? 14.227 -21.984 -13.648 1 95.19 160 LEU B O 1
ATOM 3371 N N . ASN B 1 161 ? 15.203 -23.922 -14.25 1 95.44 161 ASN B N 1
ATOM 3372 C CA . ASN B 1 161 ? 14.633 -23.922 -15.586 1 95.44 161 ASN B CA 1
ATOM 3373 C C . ASN B 1 161 ? 13.102 -23.969 -15.547 1 95.44 161 ASN B C 1
ATOM 3375 O O . ASN B 1 161 ? 12.445 -23.656 -16.531 1 95.44 161 ASN B O 1
ATOM 3379 N N . LYS B 1 162 ? 12.578 -24.391 -14.344 1 96.19 162 LYS B N 1
ATOM 3380 C CA . LYS B 1 162 ? 11.125 -24.469 -14.211 1 96.19 162 LYS B CA 1
ATOM 3381 C C . LYS B 1 162 ? 10.555 -23.203 -13.617 1 96.19 162 LYS B C 1
ATOM 3383 O O . LYS B 1 162 ? 9.461 -22.766 -14 1 96.19 162 LYS B O 1
ATOM 3388 N N . ARG B 1 163 ? 11.289 -22.625 -12.75 1 96.44 163 ARG B N 1
ATOM 3389 C CA . ARG B 1 163 ? 10.672 -21.562 -11.961 1 96.44 163 ARG B CA 1
ATOM 3390 C C . ARG B 1 163 ? 10.922 -20.188 -12.586 1 96.44 163 ARG B C 1
ATOM 3392 O O . ARG B 1 163 ? 10.25 -19.219 -12.25 1 96.44 163 ARG B O 1
ATOM 3399 N N . ILE B 1 164 ? 11.898 -20.094 -13.484 1 97.5 164 ILE B N 1
ATOM 3400 C CA . ILE B 1 164 ? 12.172 -18.812 -14.133 1 97.5 164 ILE B CA 1
ATOM 3401 C C . ILE B 1 164 ? 11.812 -18.891 -15.617 1 97.5 164 ILE B C 1
ATOM 3403 O O . ILE B 1 164 ? 12.414 -19.672 -16.359 1 97.5 164 ILE B O 1
ATOM 3407 N N . ASN B 1 165 ? 10.93 -18.094 -16.031 1 97.81 165 ASN B N 1
ATOM 3408 C CA . ASN B 1 165 ? 10.531 -17.953 -17.438 1 97.81 165 ASN B CA 1
ATOM 3409 C C . ASN B 1 165 ? 10.547 -16.5 -17.875 1 97.81 165 ASN B C 1
ATOM 3411 O O . ASN B 1 165 ? 9.508 -15.828 -17.859 1 97.81 165 ASN B O 1
ATOM 3415 N N . LYS B 1 166 ? 11.672 -16.062 -18.359 1 97.31 166 LYS B N 1
ATOM 3416 C CA . LYS B 1 166 ? 11.883 -14.656 -18.672 1 97.31 166 LYS B CA 1
ATOM 3417 C C . LYS B 1 166 ? 11.023 -14.227 -19.859 1 97.31 166 LYS B C 1
ATOM 3419 O O . LYS B 1 166 ? 10.594 -13.07 -19.922 1 97.31 166 LYS B O 1
ATOM 3424 N N . ASN B 1 167 ? 10.859 -15.141 -20.734 1 97.5 167 ASN B N 1
ATOM 3425 C CA . ASN B 1 167 ? 10 -14.805 -21.859 1 97.5 167 ASN B CA 1
ATOM 3426 C C . ASN B 1 167 ? 8.617 -14.359 -21.391 1 97.5 167 ASN B C 1
ATOM 3428 O O . ASN B 1 167 ? 8.086 -13.352 -21.875 1 97.5 167 ASN B O 1
ATOM 3432 N N . THR B 1 168 ? 8.102 -15.117 -20.5 1 98.44 168 THR B N 1
ATOM 3433 C CA . THR B 1 168 ? 6.789 -14.766 -19.969 1 98.44 168 THR B CA 1
ATOM 3434 C C . THR B 1 168 ? 6.852 -13.453 -19.188 1 98.44 168 THR B C 1
ATOM 3436 O O . THR B 1 168 ? 5.957 -12.617 -19.312 1 98.44 168 THR B O 1
ATOM 3439 N N . LEU B 1 169 ? 7.844 -13.188 -18.438 1 98.25 169 LEU B N 1
ATOM 3440 C CA . LEU B 1 169 ? 8.008 -11.945 -17.688 1 98.25 169 LEU B CA 1
ATOM 3441 C C . LEU B 1 169 ? 8.039 -10.75 -18.625 1 98.25 169 LEU B C 1
ATOM 3443 O O . LEU B 1 169 ? 7.363 -9.742 -18.391 1 98.25 169 LEU B O 1
ATOM 3447 N N . VAL B 1 170 ? 8.836 -10.883 -19.703 1 98.31 170 VAL B N 1
ATOM 3448 C CA . VAL B 1 170 ? 8.953 -9.812 -20.688 1 98.31 170 VAL B CA 1
ATOM 3449 C C . VAL B 1 170 ? 7.586 -9.555 -21.328 1 98.31 170 VAL B C 1
ATOM 3451 O O . VAL B 1 170 ? 7.16 -8.406 -21.453 1 98.31 170 VAL B O 1
ATOM 3454 N N . LYS B 1 171 ? 6.945 -10.617 -21.719 1 98.38 171 LYS B N 1
ATOM 3455 C CA . LYS B 1 171 ? 5.645 -10.469 -22.359 1 98.38 171 LYS B CA 1
ATOM 3456 C C . LYS B 1 171 ? 4.652 -9.75 -21.453 1 98.38 171 LYS B C 1
ATOM 3458 O O . LYS B 1 171 ? 3.934 -8.852 -21.891 1 98.38 171 LYS B O 1
ATOM 3463 N N . ILE B 1 172 ? 4.617 -10.125 -20.203 1 98.62 172 ILE B N 1
ATOM 3464 C CA . ILE B 1 172 ? 3.682 -9.508 -19.266 1 98.62 172 ILE B CA 1
ATOM 3465 C C . ILE B 1 172 ? 4.039 -8.039 -19.078 1 98.62 172 ILE B C 1
ATOM 3467 O O . ILE B 1 172 ? 3.174 -7.164 -19.156 1 98.62 172 ILE B O 1
ATOM 3471 N N . LEU B 1 173 ? 5.27 -7.699 -18.875 1 98.12 173 LEU B N 1
ATOM 3472 C CA . LEU B 1 173 ? 5.703 -6.348 -18.531 1 98.12 173 LEU B CA 1
ATOM 3473 C C . LEU B 1 173 ? 5.602 -5.422 -19.75 1 98.12 173 LEU B C 1
ATOM 3475 O O . LEU B 1 173 ? 5.367 -4.223 -19.594 1 98.12 173 LEU B O 1
ATOM 3479 N N . GLU B 1 174 ? 5.723 -5.992 -20.938 1 97.56 174 GLU B N 1
ATOM 3480 C CA . GLU B 1 174 ? 5.602 -5.172 -22.141 1 97.56 174 GLU B CA 1
ATOM 3481 C C . GLU B 1 174 ? 4.141 -4.914 -22.5 1 97.56 174 GLU B C 1
ATOM 3483 O O . GLU B 1 174 ? 3.824 -3.941 -23.188 1 97.56 174 GLU B O 1
ATOM 3488 N N . ASN B 1 175 ? 3.369 -5.766 -22.031 1 98.12 175 ASN B N 1
ATOM 3489 C CA . ASN B 1 175 ? 1.993 -5.652 -22.5 1 98.12 175 ASN B CA 1
ATOM 3490 C C . ASN B 1 175 ? 1.082 -5.051 -21.438 1 98.12 175 ASN B C 1
ATOM 3492 O O . ASN B 1 175 ? -0.05 -4.66 -21.734 1 98.12 175 ASN B O 1
ATOM 3496 N N . THR B 1 176 ? 1.572 -5.016 -20.234 1 97.94 176 THR B N 1
ATOM 3497 C CA . THR B 1 176 ? 0.732 -4.473 -19.188 1 97.94 176 THR B CA 1
ATOM 3498 C C . THR B 1 176 ? 1.42 -3.291 -18.5 1 97.94 176 THR B C 1
ATOM 3500 O O . THR B 1 176 ? 2.648 -3.191 -18.516 1 97.94 176 THR B O 1
ATOM 3503 N N . LYS B 1 177 ? 0.71 -2.365 -17.906 1 89.88 177 LYS B N 1
ATOM 3504 C CA . LYS B 1 177 ? 1.285 -1.103 -17.453 1 89.88 177 LYS B CA 1
ATOM 3505 C C . LYS B 1 177 ? 1.803 -1.223 -16.031 1 89.88 177 LYS B C 1
ATOM 3507 O O . LYS B 1 177 ? 2.895 -0.741 -15.711 1 89.88 177 LYS B O 1
ATOM 3512 N N . ASP B 1 178 ? 1.152 -1.879 -15.086 1 94.19 178 ASP B N 1
ATOM 3513 C CA . ASP B 1 178 ? 1.428 -1.723 -13.664 1 94.19 178 ASP B CA 1
ATOM 3514 C C . ASP B 1 178 ? 1.782 -3.062 -13.023 1 94.19 178 ASP B C 1
ATOM 3516 O O . ASP B 1 178 ? 1.811 -3.182 -11.797 1 94.19 178 ASP B O 1
ATOM 3520 N N . SER B 1 179 ? 2.064 -4.062 -13.914 1 98.62 179 SER B N 1
ATOM 3521 C CA . SER B 1 179 ? 2.4 -5.367 -13.359 1 98.62 179 SER B CA 1
ATOM 3522 C C . SER B 1 179 ? 3.768 -5.348 -12.68 1 98.62 179 SER B C 1
ATOM 3524 O O . SER B 1 179 ? 4.641 -4.562 -13.062 1 98.62 179 SER B O 1
ATOM 3526 N N . TYR B 1 180 ? 3.986 -6.164 -11.68 1 98.56 180 TYR B N 1
ATOM 3527 C CA . TYR B 1 180 ? 5.188 -6.086 -10.859 1 98.56 180 TYR B CA 1
ATOM 3528 C C . TYR B 1 180 ? 5.613 -7.469 -10.383 1 98.56 180 TYR B C 1
ATOM 3530 O O . TYR B 1 180 ? 4.891 -8.445 -10.57 1 98.56 180 TYR B O 1
ATOM 3538 N N . MET B 1 181 ? 6.738 -7.535 -9.875 1 98.56 181 MET B N 1
ATOM 3539 C CA . MET B 1 181 ? 7.258 -8.781 -9.328 1 98.56 181 MET B CA 1
ATOM 3540 C C . MET B 1 181 ? 7.289 -8.742 -7.805 1 98.56 181 MET B C 1
ATOM 3542 O O . MET B 1 181 ? 7.477 -7.672 -7.215 1 98.56 181 MET B O 1
ATOM 3546 N N . LYS B 1 182 ? 7.148 -9.852 -7.25 1 98.38 182 LYS B N 1
ATOM 3547 C CA . LYS B 1 182 ? 7.141 -10.047 -5.805 1 98.38 182 LYS B CA 1
ATOM 3548 C C . LYS B 1 182 ? 7.898 -11.312 -5.418 1 98.38 182 LYS B C 1
ATOM 3550 O O . LYS B 1 182 ? 7.598 -12.398 -5.918 1 98.38 182 LYS B O 1
ATOM 3555 N N . PHE B 1 183 ? 8.789 -11.219 -4.598 1 98.06 183 PHE B N 1
ATOM 3556 C CA . PHE B 1 183 ? 9.617 -12.344 -4.172 1 98.06 183 PHE B CA 1
ATOM 3557 C C . PHE B 1 183 ? 9.469 -12.594 -2.678 1 98.06 183 PHE B C 1
ATOM 3559 O O . PHE B 1 183 ? 9.57 -11.664 -1.875 1 98.06 183 PHE B O 1
ATOM 3566 N N . VAL B 1 184 ? 9.25 -13.766 -2.303 1 95.88 184 VAL B N 1
ATOM 3567 C CA . VAL B 1 184 ? 9.133 -14.195 -0.913 1 95.88 184 VAL B CA 1
ATOM 3568 C C . VAL B 1 184 ? 10.5 -14.625 -0.387 1 95.88 184 VAL B C 1
ATOM 3570 O O . VAL B 1 184 ? 11.133 -15.523 -0.945 1 95.88 184 VAL B O 1
ATOM 3573 N N . ILE B 1 185 ? 10.82 -14.031 0.642 1 94.12 185 ILE B N 1
ATOM 3574 C CA . ILE B 1 185 ? 12.195 -14.266 1.092 1 94.12 185 ILE B CA 1
ATOM 3575 C C . ILE B 1 185 ? 12.203 -14.508 2.6 1 94.12 185 ILE B C 1
ATOM 3577 O O . ILE B 1 185 ? 11.586 -13.766 3.361 1 94.12 185 ILE B O 1
ATOM 3581 N N . GLY B 1 186 ? 12.922 -15.422 3.037 1 89.44 186 GLY B N 1
ATOM 3582 C CA . GLY B 1 186 ? 13.195 -15.648 4.445 1 89.44 186 GLY B CA 1
ATOM 3583 C C . GLY B 1 186 ? 14.508 -15.031 4.906 1 89.44 186 GLY B C 1
ATOM 3584 O O . GLY B 1 186 ? 15.391 -14.766 4.094 1 89.44 186 GLY B O 1
ATOM 3585 N N . LYS B 1 187 ? 14.703 -14.844 6.105 1 83.81 187 LYS B N 1
ATOM 3586 C CA . LYS B 1 187 ? 15.859 -14.141 6.648 1 83.81 187 LYS B CA 1
ATOM 3587 C C . LYS B 1 187 ? 17.156 -14.875 6.32 1 83.81 187 LYS B C 1
ATOM 3589 O O . LYS B 1 187 ? 18.203 -14.25 6.184 1 83.81 187 LYS B O 1
ATOM 3594 N N . ASP B 1 188 ? 17.047 -16.188 6.188 1 86.25 188 ASP B N 1
ATOM 3595 C CA . ASP B 1 188 ? 18.266 -16.953 5.957 1 86.25 188 ASP B CA 1
ATOM 3596 C C . ASP B 1 188 ? 18.562 -17.078 4.465 1 86.25 188 ASP B C 1
ATOM 3598 O O . ASP B 1 188 ? 19.484 -17.797 4.066 1 86.25 188 ASP B O 1
ATOM 3602 N N . PHE B 1 189 ? 17.922 -16.328 3.748 1 92 189 PHE B N 1
ATOM 3603 C CA . PHE B 1 189 ? 18.078 -16.484 2.307 1 92 189 PHE B CA 1
ATOM 3604 C C . PHE B 1 189 ? 18.281 -15.141 1.631 1 92 189 PHE B C 1
ATOM 3606 O O . PHE B 1 189 ? 18.172 -15.031 0.409 1 92 189 PHE B O 1
ATOM 3613 N N . LEU B 1 190 ? 18.641 -14.164 2.316 1 91.25 190 LEU B N 1
ATOM 3614 C CA . LEU B 1 190 ? 18.625 -12.789 1.842 1 91.25 190 LEU B CA 1
ATOM 3615 C C . LEU B 1 190 ? 19.703 -12.562 0.788 1 91.25 190 LEU B C 1
ATOM 3617 O O . LEU B 1 190 ? 19.422 -12.023 -0.287 1 91.25 190 LEU B O 1
ATOM 3621 N N . ASN B 1 191 ? 20.891 -12.945 1.08 1 92.75 191 ASN B N 1
ATOM 3622 C CA . ASN B 1 191 ? 21.969 -12.695 0.136 1 92.75 191 ASN B CA 1
ATOM 3623 C C . ASN B 1 191 ? 21.75 -13.438 -1.18 1 92.75 191 ASN B C 1
ATOM 3625 O O . ASN B 1 191 ? 21.938 -12.859 -2.256 1 92.75 191 ASN B O 1
ATOM 3629 N N . LYS B 1 192 ? 21.453 -14.672 -1.084 1 95.94 192 LYS B N 1
ATOM 3630 C CA . LYS B 1 192 ? 21.188 -15.445 -2.293 1 95.94 192 LYS B CA 1
ATOM 3631 C C . LYS B 1 192 ? 19.984 -14.891 -3.043 1 95.94 192 LYS B C 1
ATOM 3633 O O . LYS B 1 192 ? 19.969 -14.852 -4.273 1 95.94 192 LYS B O 1
ATOM 3638 N N . ALA B 1 193 ? 19.047 -14.5 -2.252 1 95.25 193 ALA B N 1
ATOM 3639 C CA . ALA B 1 193 ? 17.859 -13.922 -2.871 1 95.25 193 ALA B CA 1
ATOM 3640 C C . ALA B 1 193 ? 18.219 -12.68 -3.688 1 95.25 193 ALA B C 1
ATOM 3642 O O . ALA B 1 193 ? 17.766 -12.523 -4.824 1 95.25 193 ALA B O 1
ATOM 3643 N N . LYS B 1 194 ? 19.016 -11.781 -3.094 1 95.38 194 LYS B N 1
ATOM 3644 C CA . LYS B 1 194 ? 19.438 -10.57 -3.789 1 95.38 194 LYS B CA 1
ATOM 3645 C C . LYS B 1 194 ? 20.078 -10.898 -5.129 1 95.38 194 LYS B C 1
ATOM 3647 O O . LYS B 1 194 ? 19.719 -10.328 -6.16 1 95.38 194 LYS B O 1
ATOM 3652 N N . THR B 1 195 ? 21 -11.797 -5.094 1 96.25 195 THR B N 1
ATOM 3653 C CA . THR B 1 195 ? 21.719 -12.18 -6.309 1 96.25 195 THR B CA 1
ATOM 3654 C C . THR B 1 195 ? 20.75 -12.734 -7.352 1 96.25 195 THR B C 1
ATOM 3656 O O . THR B 1 195 ? 20.812 -12.375 -8.523 1 96.25 195 THR B O 1
ATOM 3659 N N . GLU B 1 196 ? 19.875 -13.594 -6.887 1 97.69 196 GLU B N 1
ATOM 3660 C CA . GLU B 1 196 ? 18.938 -14.219 -7.82 1 97.69 196 GLU B CA 1
ATOM 3661 C C . GLU B 1 196 ? 17.969 -13.195 -8.398 1 97.69 196 GLU B C 1
ATOM 3663 O O . GLU B 1 196 ? 17.656 -13.234 -9.594 1 97.69 196 GLU B O 1
ATOM 3668 N N . ILE B 1 197 ? 17.516 -12.414 -7.645 1 97.31 197 ILE B N 1
ATOM 3669 C CA . ILE B 1 197 ? 16.562 -11.398 -8.102 1 97.31 197 ILE B CA 1
ATOM 3670 C C . ILE B 1 197 ? 17.234 -10.5 -9.141 1 97.31 197 ILE B C 1
ATOM 3672 O O . ILE B 1 197 ? 16.641 -10.227 -10.195 1 97.31 197 ILE B O 1
ATOM 3676 N N . ILE B 1 198 ? 18.438 -9.977 -8.859 1 95.88 198 ILE B N 1
ATOM 3677 C CA . ILE B 1 198 ? 19.141 -9.125 -9.805 1 95.88 198 ILE B CA 1
ATOM 3678 C C . ILE B 1 198 ? 19.312 -9.859 -11.133 1 95.88 198 ILE B C 1
ATOM 3680 O O . ILE B 1 198 ? 19.156 -9.258 -12.195 1 95.88 198 ILE B O 1
ATOM 3684 N N . GLU B 1 199 ? 19.672 -11.125 -11.016 1 96.5 199 GLU B N 1
ATOM 3685 C CA . GLU B 1 199 ? 19.828 -11.898 -12.25 1 96.5 199 GLU B CA 1
ATOM 3686 C C . GLU B 1 199 ? 18.5 -11.992 -13.008 1 96.5 199 GLU B C 1
ATOM 3688 O O . GLU B 1 199 ? 18.484 -11.875 -14.234 1 96.5 199 GLU B O 1
ATOM 3693 N N . ILE B 1 200 ? 17.453 -12.227 -12.305 1 97.69 200 ILE B N 1
ATOM 3694 C CA . ILE B 1 200 ? 16.141 -12.352 -12.93 1 97.69 200 ILE B CA 1
ATOM 3695 C C . ILE B 1 200 ? 15.766 -11.031 -13.594 1 97.69 200 ILE B C 1
ATOM 3697 O O . ILE B 1 200 ? 15.195 -11.023 -14.688 1 97.69 200 ILE B O 1
ATOM 3701 N N . LEU B 1 201 ? 16.094 -9.898 -12.977 1 96.75 201 LEU B N 1
ATOM 3702 C CA . LEU B 1 201 ? 15.664 -8.586 -13.445 1 96.75 201 LEU B CA 1
ATOM 3703 C C . LEU B 1 201 ? 16.516 -8.133 -14.625 1 96.75 201 LEU B C 1
ATOM 3705 O O . LEU B 1 201 ? 16.172 -7.16 -15.312 1 96.75 201 LEU B O 1
ATOM 3709 N N . LYS B 1 202 ? 17.531 -8.969 -14.922 1 95.56 202 LYS B N 1
ATOM 3710 C CA . LYS B 1 202 ? 18.359 -8.609 -16.062 1 95.56 202 LYS B CA 1
ATOM 3711 C C . LYS B 1 202 ? 17.625 -8.852 -17.375 1 95.56 202 LYS B C 1
ATOM 3713 O O . LYS B 1 202 ? 16.938 -9.867 -17.531 1 95.56 202 LYS B O 1
ATOM 3718 N N . ASP B 1 203 ? 17.641 -7.836 -18.25 1 91.81 203 ASP B N 1
ATOM 3719 C CA . ASP B 1 203 ? 17.203 -7.914 -19.641 1 91.81 203 ASP B CA 1
ATOM 3720 C C . ASP B 1 203 ? 15.695 -8.078 -19.719 1 91.81 203 ASP B C 1
ATOM 3722 O O . ASP B 1 203 ? 15.188 -8.773 -20.609 1 91.81 203 ASP B O 1
ATOM 3726 N N . ILE B 1 204 ? 15.094 -7.758 -18.672 1 96.56 204 ILE B N 1
ATOM 3727 C CA . ILE B 1 204 ? 13.641 -7.629 -18.781 1 96.56 204 ILE B CA 1
ATOM 3728 C C . ILE B 1 204 ? 13.227 -6.184 -18.531 1 96.56 204 ILE B C 1
ATOM 3730 O O . ILE B 1 204 ? 14 -5.402 -17.953 1 96.56 204 ILE B O 1
ATOM 3734 N N . PRO B 1 205 ? 12.023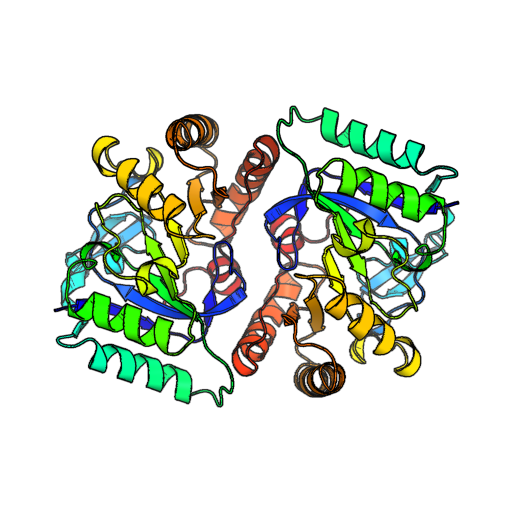 -5.84 -19.062 1 96.62 205 PRO B N 1
ATOM 3735 C CA . PRO B 1 205 ? 11.602 -4.461 -18.828 1 96.62 205 PRO B CA 1
ATOM 3736 C C . PRO B 1 205 ? 11.539 -4.105 -17.344 1 96.62 205 PRO B C 1
ATOM 3738 O O . PRO B 1 205 ? 11.227 -4.961 -16.516 1 96.62 205 PRO B O 1
ATOM 3741 N N . LYS B 1 206 ? 11.82 -2.854 -17.078 1 93.94 206 LYS B N 1
ATOM 3742 C CA . LYS B 1 206 ? 11.805 -2.404 -15.688 1 93.94 206 LYS B CA 1
ATOM 3743 C C . LYS B 1 206 ? 10.398 -2.494 -15.094 1 93.94 206 LYS B C 1
ATOM 3745 O O . LYS B 1 206 ? 9.414 -2.193 -15.773 1 93.94 206 LYS B O 1
ATOM 3750 N N . CYS B 1 207 ? 10.359 -2.883 -13.906 1 96.5 207 CYS B N 1
ATOM 3751 C CA . CYS B 1 207 ? 9.102 -2.969 -13.18 1 96.5 207 CYS B CA 1
ATOM 3752 C C . CYS B 1 207 ? 9.328 -2.814 -11.68 1 96.5 207 CYS B C 1
ATOM 3754 O O . CYS B 1 207 ? 10.469 -2.865 -11.211 1 96.5 207 CYS B O 1
ATOM 3756 N N . GLU B 1 208 ? 8.32 -2.48 -10.938 1 97.12 208 GLU B N 1
ATOM 3757 C CA . GLU B 1 208 ? 8.453 -2.441 -9.484 1 97.12 208 GLU B CA 1
ATOM 3758 C C . GLU B 1 208 ? 8.68 -3.838 -8.914 1 97.12 208 GLU B C 1
ATOM 3760 O O . GLU B 1 208 ? 8.117 -4.816 -9.406 1 97.12 208 GLU B O 1
ATOM 3765 N N . VAL B 1 209 ? 9.547 -3.914 -7.938 1 97.81 209 VAL B N 1
ATOM 3766 C CA . VAL B 1 209 ? 9.906 -5.164 -7.277 1 97.81 209 VAL B CA 1
ATOM 3767 C C . VAL B 1 209 ? 9.578 -5.078 -5.789 1 97.81 209 VAL B C 1
ATOM 3769 O O . VAL B 1 209 ? 10.023 -4.156 -5.102 1 97.81 209 VAL B O 1
ATOM 3772 N N . TYR B 1 210 ? 8.758 -6.008 -5.387 1 98.56 210 TYR B N 1
ATOM 3773 C CA . TYR B 1 210 ? 8.383 -6.105 -3.979 1 98.56 210 TYR B CA 1
ATOM 3774 C C . TYR B 1 210 ? 9.062 -7.297 -3.316 1 98.56 210 TYR B C 1
ATOM 3776 O O . TYR B 1 210 ? 9.148 -8.375 -3.904 1 98.56 210 TYR B O 1
ATOM 3784 N N . LEU B 1 211 ? 9.562 -7.105 -2.111 1 98.06 211 LEU B N 1
ATOM 3785 C CA . LEU B 1 211 ? 10.07 -8.195 -1.28 1 98.06 211 LEU B CA 1
ATOM 3786 C C . LEU B 1 211 ? 9.117 -8.477 -0.12 1 98.06 211 LEU B C 1
ATOM 3788 O O . LEU B 1 211 ? 8.766 -7.562 0.631 1 98.06 211 LEU B O 1
ATOM 3792 N N . MET B 1 212 ? 8.734 -9.68 -0.048 1 97.56 212 MET B N 1
ATOM 3793 C CA . MET B 1 212 ? 7.773 -10.133 0.953 1 97.56 212 MET B CA 1
ATOM 3794 C C . MET B 1 212 ? 8.398 -11.164 1.884 1 97.56 212 MET B C 1
ATOM 3796 O O . MET B 1 212 ? 8.984 -12.148 1.425 1 97.56 212 MET B O 1
ATOM 3800 N N . PRO B 1 213 ? 8.305 -10.961 3.217 1 95.12 213 PRO B N 1
ATOM 3801 C CA . PRO B 1 213 ? 8.898 -11.914 4.152 1 95.12 213 PRO B CA 1
ATOM 3802 C C . PRO B 1 213 ? 8.156 -13.25 4.184 1 95.12 213 PRO B C 1
ATOM 3804 O O . PRO B 1 213 ? 6.93 -13.281 4.07 1 95.12 213 PRO B O 1
ATOM 3807 N N . LEU B 1 214 ? 8.961 -14.281 4.199 1 91.81 214 LEU B N 1
ATOM 3808 C CA . LEU B 1 214 ? 8.398 -15.609 4.398 1 91.81 214 LEU B CA 1
ATOM 3809 C C . LEU B 1 214 ? 7.727 -15.719 5.762 1 91.81 214 LEU B C 1
ATOM 3811 O O . LEU B 1 214 ? 8.25 -15.219 6.758 1 91.81 214 LEU B O 1
ATOM 3815 N N . GLY B 1 215 ? 6.598 -16.328 5.758 1 88.25 215 GLY B N 1
ATOM 3816 C CA . GLY B 1 215 ? 5.898 -16.578 7.012 1 88.25 215 GLY B CA 1
ATOM 3817 C C . GLY B 1 215 ? 4.398 -16.703 6.84 1 88.25 215 GLY B C 1
ATOM 3818 O O . GLY B 1 215 ? 3.781 -15.922 6.113 1 88.25 215 GLY B O 1
ATOM 3819 N N . ASP B 1 216 ? 3.928 -17.703 7.508 1 86.56 216 ASP B N 1
ATOM 3820 C CA . ASP B 1 216 ? 2.488 -17.922 7.395 1 86.56 216 ASP B CA 1
ATOM 3821 C C . ASP B 1 216 ? 1.77 -17.516 8.68 1 86.56 216 ASP B C 1
ATOM 3823 O O . ASP B 1 216 ? 0.564 -17.734 8.82 1 86.56 216 ASP B O 1
ATOM 3827 N N . THR B 1 217 ? 2.557 -16.953 9.664 1 89.62 217 THR B N 1
ATOM 3828 C CA . THR B 1 217 ? 1.993 -16.328 10.859 1 89.62 217 THR B CA 1
ATOM 3829 C C . THR B 1 217 ? 2.605 -14.953 11.102 1 89.62 217 THR B C 1
ATOM 3831 O O . THR B 1 217 ? 3.684 -14.648 10.586 1 89.62 217 THR B O 1
ATOM 3834 N N . ALA B 1 218 ? 1.923 -14.062 11.867 1 89.44 218 ALA B N 1
ATOM 3835 C CA . ALA B 1 218 ? 2.424 -12.719 12.156 1 89.44 218 ALA B CA 1
ATOM 3836 C C . ALA B 1 218 ? 3.771 -12.773 12.867 1 89.44 218 ALA B C 1
ATOM 3838 O O . ALA B 1 218 ? 4.668 -11.977 12.578 1 89.44 218 ALA B O 1
ATOM 3839 N N . ASP B 1 219 ? 3.908 -13.805 13.766 1 91.19 219 ASP B N 1
ATOM 3840 C CA . ASP B 1 219 ? 5.16 -13.969 14.5 1 91.19 219 ASP B CA 1
ATOM 3841 C C . ASP B 1 219 ? 6.312 -14.297 13.555 1 91.19 219 ASP B C 1
ATOM 3843 O O . ASP B 1 219 ? 7.41 -13.75 13.688 1 91.19 219 ASP B O 1
ATOM 3847 N N . GLU B 1 220 ? 6.008 -15.133 12.711 1 89.69 220 GLU B N 1
ATOM 3848 C CA . GLU B 1 220 ? 7.062 -15.5 11.773 1 89.69 220 GLU B CA 1
ATOM 3849 C C . GLU B 1 220 ? 7.422 -14.328 10.859 1 89.69 220 GLU B C 1
ATOM 3851 O O . GLU B 1 220 ? 8.594 -14.109 10.562 1 89.69 220 GLU B O 1
ATOM 3856 N N . ILE B 1 221 ? 6.441 -13.641 10.445 1 92.38 221 ILE B N 1
ATOM 3857 C CA . ILE B 1 221 ? 6.684 -12.469 9.617 1 92.38 221 ILE B CA 1
ATOM 3858 C C . ILE B 1 221 ? 7.512 -11.445 10.398 1 92.38 221 ILE B C 1
ATOM 3860 O O . ILE B 1 221 ? 8.469 -10.875 9.867 1 92.38 221 ILE B O 1
ATOM 3864 N N . ASN B 1 222 ? 7.195 -11.258 11.625 1 91.94 222 ASN B N 1
ATOM 3865 C CA . ASN B 1 222 ? 7.914 -10.305 12.469 1 91.94 222 ASN B CA 1
ATOM 3866 C C . ASN B 1 222 ? 9.383 -10.68 12.609 1 91.94 222 ASN B C 1
ATOM 3868 O O . ASN B 1 222 ? 10.25 -9.805 12.711 1 91.94 222 ASN B O 1
ATOM 3872 N N . LYS B 1 223 ? 9.617 -11.953 12.68 1 91.25 223 LYS B N 1
ATOM 3873 C CA . LYS B 1 223 ? 10.992 -12.414 12.812 1 91.25 223 LYS B CA 1
ATOM 3874 C C . LYS B 1 223 ? 11.812 -12.086 11.57 1 91.25 223 LYS B C 1
ATOM 3876 O O . LYS B 1 223 ? 13.031 -11.945 11.641 1 91.25 223 LYS B O 1
ATOM 3881 N N . ASN B 1 224 ? 11.039 -11.922 10.492 1 92.94 224 ASN B N 1
ATOM 3882 C CA . ASN B 1 224 ? 11.766 -11.836 9.234 1 92.94 224 ASN B CA 1
ATOM 3883 C C . ASN B 1 224 ? 11.664 -10.445 8.617 1 92.94 224 ASN B C 1
ATOM 3885 O O . ASN B 1 224 ? 12.508 -10.055 7.805 1 92.94 224 ASN B O 1
ATOM 3889 N N . CYS B 1 225 ? 10.734 -9.719 8.891 1 94.38 225 CYS B N 1
ATOM 3890 C CA . CYS B 1 225 ? 10.312 -8.555 8.117 1 94.38 225 CYS B CA 1
ATOM 3891 C C . CYS B 1 225 ? 11.383 -7.473 8.133 1 94.38 225 CYS B C 1
ATOM 3893 O O . CYS B 1 225 ? 11.648 -6.84 7.109 1 94.38 225 CYS B O 1
ATOM 3895 N N . GLU B 1 226 ? 12.086 -7.23 9.242 1 94.44 226 GLU B N 1
ATOM 3896 C CA . GLU B 1 226 ? 13.062 -6.148 9.289 1 94.44 226 GLU B CA 1
ATOM 3897 C C . GLU B 1 226 ? 14.227 -6.414 8.328 1 94.44 226 GLU B C 1
ATOM 3899 O O . GLU B 1 226 ? 14.695 -5.5 7.652 1 94.44 226 GLU B O 1
ATOM 3904 N N . ASP B 1 227 ? 14.648 -7.594 8.398 1 95.88 227 ASP B N 1
ATOM 3905 C CA . ASP B 1 227 ? 15.727 -7.945 7.477 1 95.88 227 ASP B CA 1
ATOM 3906 C C . ASP B 1 227 ? 15.289 -7.754 6.027 1 95.88 227 ASP B C 1
ATOM 3908 O O . ASP B 1 227 ? 16.062 -7.254 5.203 1 95.88 227 ASP B O 1
ATOM 3912 N N . VAL B 1 228 ? 14.109 -8.188 5.758 1 96.69 228 VAL B N 1
ATOM 3913 C CA . VAL B 1 228 ? 13.594 -8.062 4.402 1 96.69 228 VAL B CA 1
ATOM 3914 C C . VAL B 1 228 ? 13.414 -6.59 4.051 1 96.69 228 VAL B C 1
ATOM 3916 O O . VAL B 1 228 ? 13.719 -6.172 2.932 1 96.69 228 VAL B O 1
ATOM 3919 N N . ILE B 1 229 ? 12.984 -5.754 4.926 1 95.81 229 ILE B N 1
ATOM 3920 C CA . ILE B 1 229 ? 12.836 -4.316 4.723 1 95.81 229 ILE B CA 1
ATOM 3921 C C . ILE B 1 229 ? 14.195 -3.697 4.41 1 95.81 229 ILE B C 1
ATOM 3923 O O . ILE B 1 229 ? 14.336 -2.928 3.455 1 95.81 229 ILE B O 1
ATOM 3927 N N . ASN B 1 230 ? 15.133 -4.043 5.199 1 94.5 230 ASN B N 1
ATOM 3928 C CA . ASN B 1 230 ? 16.469 -3.504 4.977 1 94.5 230 ASN B CA 1
ATOM 3929 C C . ASN B 1 230 ? 17 -3.867 3.594 1 94.5 230 ASN B C 1
ATOM 3931 O O . ASN B 1 230 ? 17.609 -3.037 2.924 1 94.5 230 ASN B O 1
ATOM 3935 N N . MET B 1 231 ? 16.75 -5.059 3.322 1 94.12 231 MET B N 1
ATOM 3936 C CA . MET B 1 231 ? 17.188 -5.477 1.993 1 94.12 231 MET B CA 1
ATOM 3937 C C . MET B 1 231 ? 16.469 -4.68 0.91 1 94.12 231 MET B C 1
ATOM 3939 O O . MET B 1 231 ? 17.078 -4.301 -0.094 1 94.12 231 MET B O 1
ATOM 3943 N N . ALA B 1 232 ? 15.164 -4.574 1.02 1 94.94 232 ALA B N 1
ATOM 3944 C CA . ALA B 1 232 ? 14.414 -3.789 0.043 1 94.94 232 ALA B CA 1
ATOM 3945 C C . ALA B 1 232 ? 14.977 -2.377 -0.076 1 94.94 232 ALA B C 1
ATOM 3947 O O . ALA B 1 232 ? 15.234 -1.896 -1.183 1 94.94 232 ALA B O 1
ATOM 3948 N N . ILE B 1 233 ? 15.211 -1.681 1.021 1 94.44 233 ILE B N 1
ATOM 3949 C CA . ILE B 1 233 ? 15.719 -0.314 1.04 1 94.44 233 ILE B CA 1
ATOM 3950 C C . ILE B 1 233 ? 17.078 -0.261 0.351 1 94.44 233 ILE B C 1
ATOM 3952 O O . ILE B 1 233 ? 17.328 0.617 -0.478 1 94.44 233 ILE B O 1
ATOM 3956 N N . GLU B 1 234 ? 17.922 -1.323 0.627 1 92.44 234 GLU B N 1
ATOM 3957 C CA . GLU B 1 234 ? 19.281 -1.334 0.11 1 92.44 234 GLU B CA 1
ATOM 3958 C C . GLU B 1 234 ? 19.297 -1.466 -1.41 1 92.44 234 GLU B C 1
ATOM 3960 O O . GLU B 1 234 ? 20.25 -1.053 -2.066 1 92.44 234 GLU B O 1
ATOM 3965 N N . ASN B 1 235 ? 18.234 -1.9 -1.857 1 91.81 235 ASN B N 1
ATOM 3966 C CA . ASN B 1 235 ? 18.312 -2.225 -3.277 1 91.81 235 ASN B CA 1
ATOM 3967 C C . ASN B 1 235 ? 17.25 -1.485 -4.082 1 91.81 235 ASN B C 1
ATOM 3969 O O . ASN B 1 235 ? 17.078 -1.735 -5.277 1 91.81 235 ASN B O 1
ATOM 3973 N N . GLY B 1 236 ? 16.484 -0.59 -3.373 1 92.19 236 GLY B N 1
ATOM 3974 C CA . GLY B 1 236 ? 15.484 0.23 -4.039 1 92.19 236 GLY B CA 1
ATOM 3975 C C . GLY B 1 236 ? 14.219 -0.532 -4.383 1 92.19 236 GLY B C 1
ATOM 3976 O O . GLY B 1 236 ? 13.531 -0.201 -5.352 1 92.19 236 GLY B O 1
ATOM 3977 N N . PHE B 1 237 ? 14.055 -1.772 -3.811 1 96.12 237 PHE B N 1
ATOM 3978 C CA . PHE B 1 237 ? 12.812 -2.533 -3.912 1 96.12 237 PHE B CA 1
ATOM 3979 C C . PHE B 1 237 ? 11.789 -2.043 -2.895 1 96.12 237 PHE B C 1
ATOM 3981 O O . PHE B 1 237 ? 12.117 -1.238 -2.018 1 96.12 237 PHE B O 1
ATOM 3988 N N . LYS B 1 238 ? 10.633 -2.357 -3.068 1 97.31 238 LYS B N 1
ATOM 3989 C CA . LYS B 1 238 ? 9.57 -2.053 -2.111 1 97.31 238 LYS B CA 1
ATOM 3990 C C . LYS B 1 238 ? 9.312 -3.236 -1.184 1 97.31 238 LYS B C 1
ATOM 3992 O O . LYS B 1 238 ? 9.547 -4.387 -1.558 1 97.31 238 LYS B O 1
ATOM 3997 N N . TYR B 1 239 ? 9.039 -3 -0.045 1 97.81 239 TYR B N 1
ATOM 3998 C CA . TYR B 1 239 ? 8.648 -4.039 0.9 1 97.81 239 TYR B CA 1
ATOM 3999 C C . TYR B 1 239 ? 7.148 -4.312 0.818 1 97.81 239 TYR B C 1
ATOM 4001 O O . TYR B 1 239 ? 6.34 -3.379 0.809 1 97.81 239 TYR B O 1
ATOM 4009 N N . CYS B 1 240 ? 6.805 -5.398 0.748 1 97.25 240 CYS B N 1
ATOM 4010 C CA . CYS B 1 240 ? 5.43 -5.891 0.74 1 97.25 240 CYS B CA 1
ATOM 4011 C C . CYS B 1 240 ? 5.152 -6.75 1.967 1 97.25 240 CYS B C 1
ATOM 4013 O O . CYS B 1 240 ? 5.699 -7.848 2.098 1 97.25 240 CYS B O 1
ATOM 4015 N N . ASP B 1 241 ? 4.363 -6.398 2.783 1 95.62 241 ASP B N 1
ATOM 4016 C CA . ASP B 1 241 ? 3.959 -7.184 3.945 1 95.62 241 ASP B CA 1
ATOM 4017 C C . ASP B 1 241 ? 2.816 -8.133 3.594 1 95.62 241 ASP B C 1
ATOM 4019 O O . ASP B 1 241 ? 2.453 -8.273 2.424 1 95.62 241 ASP B O 1
ATOM 4023 N N . ARG B 1 242 ? 2.43 -8.922 4.508 1 94.31 242 ARG B N 1
ATOM 4024 C CA . ARG B 1 242 ? 1.248 -9.773 4.383 1 94.31 242 ARG B CA 1
ATOM 4025 C C . ARG B 1 242 ? 0.167 -9.352 5.375 1 94.31 242 ARG B C 1
ATOM 4027 O O . ARG B 1 242 ? -0.021 -10 6.406 1 94.31 242 ARG B O 1
ATOM 4034 N N . LEU B 1 243 ? -0.463 -8.352 4.922 1 94.75 243 LEU B N 1
ATOM 4035 C CA . LEU B 1 243 ? -1.373 -7.625 5.805 1 94.75 243 LEU B CA 1
ATOM 4036 C C . LEU B 1 243 ? -2.453 -8.555 6.352 1 94.75 243 LEU B C 1
ATOM 4038 O O . LEU B 1 243 ? -2.836 -8.445 7.52 1 94.75 243 LEU B O 1
ATOM 4042 N N . HIS B 1 244 ? -2.977 -9.461 5.516 1 93.88 244 HIS B N 1
ATOM 4043 C CA . HIS B 1 244 ? -4.031 -10.367 5.969 1 93.88 244 HIS B CA 1
ATOM 4044 C C . HIS B 1 244 ? -3.533 -11.273 7.086 1 93.88 244 HIS B C 1
ATOM 4046 O O . HIS B 1 244 ? -4.316 -11.703 7.938 1 93.88 244 HIS B O 1
ATOM 4052 N N . ILE B 1 245 ? -2.262 -11.586 7.062 1 91.25 245 ILE B N 1
ATOM 4053 C CA . ILE B 1 245 ? -1.714 -12.414 8.133 1 91.25 245 ILE B CA 1
ATOM 4054 C C . ILE B 1 245 ? -1.537 -11.57 9.391 1 91.25 245 ILE B C 1
ATOM 4056 O O . ILE B 1 245 ? -1.733 -12.062 10.508 1 91.25 245 ILE B O 1
ATOM 4060 N N . ARG B 1 246 ? -1.116 -10.281 9.188 1 91.5 246 ARG B N 1
ATOM 4061 C CA . ARG B 1 246 ? -1.012 -9.398 10.336 1 91.5 246 ARG B CA 1
ATOM 4062 C C . ARG B 1 246 ? -2.348 -9.281 11.062 1 91.5 246 ARG B C 1
ATOM 4064 O O . ARG B 1 246 ? -2.391 -9.273 12.297 1 91.5 246 ARG B O 1
ATOM 4071 N N . VAL B 1 247 ? -3.381 -9.281 10.289 1 92.19 247 VAL B N 1
ATOM 4072 C CA . VAL B 1 247 ? -4.715 -9.016 10.82 1 92.19 247 VAL B CA 1
ATOM 4073 C C . VAL B 1 247 ? -5.324 -10.305 11.359 1 92.19 247 VAL B C 1
ATOM 4075 O O . VAL B 1 247 ? -5.906 -10.32 12.445 1 92.19 247 VAL B O 1
ATOM 4078 N N . TRP B 1 248 ? -5.18 -11.438 10.578 1 92 248 TRP B N 1
ATOM 4079 C CA . TRP B 1 248 ? -5.98 -12.617 10.883 1 92 248 TRP B CA 1
ATOM 4080 C C . TRP B 1 248 ? -5.094 -13.844 11.078 1 92 248 TRP B C 1
ATOM 4082 O O . TRP B 1 248 ? -5.59 -14.961 11.227 1 92 248 TRP B O 1
ATOM 4092 N N . ASN B 1 249 ? -3.766 -13.617 11.055 1 89.94 249 ASN B N 1
ATOM 4093 C CA . ASN B 1 249 ? -2.809 -14.719 11.109 1 89.94 249 ASN B CA 1
ATOM 4094 C C . ASN B 1 249 ? -3.092 -15.766 10.031 1 89.94 249 ASN B C 1
ATOM 4096 O O . ASN B 1 249 ? -3.324 -15.414 8.875 1 89.94 249 ASN B O 1
ATOM 4100 N N . ASN B 1 250 ? -3.033 -17.031 10.211 1 80 250 ASN B N 1
ATOM 4101 C CA . ASN B 1 250 ? -3.105 -18.047 9.156 1 80 250 ASN B CA 1
ATOM 4102 C C . ASN B 1 250 ? -4.543 -18.469 8.891 1 80 250 ASN B C 1
ATOM 4104 O O . ASN B 1 250 ? -4.781 -19.547 8.32 1 80 250 ASN B O 1
ATOM 4108 N N . LYS B 1 251 ? -5.492 -17.688 9.234 1 84.31 251 LYS B N 1
ATOM 4109 C CA . LYS B 1 251 ? -6.895 -17.984 8.961 1 84.31 251 LYS B CA 1
ATOM 4110 C C . LYS B 1 251 ? -7.172 -18 7.465 1 84.31 251 LYS B C 1
ATOM 4112 O O . LYS B 1 251 ? -6.809 -17.062 6.746 1 84.31 251 LYS B O 1
ATOM 4117 N N . ARG B 1 252 ? -7.711 -19.047 6.996 1 79.06 252 ARG B N 1
ATOM 4118 C CA . ARG B 1 252 ? -8.016 -19.172 5.574 1 79.06 252 ARG B CA 1
ATOM 4119 C C . ARG B 1 252 ? -9.25 -18.359 5.207 1 79.06 252 ARG B C 1
ATOM 4121 O O . ARG B 1 252 ? -10.141 -18.156 6.035 1 79.06 252 ARG B O 1
ATOM 4128 N N . GLY B 1 253 ? -9.359 -17.938 3.91 1 82.81 253 GLY B N 1
ATOM 4129 C CA . GLY B 1 253 ? -10.531 -17.266 3.377 1 82.81 253 GLY B CA 1
ATOM 4130 C C . GLY B 1 253 ? -10.664 -15.836 3.859 1 82.81 253 GLY B C 1
ATOM 4131 O O . GLY B 1 253 ? -11.773 -15.305 3.951 1 82.81 253 GLY B O 1
ATOM 4132 N N . VAL B 1 254 ? -9.617 -15.336 4.281 1 82.5 254 VAL B N 1
ATOM 4133 C CA . VAL B 1 254 ? -9.672 -13.93 4.676 1 82.5 254 VAL B CA 1
ATOM 4134 C C . VAL B 1 254 ? -8.602 -13.141 3.924 1 82.5 254 VAL B C 1
ATOM 4136 O O . VAL B 1 254 ? -7.621 -13.719 3.439 1 82.5 254 VAL B O 1
#

pLDDT: mean 94.22, std 4.78, range [70.19, 98.88]

Secondary structure (DSSP, 8-state):
-EEEEEEEEEEE--SGGGTT-EEEEEEE---S---GGG-EEEE-TTS-EEEE-TTHHHH-GGGGGGSEEESSHHHHHHHHHHHHHTS---SPPEEEEEES-GGGGTT-HHHHHHHHHHHHTT--EEEEE---S-----SGGGGGPEEEE----GGGT--HHHH--HHHHHHHHHH-SS-EEEEEE-GGGHHHHHHHHHHHHTTS----EEEEE--SSHHHHHHHHHHHHHHHHHHTPEE---HHHHHHTT-TT-/-EEEEEEEEEEE--SSTTTT-EEEEEEE---S---GGG-EEEE-TTS-EEEE-TTHHHH-GGGGGGSEEES-HHHHHHHHHHHHHTS---SPPEEEEEES-GGGGTT-HHHHHHHHHHHHTT--EEEEE---S-----SGGGGG-EEEE----GGGT--HHHH--HHHHHHHHHH-SS-EEEEEE-GGGHHHHHHHHHHHHTTS----EEEEE--SSHHHHHHHHHHHHHHHHHHTPEE---HHHHHHTT-TT-